Protein AF-0000000065993715 (afdb_homodimer)

pLDDT: mean 87.71, std 12.76, range [43.78, 98.88]

InterPro domains:
  IPR011762 Acetyl-coenzyme A carboxyltransferase, N-terminal [PS50980] (1-257)
  IPR017556 Biotin-independent malonate decarboxylase, beta subunit [TIGR03133] (10-294)
  IPR029045 ClpP/crotonase-like domain superfamily [SSF52096] (13-207)
  IPR034733 Acetyl-coenzyme A carboxylase carboxyl transferase subunit beta [PF01039] (15-260)

Nearest PDB structures (foldseek):
  5vit-assembly1_D  TM=9.370E-01  e=2.724E-25  Pseudomonas aeruginosa
  5vip-assembly1_B  TM=9.334E-01  e=3.540E-19  Pseudomonas aeruginosa
  1vrg-assembly1_F  TM=7.846E-01  e=6.904E-16  Thermotoga maritima MSB8
  4l6w-assembly1_A  TM=8.795E-01  e=7.240E-14  Mycobacterium tuberculosis
  8xl3-assembly1_B  TM=8.444E-01  e=1.926E-12  Homo sapiens

Sequence (636 aa):
MAKWTELQDKSFLEATARERAVGIVDEGTFTEFCGPFDKIYSPHLPLMGEAIEYDDGLVAGVGKIGKKPIFVISQEGRFIGGSIGEVSGAKMVKTIQLASDLYEEMVSEKPDLPEEMRPAVVISFETGGVRLHEANAGLLAHAEVMDQIQNCRGRVPIISLIGSRVGCFGGMGFVAAATDVIIMSQFGRLGLTGPEVIEQEMGKDEFDASDRALVYRTTGGKHKYIIGDCNYLAADSIRSFRETTTAVLQKPMEEIETFRRIGSMEKIKEQIELVKLSVSLKPKDSMDVWAHAGNENPESLINMTLDEFLAQAKRLKAMAKWTELQDKSFLEATARERAVGIVDEGTFTEFCGPFDKIYSPHLPLMGEAIEYDDGLVAGVGKIGKKPIFVISQEGRFIGGSIGEVSGAKMVKTIQLASDLYEEMVSEKPDLPEEMRPAVVISFETGGVRLHEANAGLLAHAEVMDQIQNCRGRVPIISLIGSRVGCFGGMGFVAAATDVIIMSQFGRLGLTGPEVIEQEMGKDEFDASDRALVYRTTGGKHKYIIGDCNYLAADSIRSFRETTTAVLQKPMEEIETFRRIGSMEKIKEQIELVKLSVSLKPKDSMDVWAHAGNENPESLINMTLDEFLAQAKRLKA

Radius of gyration: 24.01 Å; Cα contacts (8 Å, |Δi|>4): 1353; chains: 2; bounding box: 52×70×60 Å

Foldseek 3Di:
DDQLVVLQFDFLQPDFQVSLQQNLADHPFWDWDCPQVNQQWDPCQVVVVFDGRSQPQKIWTWGHDVLEIETEIGGGCVRVRSADFQRSLVRLLVSLVVLVVVLVVVCVVPVPDDLNNRYEYEYEDGHQYHDVVRVVRSVVSLVSNLVSQVVCQLGYAYEYEFEYNRAAEASVLVVNLSGLAYEYAQNHFGYHHQQVVCCVVVNCVLGPNVPPLQRSQVGGDLLCVQALSHDYYFHRGSNRSSVVVSVLSPDRSVVSNVSHCDDDPVSVVVVVVVVVVCVVQVDSGSLSVQVVLPQVCSVVLSPDDPVRNVVRGGHRDD/DDQLVVLQFDFLQPDFQVSLQQNLADHPFWDWDCPQVNQQWDPCQVVVVFDGRSQPQKIWTWGHDVLEIETEIGGGCVRVRSADFQRSLVRLLVSLVVLVVVQVVVCVVPVPDDLRNRYEYEYEDGHQYHDVVRVVRSVVSLVSNLVSQVVCQLRYAYEYEFEYNRAAEASRLVVNLSGLAYEYAQNHFGYHHQQVVCCVVVNCVLGPNVPPLQRSQVGGDLLCVQALSHVYYFHRGSNRSSVVVSVLSVDDSVVSNVSHCDDDPVSVVVVVVVVVVCVVQVDSGSLSVQVVLPQVCSVVLSPDDPVVNVVRGGHRDD

Structure (mmCIF, N/CA/C/O backbone):
data_AF-0000000065993715-model_v1
#
loop_
_entity.id
_entity.type
_entity.pdbx_description
1 polymer 'Malonyl-S-ACP:biotin-protein carboxyltransferase MADC'
#
loop_
_atom_site.group_PDB
_atom_site.id
_atom_site.type_symbol
_atom_site.label_atom_id
_atom_site.label_alt_id
_atom_site.label_comp_id
_atom_site.label_asym_id
_atom_site.label_entity_id
_atom_site.label_seq_id
_atom_site.pdbx_PDB_ins_code
_atom_site.Cartn_x
_atom_site.Cartn_y
_atom_site.Cartn_z
_atom_site.occupancy
_atom_site.B_iso_or_equiv
_atom_site.auth_seq_id
_atom_site.auth_comp_id
_atom_site.auth_asym_id
_atom_site.auth_atom_id
_atom_site.pdbx_PDB_model_num
ATOM 1 N N . MET A 1 1 ? 14.258 33.031 0.762 1 65.56 1 MET A N 1
ATOM 2 C CA . MET A 1 1 ? 13.227 32.375 1.567 1 65.56 1 MET A CA 1
ATOM 3 C C . MET A 1 1 ? 12.727 33.281 2.67 1 65.56 1 MET A C 1
ATOM 5 O O . MET A 1 1 ? 13.492 34.094 3.201 1 65.56 1 MET A O 1
ATOM 9 N N . ALA A 1 2 ? 11.312 33.375 2.891 1 76.88 2 ALA A N 1
ATOM 10 C CA . ALA A 1 2 ? 10.695 34.156 3.953 1 76.88 2 ALA A CA 1
ATOM 11 C C . ALA A 1 2 ? 11.344 33.844 5.305 1 76.88 2 ALA A C 1
ATOM 13 O O . ALA A 1 2 ? 11.914 32.781 5.504 1 76.88 2 ALA A O 1
ATOM 14 N N . LYS A 1 3 ? 11.406 34.906 6.129 1 90.88 3 LYS A N 1
ATOM 15 C CA . LYS A 1 3 ? 11.844 34.688 7.504 1 90.88 3 LYS A CA 1
ATOM 16 C C . LYS A 1 3 ? 11.008 33.594 8.18 1 90.88 3 LYS A C 1
ATOM 18 O O . LYS A 1 3 ? 9.82 33.469 7.883 1 90.88 3 LYS A O 1
ATOM 23 N N . TRP A 1 4 ? 11.586 32.812 8.977 1 94.44 4 TRP A N 1
ATOM 24 C CA . TRP A 1 4 ? 10.922 31.719 9.656 1 94.44 4 TRP A CA 1
ATOM 25 C C . TRP A 1 4 ? 9.648 32.188 10.352 1 94.44 4 TRP A C 1
ATOM 27 O O . TRP A 1 4 ? 8.617 31.5 10.289 1 94.44 4 TRP A O 1
ATOM 37 N N . THR A 1 5 ? 9.672 33.375 10.961 1 94.19 5 THR A N 1
ATOM 38 C CA . THR A 1 5 ? 8.508 33.906 11.656 1 94.19 5 THR A CA 1
ATOM 39 C C . THR A 1 5 ? 7.363 34.188 10.68 1 94.19 5 THR A C 1
ATOM 41 O O . THR A 1 5 ? 6.191 34 11.023 1 94.19 5 THR A O 1
ATOM 44 N N . GLU A 1 6 ? 7.73 34.562 9.508 1 95.25 6 GLU A N 1
ATOM 45 C CA . GLU A 1 6 ? 6.73 34.781 8.469 1 95.25 6 GLU A CA 1
ATOM 46 C C . GLU A 1 6 ? 6.156 33.469 7.957 1 95.25 6 GLU A C 1
ATOM 48 O O . GLU A 1 6 ? 4.969 33.375 7.633 1 95.25 6 GLU A O 1
ATOM 53 N N . LEU A 1 7 ? 7.008 32.438 7.895 1 95.94 7 LEU A N 1
ATOM 54 C CA . LEU A 1 7 ? 6.559 31.125 7.465 1 95.94 7 LEU A CA 1
ATOM 55 C C . LEU A 1 7 ? 5.484 30.578 8.406 1 95.94 7 LEU A C 1
ATOM 57 O O . LEU A 1 7 ? 4.57 29.875 7.973 1 95.94 7 LEU A O 1
ATOM 61 N N . GLN A 1 8 ? 5.586 30.969 9.656 1 97.62 8 GLN A N 1
ATOM 62 C CA . GLN A 1 8 ? 4.688 30.422 10.672 1 97.62 8 GLN A CA 1
ATOM 63 C C . GLN A 1 8 ? 3.248 30.875 10.422 1 97.62 8 GLN A C 1
ATOM 65 O O . GLN A 1 8 ? 2.305 30.125 10.711 1 97.62 8 GLN A O 1
ATOM 70 N N . ASP A 1 9 ? 3.051 32.031 9.828 1 96.81 9 ASP A N 1
ATOM 71 C CA . ASP A 1 9 ? 1.71 32.562 9.648 1 96.81 9 ASP A CA 1
ATOM 72 C C . ASP A 1 9 ? 1.182 32.281 8.242 1 96.81 9 ASP A C 1
ATOM 74 O O . ASP A 1 9 ? 0.037 32.594 7.926 1 96.81 9 ASP A O 1
ATOM 78 N N . LYS A 1 10 ? 1.993 31.578 7.484 1 97.44 10 LYS A N 1
ATOM 79 C CA . LYS A 1 10 ? 1.587 31.25 6.117 1 97.44 10 LYS A CA 1
ATOM 80 C C . LYS A 1 10 ? 0.54 30.141 6.102 1 97.44 10 LYS A C 1
ATOM 82 O O . LYS A 1 10 ? 0.615 29.203 6.895 1 97.44 10 LYS A O 1
ATOM 87 N N . SER A 1 11 ? -0.4 30.344 5.164 1 98.25 11 SER A N 1
ATOM 88 C CA . SER A 1 11 ? -1.371 29.281 4.918 1 98.25 11 SER A CA 1
ATOM 89 C C . SER A 1 11 ? -0.68 27.969 4.539 1 98.25 11 SER A C 1
ATOM 91 O O . SER A 1 11 ? 0.16 27.953 3.635 1 98.25 11 SER A O 1
ATOM 93 N N . PHE A 1 12 ? -0.963 26.859 5.316 1 98.44 12 PHE A N 1
ATOM 94 C CA . PHE A 1 12 ? -0.43 25.547 4.965 1 98.44 12 PHE A CA 1
ATOM 95 C C . PHE A 1 12 ? -0.895 25.125 3.576 1 98.44 12 PHE A C 1
ATOM 97 O O . PHE A 1 12 ? -0.131 24.531 2.814 1 98.44 12 PHE A O 1
ATOM 104 N N . LEU A 1 13 ? -2.143 25.516 3.248 1 97.88 13 LEU A N 1
ATOM 105 C CA . LEU A 1 13 ? -2.783 25.219 1.972 1 97.88 13 LEU A CA 1
ATOM 106 C C . LEU A 1 13 ? -1.987 25.812 0.815 1 97.88 13 LEU A C 1
ATOM 108 O O . LEU A 1 13 ? -1.862 25.203 -0.243 1 97.88 13 LEU A O 1
ATOM 112 N N . GLU A 1 14 ? -1.394 26.953 1.037 1 97.06 14 GLU A N 1
ATOM 113 C CA . GLU A 1 14 ? -0.753 27.703 -0.039 1 97.06 14 GLU A CA 1
ATOM 114 C C . GLU A 1 14 ? 0.765 27.562 0.012 1 97.06 14 GLU A C 1
ATOM 116 O O . GLU A 1 14 ? 1.46 27.891 -0.949 1 97.06 14 GLU A O 1
ATOM 121 N N . ALA A 1 15 ? 1.32 27.016 1.097 1 97.56 15 ALA A N 1
ATOM 122 C CA . ALA A 1 15 ? 2.766 26.922 1.29 1 97.56 15 ALA A CA 1
ATOM 123 C C . ALA A 1 15 ? 3.381 25.906 0.329 1 97.56 15 ALA A C 1
ATOM 125 O O . ALA A 1 15 ? 2.752 24.906 -0.009 1 97.56 15 ALA A O 1
ATOM 126 N N . THR A 1 16 ? 4.582 26.172 -0.127 1 96 16 THR A N 1
ATOM 127 C CA . THR A 1 16 ? 5.352 25.203 -0.903 1 96 16 THR A CA 1
ATOM 128 C C . THR A 1 16 ? 5.863 24.078 -0.009 1 96 16 THR A C 1
ATOM 130 O O . THR A 1 16 ? 5.859 24.203 1.218 1 96 16 THR A O 1
ATOM 133 N N . ALA A 1 17 ? 6.266 23.016 -0.657 1 96.5 17 ALA A N 1
ATOM 134 C CA . ALA A 1 17 ? 6.848 21.891 0.085 1 96.5 17 ALA A CA 1
ATOM 135 C C . ALA A 1 17 ? 8.008 22.359 0.953 1 96.5 17 ALA A C 1
ATOM 137 O O . ALA A 1 17 ? 8.141 21.953 2.105 1 96.5 17 ALA A O 1
ATOM 138 N N . ARG A 1 18 ? 8.875 23.234 0.399 1 95.31 18 ARG A N 1
ATOM 139 C CA . ARG A 1 18 ? 10.055 23.703 1.122 1 95.31 18 ARG A CA 1
ATOM 140 C C . ARG A 1 18 ? 9.664 24.578 2.297 1 95.31 18 ARG A C 1
ATOM 142 O O . ARG A 1 18 ? 10.234 24.484 3.383 1 95.31 18 ARG A O 1
ATOM 149 N N . GLU A 1 19 ? 8.688 25.422 2.117 1 97.44 19 GLU A N 1
ATOM 150 C CA . GLU A 1 19 ? 8.203 26.266 3.201 1 97.44 19 GLU A CA 1
ATOM 151 C C . GLU A 1 19 ? 7.625 25.438 4.344 1 97.44 19 GLU A C 1
ATOM 153 O O . GLU A 1 19 ? 7.887 25.719 5.516 1 97.44 19 GLU A O 1
ATOM 158 N N . ARG A 1 20 ? 6.863 24.391 3.998 1 98.31 20 ARG A N 1
ATOM 159 C CA . ARG A 1 20 ? 6.316 23.516 5.02 1 98.31 20 ARG A CA 1
ATOM 160 C C . ARG A 1 20 ? 7.43 22.766 5.754 1 98.31 20 ARG A C 1
ATOM 162 O O . ARG A 1 20 ? 7.406 22.656 6.98 1 98.31 20 ARG A O 1
ATOM 169 N N . ALA A 1 21 ? 8.422 22.312 4.988 1 97.56 21 ALA A N 1
ATOM 170 C CA . ALA A 1 21 ? 9.523 21.547 5.574 1 97.56 21 ALA A CA 1
ATOM 171 C C . ALA A 1 21 ? 10.312 22.406 6.566 1 97.56 21 ALA A C 1
ATOM 173 O O . ALA A 1 21 ? 10.57 21.984 7.695 1 97.56 21 ALA A O 1
ATOM 174 N N . VAL A 1 22 ? 10.633 23.641 6.172 1 97.69 22 VAL A N 1
ATOM 175 C CA . VAL A 1 22 ? 11.414 24.547 7.008 1 97.69 22 VAL A CA 1
ATOM 176 C C . VAL A 1 22 ? 10.57 25 8.195 1 97.69 22 VAL A C 1
ATOM 178 O O . VAL A 1 22 ? 11.062 25.078 9.32 1 97.69 22 VAL A O 1
ATOM 181 N N . GLY A 1 23 ? 9.32 25.234 7.98 1 98.56 23 GLY A N 1
ATOM 182 C CA . GLY A 1 23 ? 8.461 25.844 8.984 1 98.56 23 GLY A CA 1
ATOM 183 C C . GLY A 1 23 ? 8.023 24.875 10.062 1 98.56 23 GLY A C 1
ATOM 184 O O . GLY A 1 23 ? 7.652 25.281 11.164 1 98.56 23 GLY A O 1
ATOM 185 N N . ILE A 1 24 ? 8.047 23.547 9.742 1 98.62 24 ILE A N 1
ATOM 186 C CA . ILE A 1 24 ? 7.527 22.562 10.688 1 98.62 24 ILE A CA 1
ATOM 187 C C . ILE A 1 24 ? 8.531 22.344 11.812 1 98.62 24 ILE A C 1
ATOM 189 O O . ILE A 1 24 ? 8.164 21.922 12.914 1 98.62 24 ILE A O 1
ATOM 193 N N . VAL A 1 25 ? 9.836 22.641 11.555 1 98.56 25 VAL A N 1
ATOM 194 C CA . VAL A 1 25 ? 10.859 22.422 12.57 1 98.56 25 VAL A CA 1
ATOM 195 C C . VAL A 1 25 ? 11.305 23.766 13.148 1 98.56 25 VAL A C 1
ATOM 197 O O . VAL A 1 25 ? 10.875 24.812 12.688 1 98.56 25 VAL A O 1
ATOM 200 N N . ASP A 1 26 ? 12.141 23.719 14.219 1 98.19 26 ASP A N 1
ATOM 201 C CA . ASP A 1 26 ? 12.609 24.906 14.906 1 98.19 26 ASP A CA 1
ATOM 202 C C . ASP A 1 26 ? 13.43 25.797 13.969 1 98.19 26 ASP A C 1
ATOM 204 O O . ASP A 1 26 ? 14.117 25.297 13.078 1 98.19 26 ASP A O 1
ATOM 208 N N . GLU A 1 27 ? 13.32 27.078 14.211 1 97.69 27 GLU A N 1
ATOM 209 C CA . GLU A 1 27 ? 14.039 28.062 13.406 1 97.69 27 GLU A CA 1
ATOM 210 C C . GLU A 1 27 ? 15.523 27.719 13.32 1 97.69 27 GLU A C 1
ATOM 212 O O . GLU A 1 27 ? 16.172 27.453 14.336 1 97.69 27 GLU A O 1
ATOM 217 N N . GLY A 1 28 ? 16.047 27.625 12.07 1 95.69 28 GLY A N 1
ATOM 218 C CA . GLY A 1 28 ? 17.484 27.5 11.82 1 95.69 28 GLY A CA 1
ATOM 219 C C . GLY A 1 28 ? 17.984 26.078 11.953 1 95.69 28 GLY A C 1
ATOM 220 O O . GLY A 1 28 ? 19.203 25.828 11.852 1 95.69 28 GLY A O 1
ATOM 221 N N . THR A 1 29 ? 17.141 25.078 12.094 1 96.44 29 THR A N 1
ATOM 222 C CA . THR A 1 29 ? 17.641 23.75 12.383 1 96.44 29 THR A CA 1
ATOM 223 C C . THR A 1 29 ? 17.516 22.844 11.164 1 96.44 29 THR A C 1
ATOM 225 O O . THR A 1 29 ? 18.109 21.766 11.117 1 96.44 29 THR A O 1
ATOM 228 N N . PHE A 1 30 ? 16.766 23.312 10.141 1 96.44 30 PHE A N 1
ATOM 229 C CA . PHE A 1 30 ? 16.5 22.438 9 1 96.44 30 PHE A CA 1
ATOM 230 C C . PHE A 1 30 ? 17.719 22.312 8.109 1 96.44 30 PHE A C 1
ATOM 232 O O . PHE A 1 30 ? 18.281 23.328 7.676 1 96.44 30 PHE A O 1
ATOM 239 N N . THR A 1 31 ? 18.141 21.062 7.855 1 94.06 31 THR A N 1
ATOM 240 C CA . THR A 1 31 ? 19.156 20.719 6.875 1 94.06 31 THR A CA 1
ATOM 241 C C . THR A 1 31 ? 18.578 19.812 5.785 1 94.06 31 THR A C 1
ATOM 243 O O . THR A 1 31 ? 18.156 18.688 6.062 1 94.06 31 THR A O 1
ATOM 246 N N . GLU A 1 32 ? 18.531 20.297 4.574 1 91.62 32 GLU A N 1
ATOM 247 C CA . GLU A 1 32 ? 17.953 19.547 3.455 1 91.62 32 GLU A CA 1
ATOM 248 C C . GLU A 1 32 ? 18.938 18.484 2.941 1 91.62 32 GLU A C 1
ATOM 250 O O . GLU A 1 32 ? 20.125 18.75 2.824 1 91.62 32 GLU A O 1
ATOM 255 N N . PHE A 1 33 ? 18.219 17.25 2.811 1 85.88 33 PHE A N 1
ATOM 256 C CA . PHE A 1 33 ? 18.984 16.203 2.16 1 85.88 33 PHE A CA 1
ATOM 257 C C . PHE A 1 33 ? 19.031 16.406 0.651 1 85.88 33 PHE A C 1
ATOM 259 O O . PHE A 1 33 ? 18.016 16.766 0.045 1 85.88 33 PHE A O 1
ATOM 266 N N . CYS A 1 34 ? 20.109 15.961 0.032 1 65.94 34 CYS A N 1
ATOM 267 C CA . CYS A 1 34 ? 20.203 15.977 -1.423 1 65.94 34 CYS A CA 1
ATOM 268 C C . CYS A 1 34 ? 19.5 17.188 -2.004 1 65.94 34 CYS A C 1
ATOM 270 O O . CYS A 1 34 ? 18.641 17.062 -2.879 1 65.94 34 CYS A O 1
ATOM 272 N N . GLY A 1 35 ? 19.641 18.359 -1.5 1 56.22 35 GLY A N 1
ATOM 273 C CA . GLY A 1 35 ? 18.984 19.594 -1.908 1 56.22 35 GLY A CA 1
ATOM 274 C C . GLY A 1 35 ? 19.125 19.875 -3.393 1 56.22 35 GLY A C 1
ATOM 275 O O . GLY A 1 35 ? 19.688 19.078 -4.137 1 56.22 35 GLY A O 1
ATOM 276 N N . PRO A 1 36 ? 18.312 20.703 -3.873 1 51.38 36 PRO A N 1
ATOM 277 C CA . PRO A 1 36 ? 18.312 21.047 -5.297 1 51.38 36 PRO A CA 1
ATOM 278 C C . PRO A 1 36 ? 19.719 21.078 -5.895 1 51.38 36 PRO A C 1
ATOM 280 O O . PRO A 1 36 ? 19.875 20.875 -7.098 1 51.38 36 PRO A O 1
ATOM 283 N N . PHE A 1 37 ? 20.516 21.234 -5.035 1 43.81 37 PHE A N 1
ATOM 284 C CA . PHE A 1 37 ? 21.859 21.375 -5.566 1 43.81 37 PHE A CA 1
ATOM 285 C C . PHE A 1 37 ? 22.5 20 -5.75 1 43.81 37 PHE A C 1
ATOM 287 O O . PHE A 1 37 ? 23.531 19.875 -6.41 1 43.81 37 PHE A O 1
ATOM 294 N N . ASP A 1 38 ? 21.781 18.953 -5.266 1 52.66 38 ASP A N 1
ATOM 295 C CA . ASP A 1 38 ? 22.281 17.609 -5.496 1 52.66 38 ASP A CA 1
ATOM 296 C C . ASP A 1 38 ? 21.578 16.969 -6.695 1 52.66 38 ASP A C 1
ATOM 298 O O . ASP A 1 38 ? 20.359 16.984 -6.793 1 52.66 38 ASP A O 1
ATOM 302 N N . LYS A 1 39 ? 22.094 17.094 -7.855 1 49.38 39 LYS A N 1
ATOM 303 C CA . LYS A 1 39 ? 21.641 16.672 -9.18 1 49.38 39 LYS A CA 1
ATOM 304 C C . LYS A 1 39 ? 21.031 15.273 -9.133 1 49.38 39 LYS A C 1
ATOM 306 O O . LYS A 1 39 ? 21.406 14.414 -9.93 1 49.38 39 LYS A O 1
ATOM 311 N N . ILE A 1 40 ? 20.25 15.086 -8.062 1 49.84 40 ILE A N 1
ATOM 312 C CA . ILE A 1 40 ? 19.625 13.766 -8.094 1 49.84 40 ILE A CA 1
ATOM 313 C C . ILE A 1 40 ? 18.203 13.875 -8.602 1 49.84 40 ILE A C 1
ATOM 315 O O . ILE A 1 40 ? 17.312 14.375 -7.898 1 49.84 40 ILE A O 1
ATOM 319 N N . TYR A 1 41 ? 17.953 14.016 -9.906 1 54.69 41 TYR A N 1
ATOM 320 C CA . TYR A 1 41 ? 16.609 14.078 -10.461 1 54.69 41 TYR A CA 1
ATOM 321 C C . TYR A 1 41 ? 16.281 12.797 -11.227 1 54.69 41 TYR A C 1
ATOM 323 O O . TYR A 1 41 ? 17.172 12.047 -11.617 1 54.69 41 TYR A O 1
ATOM 331 N N . SER A 1 42 ? 14.93 12.641 -11.234 1 56.56 42 SER A N 1
ATOM 332 C CA . SER A 1 42 ? 14.477 11.516 -12.047 1 56.56 42 SER A CA 1
ATOM 333 C C . SER A 1 42 ? 14.883 11.703 -13.508 1 56.56 42 SER A C 1
ATOM 335 O O . SER A 1 42 ? 14.695 12.773 -14.086 1 56.56 42 SER A O 1
ATOM 337 N N . PRO A 1 43 ? 15.562 10.805 -14.039 1 55.38 43 PRO A N 1
ATOM 338 C CA . PRO A 1 43 ? 15.969 10.914 -15.445 1 55.38 43 PRO A CA 1
ATOM 339 C C . PRO A 1 43 ? 14.781 11 -16.391 1 55.38 43 PRO A C 1
ATOM 341 O O . PRO A 1 43 ? 14.945 11.344 -17.562 1 55.38 43 PRO A O 1
ATOM 344 N N . HIS A 1 44 ? 13.516 10.664 -15.891 1 53.75 44 HIS A N 1
ATOM 345 C CA . HIS A 1 44 ? 12.328 10.719 -16.734 1 53.75 44 HIS A CA 1
ATOM 346 C C . HIS A 1 44 ? 11.867 12.156 -16.953 1 53.75 44 HIS A C 1
ATOM 348 O O . HIS A 1 44 ? 11.125 12.438 -17.891 1 53.75 44 HIS A O 1
ATOM 354 N N . LEU A 1 45 ? 12.266 13.062 -16.188 1 54.91 45 LEU A N 1
ATOM 355 C CA . LEU A 1 45 ? 11.75 14.43 -16.172 1 54.91 45 LEU A CA 1
ATOM 356 C C . LEU A 1 45 ? 12.188 15.188 -17.406 1 54.91 45 LEU A C 1
ATOM 358 O O . LEU A 1 45 ? 11.391 15.914 -18.016 1 54.91 45 LEU A O 1
ATOM 362 N N . PRO A 1 46 ? 13.453 15.148 -17.734 1 47 46 PRO A N 1
ATOM 363 C CA . PRO A 1 46 ? 13.75 15.875 -18.984 1 47 46 PRO A CA 1
ATOM 364 C C . PRO A 1 46 ? 12.898 15.406 -20.156 1 47 46 PRO A C 1
ATOM 366 O O . PRO A 1 46 ? 12.57 16.203 -21.047 1 47 46 PRO A O 1
ATOM 369 N N . LEU A 1 47 ? 12.586 14.156 -20.094 1 44.84 47 LEU A N 1
ATOM 370 C CA . LEU A 1 47 ? 11.852 13.617 -21.234 1 44.84 47 LEU A CA 1
ATOM 371 C C . LEU A 1 47 ? 10.422 14.141 -21.266 1 44.84 47 LEU A C 1
ATOM 373 O O . LEU A 1 47 ? 9.773 14.148 -22.312 1 44.84 47 LEU A O 1
ATOM 377 N N . MET A 1 48 ? 9.977 14.391 -20.062 1 46.31 48 MET A N 1
ATOM 378 C CA . MET A 1 48 ? 8.602 14.875 -20.016 1 46.31 48 MET A CA 1
ATOM 379 C C . MET A 1 48 ? 8.555 16.391 -20.016 1 46.31 48 MET A C 1
ATOM 381 O O . MET A 1 48 ? 7.473 16.984 -20.031 1 46.31 48 MET A O 1
ATOM 385 N N . GLY A 1 49 ? 9.266 17.047 -21.031 1 44.06 49 GLY A N 1
ATOM 386 C CA . GLY A 1 49 ? 9.195 18.5 -21.141 1 44.06 49 GLY A CA 1
ATOM 387 C C . GLY A 1 49 ? 8.82 19.172 -19.828 1 44.06 49 GLY A C 1
ATOM 388 O O . GLY A 1 49 ? 8.477 20.359 -19.797 1 44.06 49 GLY A O 1
ATOM 389 N N . GLU A 1 50 ? 8.711 18.266 -18.875 1 46.41 50 GLU A N 1
ATOM 390 C CA . GLU A 1 50 ? 8.266 18.891 -17.641 1 46.41 50 GLU A CA 1
ATOM 391 C C . GLU A 1 50 ? 9.43 19.531 -16.875 1 46.41 50 GLU A C 1
ATOM 393 O O . GLU A 1 50 ? 10.586 19.141 -17.078 1 46.41 50 GLU A O 1
ATOM 398 N N . ALA A 1 51 ? 9.25 20.75 -16.297 1 43.78 51 ALA A N 1
ATOM 399 C CA . ALA A 1 51 ? 10.219 21.516 -15.523 1 43.78 51 ALA A CA 1
ATOM 400 C C . ALA A 1 51 ? 11.016 20.609 -14.586 1 43.78 51 ALA A C 1
ATOM 402 O O . ALA A 1 51 ? 10.438 19.844 -13.82 1 43.78 51 ALA A O 1
ATOM 403 N N . ILE A 1 52 ? 12.156 20.188 -14.992 1 47.22 52 ILE A N 1
ATOM 404 C CA . ILE A 1 52 ? 13.109 19.406 -14.227 1 47.22 52 ILE A CA 1
ATOM 405 C C . ILE A 1 52 ? 13.312 20.031 -12.852 1 47.22 52 ILE A C 1
ATOM 407 O O . ILE A 1 52 ? 13.82 21.156 -12.734 1 47.22 52 ILE A O 1
ATOM 411 N N . GLU A 1 53 ? 12.445 19.781 -11.898 1 56.5 53 GLU A N 1
ATOM 412 C CA . GLU A 1 53 ? 12.812 20.172 -10.539 1 56.5 53 GLU A CA 1
ATOM 413 C C . GLU A 1 53 ? 13.82 19.188 -9.945 1 56.5 53 GLU A C 1
ATOM 415 O O . GLU A 1 53 ? 13.633 17.984 -10.016 1 56.5 53 GLU A O 1
ATOM 420 N N . TYR A 1 54 ? 14.953 19.609 -9.602 1 56.5 54 TYR A N 1
ATOM 421 C CA . TYR A 1 54 ? 16.125 18.859 -9.141 1 56.5 54 TYR A CA 1
ATOM 422 C C . TYR A 1 54 ? 15.766 17.969 -7.965 1 56.5 54 TYR A C 1
ATOM 424 O O . TYR A 1 54 ? 16.391 16.922 -7.762 1 56.5 54 TYR A O 1
ATOM 432 N N . ASP A 1 55 ? 14.672 18.172 -7.316 1 72.25 55 ASP A N 1
ATOM 433 C CA . ASP A 1 55 ? 14.383 17.375 -6.129 1 72.25 55 ASP A CA 1
ATOM 434 C C . ASP A 1 55 ? 13.219 16.422 -6.379 1 72.25 55 ASP A C 1
ATOM 436 O O . ASP A 1 55 ? 12.75 15.75 -5.457 1 72.25 55 ASP A O 1
ATOM 440 N N . ASP A 1 56 ? 12.797 16.281 -7.664 1 81.19 56 ASP A N 1
ATOM 441 C CA . ASP A 1 56 ? 11.719 15.383 -8.086 1 81.19 56 ASP A CA 1
ATOM 442 C C . ASP A 1 56 ? 10.438 15.664 -7.297 1 81.19 56 ASP A C 1
ATOM 444 O O . ASP A 1 56 ? 9.727 14.734 -6.918 1 81.19 56 ASP A O 1
ATOM 448 N N . GLY A 1 57 ? 10.297 16.938 -6.887 1 89 57 GLY A N 1
ATOM 449 C CA . GLY A 1 57 ? 9.07 17.406 -6.262 1 89 57 GLY A CA 1
ATOM 450 C C . GLY A 1 57 ? 8.953 16.984 -4.805 1 89 57 GLY A C 1
ATOM 451 O O . GLY A 1 57 ? 7.848 16.906 -4.27 1 89 57 GLY A O 1
ATOM 452 N N . LEU A 1 58 ? 10.016 16.641 -4.215 1 93.94 58 LEU A N 1
ATOM 453 C CA . LEU A 1 58 ? 9.984 16.234 -2.816 1 93.94 58 LEU A CA 1
ATOM 454 C C . LEU A 1 58 ? 11.164 16.812 -2.047 1 93.94 58 LEU A C 1
ATOM 456 O O . LEU A 1 58 ? 12.32 16.609 -2.428 1 93.94 58 LEU A O 1
ATOM 460 N N . VAL A 1 59 ? 10.898 17.578 -1.035 1 94.06 59 VAL A N 1
ATOM 461 C CA . VAL A 1 59 ? 11.914 18.125 -0.141 1 94.06 59 VAL A CA 1
ATOM 462 C C . VAL A 1 59 ? 12.109 17.188 1.049 1 94.06 59 VAL A C 1
ATOM 464 O O . VAL A 1 59 ? 11.133 16.75 1.669 1 94.06 59 VAL A O 1
ATOM 467 N N . ALA A 1 60 ? 13.297 16.75 1.287 1 95 60 ALA A N 1
ATOM 468 C CA . ALA A 1 60 ? 13.633 15.906 2.432 1 95 60 ALA A CA 1
ATOM 469 C C . ALA A 1 60 ? 14.773 16.516 3.244 1 95 60 ALA A C 1
ATOM 471 O O . ALA A 1 60 ? 15.641 17.203 2.695 1 95 60 ALA A O 1
ATOM 472 N N . GLY A 1 61 ? 14.773 16.297 4.527 1 95.06 61 GLY A N 1
ATOM 473 C CA . GLY A 1 61 ? 15.812 16.812 5.402 1 95.06 61 GLY A CA 1
ATOM 474 C C . GLY A 1 61 ? 15.578 16.484 6.863 1 95.06 61 GLY A C 1
ATOM 475 O O . GLY A 1 61 ? 14.781 15.602 7.188 1 95.06 61 GLY A O 1
ATOM 476 N N . VAL A 1 62 ? 16.375 17.109 7.68 1 96.75 62 VAL A N 1
ATOM 477 C CA . VAL A 1 62 ? 16.266 16.875 9.117 1 96.75 62 VAL A CA 1
ATOM 478 C C . VAL A 1 62 ? 16.359 18.203 9.859 1 96.75 62 VAL A C 1
ATOM 480 O O . VAL A 1 62 ? 17.062 19.125 9.422 1 96.75 62 VAL A O 1
ATOM 483 N N . GLY A 1 63 ? 15.562 18.391 10.828 1 97.5 63 GLY A N 1
ATOM 484 C CA . GLY A 1 63 ? 15.602 19.484 11.781 1 97.5 63 GLY A CA 1
ATOM 485 C C . GLY A 1 63 ? 15.336 19.047 13.211 1 97.5 63 GLY A C 1
ATOM 486 O O . GLY A 1 63 ? 15.656 17.922 13.586 1 97.5 63 GLY A O 1
ATOM 487 N N . LYS A 1 64 ? 14.82 20.031 14.008 1 97.38 64 LYS A N 1
ATOM 488 C CA . LYS A 1 64 ? 14.539 19.703 15.406 1 97.38 64 LYS A CA 1
ATOM 489 C C . LYS A 1 64 ? 13.234 20.344 15.867 1 97.38 64 LYS A C 1
ATOM 491 O O . LYS A 1 64 ? 12.828 21.391 15.344 1 97.38 64 LYS A O 1
ATOM 496 N N . ILE A 1 65 ? 12.57 19.719 16.719 1 97.94 65 ILE A N 1
ATOM 497 C CA . ILE A 1 65 ? 11.594 20.312 17.625 1 97.94 65 ILE A CA 1
ATOM 498 C C . ILE A 1 65 ? 12.031 20.078 19.062 1 97.94 65 ILE A C 1
ATOM 500 O O . ILE A 1 65 ? 11.992 18.953 19.562 1 97.94 65 ILE A O 1
ATOM 504 N N . GLY A 1 66 ? 12.453 21.125 19.734 1 95.75 66 GLY A N 1
ATOM 505 C CA . GLY A 1 66 ? 13.156 20.906 21 1 95.75 66 GLY A CA 1
ATOM 506 C C . GLY A 1 66 ? 14.414 20.062 20.844 1 95.75 66 GLY A C 1
ATOM 507 O O . GLY A 1 66 ? 15.273 20.391 20.016 1 95.75 66 GLY A O 1
ATOM 508 N N . LYS A 1 67 ? 14.484 19 21.547 1 93.88 67 LYS A N 1
ATOM 509 C CA . LYS A 1 67 ? 15.648 18.109 21.5 1 93.88 67 LYS A CA 1
ATOM 510 C C . LYS A 1 67 ? 15.406 16.938 20.547 1 93.88 67 LYS A C 1
ATOM 512 O O . LYS A 1 67 ? 16.312 16.141 20.297 1 93.88 67 LYS A O 1
ATOM 517 N N . LYS A 1 68 ? 14.258 16.938 20.016 1 96.69 68 LYS A N 1
ATOM 518 C CA . LYS A 1 68 ? 13.883 15.797 19.203 1 96.69 68 LYS A CA 1
ATOM 519 C C . LYS A 1 68 ? 14.305 16 17.75 1 96.69 68 LYS A C 1
ATOM 521 O O . LYS A 1 68 ? 13.922 16.984 17.109 1 96.69 68 LYS A O 1
ATOM 526 N N . PRO A 1 69 ? 15.164 15.117 17.188 1 97.81 69 PRO A N 1
ATOM 527 C CA . PRO A 1 69 ? 15.391 15.172 15.734 1 97.81 69 PRO A CA 1
ATOM 528 C C . PRO A 1 69 ? 14.133 14.867 14.93 1 97.81 69 PRO A C 1
ATOM 530 O O . PRO A 1 69 ? 13.43 13.891 15.219 1 97.81 69 PRO A O 1
ATOM 533 N N . ILE A 1 70 ? 13.836 15.727 14.016 1 98.69 70 ILE A N 1
ATOM 534 C CA . ILE A 1 70 ? 12.664 15.562 13.164 1 98.69 70 ILE A CA 1
ATOM 535 C C . ILE A 1 70 ? 13.094 15.375 11.711 1 98.69 70 ILE A C 1
ATOM 537 O O . ILE A 1 70 ? 13.609 16.297 11.086 1 98.69 70 ILE A O 1
ATOM 541 N N . PHE A 1 71 ? 12.953 14.172 11.172 1 98.44 71 PHE A N 1
ATOM 542 C CA . PHE A 1 71 ? 13.141 13.93 9.75 1 98.44 71 PHE A CA 1
ATOM 543 C C . PHE A 1 71 ? 11.906 14.336 8.961 1 98.44 71 PHE A C 1
ATOM 545 O O . PHE A 1 71 ? 10.789 13.898 9.266 1 98.44 71 PHE A O 1
ATOM 552 N N . VAL A 1 72 ? 12.133 15.195 7.953 1 98.31 72 VAL A N 1
ATOM 553 C CA . VAL A 1 72 ? 11.008 15.852 7.281 1 98.31 72 VAL A CA 1
ATOM 554 C C . VAL A 1 72 ? 10.969 15.422 5.816 1 98.31 72 VAL A C 1
ATOM 556 O O . VAL A 1 72 ? 12.008 15.359 5.152 1 98.31 72 VAL A O 1
ATOM 559 N N . ILE A 1 73 ? 9.82 15.031 5.383 1 97.88 73 ILE A N 1
ATOM 560 C CA . ILE A 1 73 ? 9.492 14.766 3.986 1 97.88 73 ILE A CA 1
ATOM 561 C C . ILE A 1 73 ? 8.32 15.648 3.561 1 97.88 73 ILE A C 1
ATOM 563 O O . ILE A 1 73 ? 7.281 15.68 4.23 1 97.88 73 ILE A O 1
ATOM 567 N N . SER A 1 74 ? 8.492 16.406 2.539 1 97.69 74 SER A N 1
ATOM 568 C CA . SER A 1 74 ? 7.449 17.328 2.102 1 97.69 74 SER A CA 1
ATOM 569 C C . SER A 1 74 ? 7.27 17.281 0.587 1 97.69 74 SER A C 1
ATOM 571 O O . SER A 1 74 ? 8.211 17.547 -0.164 1 97.69 74 SER A O 1
ATOM 573 N N . GLN A 1 75 ? 6.055 16.953 0.134 1 96.69 75 GLN A N 1
ATOM 574 C CA . GLN A 1 75 ? 5.762 16.812 -1.287 1 96.69 75 GLN A CA 1
ATOM 575 C C . GLN A 1 75 ? 5.281 18.125 -1.888 1 96.69 75 GLN A C 1
ATOM 577 O O . GLN A 1 75 ? 4.539 18.875 -1.246 1 96.69 75 GLN A O 1
ATOM 582 N N . GLU A 1 76 ? 5.656 18.359 -3.123 1 95.75 76 GLU A N 1
ATOM 583 C CA . GLU A 1 76 ? 5.258 19.547 -3.865 1 95.75 76 GLU A CA 1
ATOM 584 C C . GLU A 1 76 ? 4.195 19.219 -4.914 1 95.75 76 GLU A C 1
ATOM 586 O O . GLU A 1 76 ? 4.508 18.641 -5.961 1 95.75 76 GLU A O 1
ATOM 591 N N . GLY A 1 77 ? 2.977 19.672 -4.734 1 94.19 77 GLY A N 1
ATOM 592 C CA . GLY A 1 77 ? 1.859 19.391 -5.625 1 94.19 77 GLY A CA 1
ATOM 593 C C . GLY A 1 77 ? 1.985 20.062 -6.973 1 94.19 77 GLY A C 1
ATOM 594 O O . GLY A 1 77 ? 1.487 19.562 -7.98 1 94.19 77 GLY A O 1
ATOM 595 N N . ARG A 1 78 ? 2.643 21.188 -7.008 1 91.69 78 ARG A N 1
ATOM 596 C CA . ARG A 1 78 ? 2.791 21.953 -8.242 1 91.69 78 ARG A CA 1
ATOM 597 C C . ARG A 1 78 ? 3.682 21.219 -9.234 1 91.69 78 ARG A C 1
ATOM 599 O O . ARG A 1 78 ? 3.666 21.531 -10.43 1 91.69 78 ARG A O 1
ATOM 606 N N . PHE A 1 79 ? 4.5 20.328 -8.68 1 90.25 79 PHE A N 1
ATOM 607 C CA . PHE A 1 79 ? 5.336 19.5 -9.539 1 90.25 79 PHE A CA 1
ATOM 608 C C . PHE A 1 79 ? 4.594 18.234 -9.953 1 90.25 79 PHE A C 1
ATOM 610 O O . PHE A 1 79 ? 4.582 17.234 -9.219 1 90.25 79 PHE A O 1
ATOM 617 N N . ILE A 1 80 ? 4.023 18.094 -11.125 1 86.19 80 ILE A N 1
ATOM 618 C CA . ILE A 1 80 ? 3.311 16.984 -11.75 1 86.19 80 ILE A CA 1
ATOM 619 C C . ILE A 1 80 ? 2.248 16.453 -10.797 1 86.19 80 ILE A C 1
ATOM 621 O O . ILE A 1 80 ? 2.125 15.242 -10.609 1 86.19 80 ILE A O 1
ATOM 625 N N . GLY A 1 81 ? 1.559 17.391 -10.078 1 87.56 81 GLY A N 1
ATOM 626 C CA . GLY A 1 81 ? 0.473 16.984 -9.195 1 87.56 81 GLY A CA 1
ATOM 627 C C . GLY A 1 81 ? 0.952 16.297 -7.934 1 87.56 81 GLY A C 1
ATOM 628 O O . GLY A 1 81 ? 0.18 15.609 -7.266 1 87.56 81 GLY A O 1
ATOM 629 N N . GLY A 1 82 ? 2.246 16.359 -7.676 1 90.62 82 GLY A N 1
ATOM 630 C CA . GLY A 1 82 ? 2.799 15.742 -6.484 1 90.62 82 GLY A CA 1
ATOM 631 C C . GLY A 1 82 ? 2.943 14.234 -6.613 1 90.62 82 GLY A C 1
ATOM 632 O O . GLY A 1 82 ? 3.174 13.539 -5.621 1 90.62 82 GLY A O 1
ATOM 633 N N . SER A 1 83 ? 2.744 13.727 -7.844 1 87.44 83 SER A N 1
ATOM 634 C CA . SER A 1 83 ? 2.822 12.281 -8.07 1 87.44 83 SER A CA 1
ATOM 635 C C . SER A 1 83 ? 4.199 11.742 -7.711 1 87.44 83 SER A C 1
ATOM 637 O O . SER A 1 83 ? 5.203 12.445 -7.844 1 87.44 83 SER A O 1
ATOM 639 N N . ILE A 1 84 ? 4.266 10.531 -7.238 1 86.38 84 ILE A N 1
ATOM 640 C CA . ILE A 1 84 ? 5.504 9.938 -6.742 1 86.38 84 ILE A CA 1
ATOM 641 C C . ILE A 1 84 ? 6.133 9.07 -7.832 1 86.38 84 ILE A C 1
ATOM 643 O O . ILE A 1 84 ? 5.445 8.266 -8.461 1 86.38 84 ILE A O 1
ATOM 647 N N . GLY A 1 85 ? 7.34 9.305 -8.094 1 82.38 85 GLY A N 1
ATOM 648 C CA . GLY A 1 85 ? 8.156 8.492 -8.969 1 82.38 85 GLY A CA 1
ATOM 649 C C . GLY A 1 85 ? 9.289 7.781 -8.25 1 82.38 85 GLY A C 1
ATOM 650 O O . GLY A 1 85 ? 9.281 7.684 -7.02 1 82.38 85 GLY A O 1
ATOM 651 N N . GLU A 1 86 ? 10.188 7.32 -8.953 1 79.06 86 GLU A N 1
ATOM 652 C CA . GLU A 1 86 ? 11.273 6.52 -8.398 1 79.06 86 GLU A CA 1
ATOM 653 C C . GLU A 1 86 ? 12.148 7.348 -7.461 1 79.06 86 GLU A C 1
ATOM 655 O O . GLU A 1 86 ? 12.445 6.926 -6.344 1 79.06 86 GLU A O 1
ATOM 660 N N . VAL A 1 87 ? 12.578 8.531 -7.895 1 82.62 87 VAL A N 1
ATOM 661 C CA . VAL A 1 87 ? 13.531 9.344 -7.141 1 82.62 87 VAL A CA 1
ATOM 662 C C . VAL A 1 87 ? 12.859 9.891 -5.879 1 82.62 87 VAL A C 1
ATOM 664 O O . VAL A 1 87 ? 13.422 9.797 -4.785 1 82.62 87 VAL A O 1
ATOM 667 N N . SER A 1 88 ? 11.664 10.43 -6.02 1 89.56 88 SER A N 1
ATOM 668 C CA . SER A 1 88 ? 10.953 10.922 -4.848 1 89.56 88 SER A CA 1
ATOM 669 C C . SER A 1 88 ? 10.656 9.797 -3.865 1 89.56 88 SER A C 1
ATOM 671 O O . SER A 1 88 ? 10.766 9.977 -2.65 1 89.56 88 SER A O 1
ATOM 673 N N . GLY A 1 89 ? 10.297 8.68 -4.418 1 88.69 89 GLY A N 1
ATOM 674 C CA . GLY A 1 89 ? 10.102 7.512 -3.568 1 88.69 89 GLY A CA 1
ATOM 675 C C 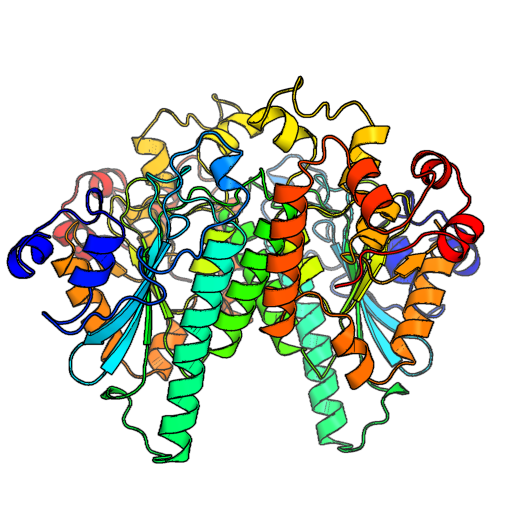. GLY A 1 89 ? 11.352 7.105 -2.811 1 88.69 89 GLY A C 1
ATOM 676 O O . GLY A 1 89 ? 11.289 6.832 -1.61 1 88.69 89 GLY A O 1
ATOM 677 N N . ALA A 1 90 ? 12.461 7.086 -3.502 1 86.38 90 ALA A N 1
ATOM 678 C CA . ALA A 1 90 ? 13.734 6.727 -2.887 1 86.38 90 ALA A CA 1
ATOM 679 C C . ALA A 1 90 ? 14.117 7.715 -1.788 1 86.38 90 ALA A C 1
ATOM 681 O O . ALA A 1 90 ? 14.633 7.324 -0.742 1 86.38 90 ALA A O 1
ATOM 682 N N . LYS A 1 91 ? 13.859 8.984 -2.045 1 89.19 91 LYS A N 1
ATOM 683 C CA . LYS A 1 91 ? 14.133 10.016 -1.047 1 89.19 91 LYS A CA 1
ATOM 684 C C . LYS A 1 91 ? 13.305 9.797 0.213 1 89.19 91 LYS A C 1
ATOM 686 O O . LYS A 1 91 ? 13.805 9.945 1.328 1 89.19 91 LYS A O 1
ATOM 691 N N . MET A 1 92 ? 12.047 9.453 0.022 1 94 92 MET A N 1
ATOM 692 C CA . MET A 1 92 ? 11.164 9.195 1.155 1 94 92 MET A CA 1
ATOM 693 C C . MET A 1 92 ? 11.672 8.016 1.979 1 94 92 MET A C 1
ATOM 695 O O . MET A 1 92 ? 11.82 8.125 3.197 1 94 92 MET A O 1
ATOM 699 N N . VAL A 1 93 ? 11.969 6.977 1.303 1 92.25 93 VAL A N 1
ATOM 700 C CA . VAL A 1 93 ? 12.414 5.75 1.957 1 92.25 93 VAL A CA 1
ATOM 701 C C . VAL A 1 93 ? 13.703 6.008 2.732 1 92.25 93 VAL A C 1
ATOM 703 O O . VAL A 1 93 ? 13.812 5.637 3.904 1 92.25 93 VAL A O 1
ATOM 706 N N . LYS A 1 94 ? 14.648 6.637 2.062 1 90.44 94 LYS A N 1
ATOM 707 C CA . LYS A 1 94 ? 15.945 6.891 2.691 1 90.44 94 LYS A CA 1
ATOM 708 C C . LYS A 1 94 ? 15.789 7.773 3.926 1 90.44 94 LYS A C 1
ATOM 710 O O . LYS A 1 94 ? 16.438 7.543 4.945 1 90.44 94 LYS A O 1
ATOM 715 N N . THR A 1 95 ? 14.969 8.734 3.852 1 94.44 95 THR A N 1
ATOM 716 C CA . THR A 1 95 ? 14.75 9.641 4.973 1 94.44 95 THR A CA 1
ATOM 717 C C . THR A 1 95 ? 14.172 8.891 6.168 1 94.44 95 THR A C 1
ATOM 719 O O . THR A 1 95 ? 14.633 9.07 7.301 1 94.44 95 THR A O 1
ATOM 722 N N . ILE A 1 96 ? 13.195 8.031 5.941 1 96.5 96 ILE A N 1
ATOM 723 C CA . ILE A 1 96 ? 12.602 7.234 7.008 1 96.5 96 ILE A CA 1
ATOM 724 C C . ILE A 1 96 ? 13.641 6.27 7.574 1 96.5 96 ILE A C 1
ATOM 726 O O . ILE A 1 96 ? 13.734 6.094 8.789 1 96.5 96 ILE A O 1
ATOM 730 N N . GLN A 1 97 ? 14.445 5.715 6.719 1 91.81 97 GLN A N 1
ATOM 731 C CA . GLN A 1 97 ? 15.5 4.793 7.141 1 91.81 97 GLN A CA 1
ATOM 732 C C . GLN A 1 97 ? 16.516 5.492 8.039 1 91.81 97 GLN A C 1
ATOM 734 O O . GLN A 1 97 ? 16.953 4.922 9.039 1 91.81 97 GLN A O 1
ATOM 739 N N . LEU A 1 98 ? 16.875 6.699 7.629 1 92.38 98 LEU A N 1
ATOM 740 C CA . LEU A 1 98 ? 17.828 7.461 8.43 1 92.38 98 LEU A CA 1
ATOM 741 C C . LEU A 1 98 ? 17.297 7.703 9.836 1 92.38 98 LEU A C 1
ATOM 743 O O . LEU A 1 98 ? 18.047 7.633 10.812 1 92.38 98 LEU A O 1
ATOM 747 N N . ALA A 1 99 ? 16.016 7.98 9.898 1 95.81 99 ALA A N 1
ATOM 748 C CA . ALA A 1 99 ? 15.391 8.164 11.211 1 95.81 99 ALA A CA 1
ATOM 749 C C . ALA A 1 99 ? 15.469 6.887 12.039 1 95.81 99 ALA A C 1
ATOM 751 O O . ALA A 1 99 ? 15.828 6.926 13.219 1 95.81 99 ALA A O 1
ATOM 752 N N . SER A 1 100 ? 15.125 5.801 11.422 1 95.06 100 SER A N 1
ATOM 753 C CA . SER A 1 100 ? 15.172 4.5 12.086 1 95.06 100 SER A CA 1
ATOM 754 C C . SER A 1 100 ? 16.594 4.156 12.531 1 95.06 100 SER A C 1
ATOM 756 O O . SER A 1 100 ? 16.797 3.668 13.641 1 95.06 100 SER A O 1
ATOM 758 N N . ASP A 1 101 ? 17.578 4.414 11.641 1 92.31 101 ASP A N 1
ATOM 759 C CA . ASP A 1 101 ? 18.969 4.133 11.945 1 92.31 101 ASP A CA 1
ATOM 760 C C . ASP A 1 101 ? 19.453 4.965 13.133 1 92.31 101 ASP A C 1
ATOM 762 O O . ASP A 1 101 ? 20.156 4.461 14.008 1 92.31 101 ASP A O 1
ATOM 766 N N . LEU A 1 102 ? 19.078 6.176 13.125 1 94.12 102 LEU A N 1
ATOM 767 C CA . LEU A 1 102 ? 19.469 7.043 14.227 1 94.12 102 LEU A CA 1
ATOM 768 C C . LEU A 1 102 ? 18.891 6.543 15.547 1 94.12 102 LEU A C 1
ATOM 770 O O . LEU A 1 102 ? 19.578 6.527 16.562 1 94.12 102 LEU A O 1
ATOM 774 N N . TYR A 1 103 ? 17.625 6.137 15.539 1 96 103 TYR A N 1
ATOM 775 C CA . TYR A 1 103 ? 17 5.566 16.719 1 96 103 TYR A CA 1
ATOM 776 C C . TYR A 1 103 ? 17.797 4.379 17.25 1 96 103 TYR A C 1
ATOM 778 O O . TYR A 1 103 ? 18.078 4.293 18.438 1 96 103 TYR A O 1
ATOM 786 N N . GLU A 1 104 ? 18.125 3.516 16.344 1 94.5 104 GLU A N 1
ATOM 787 C CA . GLU A 1 104 ? 18.875 2.32 16.734 1 94.5 104 GLU A CA 1
ATOM 788 C C . GLU A 1 104 ? 20.234 2.68 17.328 1 94.5 104 GLU A C 1
ATOM 790 O O . GLU A 1 104 ? 20.656 2.082 18.328 1 94.5 104 GLU A O 1
ATOM 795 N N . GLU A 1 105 ? 20.875 3.607 16.688 1 93.38 105 GLU A N 1
ATOM 796 C CA . GLU A 1 105 ? 22.156 4.07 17.188 1 93.38 105 GLU A CA 1
ATOM 797 C C . GLU A 1 105 ? 22.031 4.68 18.578 1 93.38 105 GLU A C 1
ATOM 799 O O . GLU A 1 105 ? 22.812 4.367 19.484 1 93.38 105 GLU A O 1
ATOM 804 N N . MET A 1 106 ? 21.031 5.488 18.828 1 94.12 106 MET A N 1
ATOM 805 C CA . MET A 1 106 ? 20.812 6.176 20.094 1 94.12 106 MET A CA 1
ATOM 806 C C . MET A 1 106 ? 20.469 5.184 21.203 1 94.12 106 MET A C 1
ATOM 808 O O . MET A 1 106 ? 20.969 5.293 22.328 1 94.12 106 MET A O 1
ATOM 812 N N . VAL A 1 107 ? 19.625 4.238 20.891 1 94.25 107 VAL A N 1
ATOM 813 C CA . VAL A 1 107 ? 19.203 3.248 21.875 1 94.25 107 VAL A CA 1
ATOM 814 C C . VAL A 1 107 ? 20.375 2.328 22.219 1 94.25 107 VAL A C 1
ATOM 816 O O . VAL A 1 107 ? 20.5 1.886 23.359 1 94.25 107 VAL A O 1
ATOM 819 N N . SER A 1 108 ? 21.188 2.029 21.188 1 94.69 108 SER A N 1
ATOM 820 C CA . SER A 1 108 ? 22.375 1.217 21.438 1 94.69 108 SER A CA 1
ATOM 821 C C . SER A 1 108 ? 23.312 1.905 22.422 1 94.69 108 SER A C 1
ATOM 823 O O . SER A 1 108 ? 23.938 1.246 23.25 1 94.69 108 SER A O 1
ATOM 825 N N . GLU A 1 109 ? 23.406 3.178 22.391 1 92.44 109 GLU A N 1
ATOM 826 C CA . GLU A 1 109 ? 24.266 3.963 23.281 1 92.44 109 GLU A CA 1
ATOM 827 C C . GLU A 1 109 ? 23.594 4.215 24.625 1 92.44 109 GLU A C 1
ATOM 829 O O . GLU A 1 109 ? 24.25 4.23 25.672 1 92.44 109 GLU A O 1
ATOM 834 N N . LYS A 1 110 ? 22.281 4.465 24.625 1 92.19 110 LYS A N 1
ATOM 835 C CA . LYS A 1 110 ? 21.469 4.738 25.812 1 92.19 110 LYS A CA 1
ATOM 836 C C . LYS A 1 110 ? 20.156 3.975 25.766 1 92.19 110 LYS A C 1
ATOM 838 O O . LYS A 1 110 ? 19.125 4.516 25.344 1 92.19 110 LYS A O 1
ATOM 843 N N . PRO A 1 111 ? 20.156 2.779 26.312 1 89.06 111 PRO A N 1
ATOM 844 C CA . PRO A 1 111 ? 18.984 1.897 26.219 1 89.06 111 PRO A CA 1
ATOM 845 C C . PRO A 1 111 ? 17.719 2.521 26.812 1 89.06 111 PRO A C 1
ATOM 847 O O . PRO A 1 111 ? 16.609 2.178 26.406 1 89.06 111 PRO A O 1
ATOM 850 N N . ASP A 1 112 ? 17.922 3.461 27.766 1 91 112 ASP A N 1
ATOM 851 C CA . ASP A 1 112 ? 16.781 4.137 28.375 1 91 112 ASP A CA 1
ATOM 852 C C . ASP A 1 112 ? 16.578 5.527 27.781 1 91 112 ASP A C 1
ATOM 854 O O . ASP A 1 112 ? 16.312 6.484 28.5 1 91 112 ASP A O 1
ATOM 858 N N . LEU A 1 113 ? 16.734 5.59 26.453 1 90.56 113 LEU A N 1
ATOM 859 C CA . LEU A 1 113 ? 16.609 6.855 25.75 1 90.56 113 LEU A CA 1
ATOM 860 C C . LEU A 1 113 ? 15.281 7.531 26.078 1 90.56 113 LEU A C 1
ATOM 862 O O . LEU A 1 113 ? 14.211 6.953 25.844 1 90.56 113 LEU A O 1
ATOM 866 N N . PRO A 1 114 ? 15.406 8.695 26.641 1 90.81 114 PRO A N 1
ATOM 867 C CA . PRO A 1 114 ? 14.172 9.422 26.922 1 90.81 114 PRO A CA 1
ATOM 868 C C . PRO A 1 114 ? 13.32 9.648 25.672 1 90.81 114 PRO A C 1
ATOM 870 O O . PRO A 1 114 ? 13.867 9.914 24.594 1 90.81 114 PRO A O 1
ATOM 873 N N . GLU A 1 115 ? 12.031 9.555 25.734 1 89.12 115 GLU A N 1
ATOM 874 C CA . GLU A 1 115 ? 11.109 9.695 24.609 1 89.12 115 GLU A CA 1
ATOM 875 C C . GLU A 1 115 ? 11.266 11.047 23.922 1 89.12 115 GLU A C 1
ATOM 877 O O . GLU A 1 115 ? 11.109 11.156 22.703 1 89.12 115 GLU A O 1
ATOM 882 N N . GLU A 1 116 ? 11.648 12.016 24.719 1 88.44 116 GLU A N 1
ATOM 883 C CA . GLU A 1 116 ? 11.75 13.383 24.219 1 88.44 116 GLU A CA 1
ATOM 884 C C . GLU A 1 116 ? 12.969 13.539 23.297 1 88.44 116 GLU A C 1
ATOM 886 O O . GLU A 1 116 ? 13.094 14.539 22.594 1 88.44 116 GLU A O 1
ATOM 891 N N . MET A 1 117 ? 13.789 12.523 23.266 1 91.31 117 MET A N 1
ATOM 892 C CA . MET A 1 117 ? 14.992 12.602 22.438 1 91.31 117 MET A CA 1
ATOM 893 C C . MET A 1 117 ? 14.875 11.695 21.219 1 91.31 117 MET A C 1
ATOM 895 O O . MET A 1 117 ? 15.711 11.742 20.312 1 91.31 117 MET A O 1
ATOM 899 N N . ARG A 1 118 ? 13.812 10.922 21.188 1 94.25 118 ARG A N 1
ATOM 900 C CA . ARG A 1 118 ? 13.633 9.953 20.094 1 94.25 118 ARG A CA 1
ATOM 901 C C . ARG A 1 118 ? 13.305 10.656 18.797 1 94.25 118 ARG A C 1
ATOM 903 O O . ARG A 1 118 ? 12.5 11.594 18.766 1 94.25 118 ARG A O 1
ATOM 910 N N . PRO A 1 119 ? 13.984 10.227 17.734 1 97.69 119 PRO A N 1
ATOM 911 C CA . PRO A 1 119 ? 13.672 10.852 16.438 1 97.69 119 PRO A CA 1
ATOM 912 C C . PRO A 1 119 ? 12.242 10.594 15.992 1 97.69 119 PRO A C 1
ATOM 914 O O . PRO A 1 119 ? 11.602 9.641 16.469 1 97.69 119 PRO A O 1
ATOM 917 N N . ALA A 1 120 ? 11.742 11.461 15.164 1 98.56 120 ALA A N 1
ATOM 918 C CA . ALA A 1 120 ? 10.422 11.336 14.562 1 98.56 120 ALA A CA 1
ATOM 919 C C . ALA A 1 120 ? 10.461 11.688 13.078 1 98.56 120 ALA A C 1
ATOM 921 O O . ALA A 1 120 ? 11.422 12.281 12.602 1 98.56 120 ALA A O 1
ATOM 922 N N . VAL A 1 121 ? 9.516 11.195 12.336 1 98.75 121 VAL A N 1
ATOM 923 C CA . VAL A 1 121 ? 9.359 11.539 10.922 1 98.75 121 VAL A CA 1
ATOM 924 C C . VAL A 1 121 ? 8.055 12.305 10.719 1 98.75 121 VAL A C 1
ATOM 926 O O . VAL A 1 121 ? 7.02 11.938 11.281 1 98.75 121 VAL A O 1
ATOM 929 N N . VAL A 1 122 ? 8.109 13.391 10.023 1 98.88 122 VAL A N 1
ATOM 930 C CA . VAL A 1 122 ? 6.934 14.164 9.641 1 98.88 122 VAL A CA 1
ATOM 931 C C . VAL A 1 122 ? 6.828 14.234 8.117 1 98.88 122 VAL A C 1
ATOM 933 O O . VAL A 1 122 ? 7.781 14.633 7.445 1 98.88 122 VAL A O 1
ATOM 936 N N . ILE A 1 123 ? 5.711 13.789 7.617 1 98.75 123 ILE A N 1
ATOM 937 C CA . ILE A 1 123 ? 5.5 13.781 6.172 1 98.75 123 ILE A CA 1
ATOM 938 C C . ILE A 1 123 ? 4.363 14.734 5.812 1 98.75 123 ILE A C 1
ATOM 940 O O . ILE A 1 123 ? 3.215 14.523 6.215 1 98.75 123 ILE A O 1
ATOM 944 N N . SER A 1 124 ? 4.68 15.797 5.109 1 98.69 124 SER A N 1
ATOM 945 C CA . SER A 1 124 ? 3.662 16.656 4.516 1 98.69 124 SER A CA 1
ATOM 946 C C . SER A 1 124 ? 3.273 16.172 3.121 1 98.69 124 SER A C 1
ATOM 948 O O . SER A 1 124 ? 4.035 16.344 2.166 1 98.69 124 SER A O 1
ATOM 950 N N . PHE A 1 125 ? 2.051 15.688 3.023 1 98.19 125 PHE A N 1
ATOM 951 C CA . PHE A 1 125 ? 1.605 15.094 1.768 1 98.19 125 PHE A CA 1
ATOM 952 C C . PHE A 1 125 ? 0.971 16.156 0.868 1 98.19 125 PHE A C 1
ATOM 954 O O . PHE A 1 125 ? 0.246 17.031 1.345 1 98.19 125 PHE A O 1
ATOM 961 N N . GLU A 1 126 ? 1.213 16.078 -0.346 1 97.25 126 GLU A N 1
ATOM 962 C CA . GLU A 1 126 ? 0.548 16.781 -1.441 1 97.25 126 GLU A CA 1
ATOM 963 C C . GLU A 1 126 ? 0.68 16 -2.75 1 97.25 126 GLU A C 1
ATOM 965 O O . GLU A 1 126 ? 1.618 16.234 -3.518 1 97.25 126 GLU A O 1
ATOM 970 N N . THR A 1 127 ? -0.248 15.156 -3.006 1 94.38 127 THR A N 1
ATOM 971 C CA . THR A 1 127 ? -0.045 14.203 -4.094 1 94.38 127 THR A CA 1
ATOM 972 C C . THR A 1 127 ? -1.382 13.672 -4.602 1 94.38 127 THR A C 1
ATOM 974 O O . THR A 1 127 ? -2.291 13.406 -3.814 1 94.38 127 THR A O 1
ATOM 977 N N . GLY A 1 128 ? -1.398 13.578 -5.867 1 85.19 128 GLY A N 1
ATOM 978 C CA . GLY A 1 128 ? -2.531 12.938 -6.512 1 85.19 128 GLY A CA 1
ATOM 979 C C . GLY A 1 128 ? -2.35 11.438 -6.676 1 85.19 128 GLY A C 1
ATOM 980 O O . GLY A 1 128 ? -3.271 10.734 -7.102 1 85.19 128 GLY A O 1
ATOM 981 N N . GLY A 1 129 ? -1.147 11.047 -6.395 1 80.38 129 GLY A N 1
ATOM 982 C CA . GLY A 1 129 ? -0.919 9.617 -6.496 1 80.38 129 GLY A CA 1
ATOM 983 C C . GLY A 1 129 ? 0.373 9.266 -7.211 1 80.38 129 GLY A C 1
ATOM 984 O O . GLY A 1 129 ? 1.396 9.93 -7.012 1 80.38 129 GLY A O 1
ATOM 985 N N . VAL A 1 130 ? 0.265 8.094 -8.008 1 75.69 130 VAL A N 1
ATOM 986 C CA . VAL A 1 130 ? 1.454 7.543 -8.648 1 75.69 130 VAL A CA 1
ATOM 987 C C . VAL A 1 130 ? 1.711 8.266 -9.969 1 75.69 130 VAL A C 1
ATOM 989 O O . VAL A 1 130 ? 0.77 8.641 -10.672 1 75.69 130 VAL A O 1
ATOM 992 N N . ARG A 1 131 ? 3.012 8.43 -10.281 1 76.94 131 ARG A N 1
ATOM 993 C CA . ARG A 1 131 ? 3.393 8.969 -11.586 1 76.94 131 ARG A CA 1
ATOM 994 C C . ARG A 1 131 ? 3.273 7.91 -12.672 1 76.94 131 ARG A C 1
ATOM 996 O O . ARG A 1 131 ? 4.168 7.074 -12.836 1 76.94 131 ARG A O 1
ATOM 1003 N N . LEU A 1 132 ? 2.23 7.965 -13.43 1 69.69 132 LEU A N 1
ATOM 1004 C CA . LEU A 1 132 ? 1.817 6.93 -14.367 1 69.69 132 LEU A CA 1
ATOM 1005 C C . LEU A 1 132 ? 2.912 6.656 -15.398 1 69.69 132 LEU A C 1
ATOM 1007 O O . LEU A 1 132 ? 3.062 5.523 -15.867 1 69.69 132 LEU A O 1
ATOM 1011 N N . HIS A 1 133 ? 3.686 7.699 -15.688 1 66.44 133 HIS A N 1
ATOM 1012 C CA . HIS A 1 133 ? 4.73 7.559 -16.688 1 66.44 133 HIS A CA 1
ATOM 1013 C C . HIS A 1 133 ? 5.832 6.617 -16.219 1 66.44 133 HIS A C 1
ATOM 1015 O O . HIS A 1 133 ? 6.594 6.082 -17.016 1 66.44 133 HIS A O 1
ATOM 1021 N N . GLU A 1 134 ? 5.891 6.594 -14.898 1 68.69 134 GLU A N 1
ATOM 1022 C CA . GLU A 1 134 ? 6.859 5.703 -14.266 1 68.69 134 GLU A CA 1
ATOM 1023 C C . GLU A 1 134 ? 6.16 4.543 -13.555 1 68.69 134 GLU A C 1
ATOM 1025 O O . GLU A 1 134 ? 6.625 4.078 -12.508 1 68.69 134 GLU A O 1
ATOM 1030 N N . ALA A 1 135 ? 5.023 4.156 -14.039 1 62.94 135 ALA A N 1
ATOM 1031 C CA . ALA A 1 135 ? 4.02 3.338 -13.359 1 62.94 135 ALA A CA 1
ATOM 1032 C C . ALA A 1 135 ? 4.676 2.273 -12.484 1 62.94 135 ALA A C 1
ATOM 1034 O O . ALA A 1 135 ? 4.457 2.232 -11.273 1 62.94 135 ALA A O 1
ATOM 1035 N N . ASN A 1 136 ? 5.574 1.48 -13.102 1 69.88 136 ASN A N 1
ATOM 1036 C CA . ASN A 1 136 ? 6.137 0.4 -12.305 1 69.88 136 ASN A CA 1
ATOM 1037 C C . ASN A 1 136 ? 7.043 0.937 -11.195 1 69.88 136 ASN A C 1
ATOM 1039 O O . ASN A 1 136 ? 6.992 0.461 -10.062 1 69.88 136 ASN A O 1
ATOM 1043 N N . ALA A 1 137 ? 7.801 1.961 -11.477 1 69.44 137 ALA A N 1
ATOM 1044 C CA . ALA A 1 137 ? 8.703 2.561 -10.5 1 69.44 137 ALA A CA 1
ATOM 1045 C C . ALA A 1 137 ? 7.93 3.24 -9.375 1 69.44 137 ALA A C 1
ATOM 1047 O O . ALA A 1 137 ? 8.305 3.143 -8.203 1 69.44 137 ALA A O 1
ATOM 1048 N N . GLY A 1 138 ? 6.875 3.793 -9.812 1 72.81 138 GLY A N 1
ATOM 1049 C CA . GLY A 1 138 ? 6.016 4.41 -8.812 1 72.81 138 GLY A CA 1
ATOM 1050 C C . GLY A 1 138 ? 5.383 3.404 -7.871 1 72.81 138 GLY A C 1
ATOM 1051 O O . GLY A 1 138 ? 5.309 3.639 -6.664 1 72.81 138 GLY A O 1
ATOM 1052 N N . LEU A 1 139 ? 5.086 2.281 -8.492 1 73.5 139 LEU A N 1
ATOM 1053 C CA . LEU A 1 139 ? 4.484 1.204 -7.715 1 73.5 139 LEU A CA 1
ATOM 1054 C C . LEU A 1 139 ? 5.449 0.695 -6.652 1 73.5 139 LEU A C 1
ATOM 1056 O O . LEU A 1 139 ? 5.086 0.595 -5.477 1 73.5 139 LEU A O 1
ATOM 1060 N N . LEU A 1 140 ? 6.66 0.418 -6.984 1 81.19 140 LEU A N 1
ATOM 1061 C CA . LEU A 1 140 ? 7.641 -0.134 -6.059 1 81.19 140 LEU A CA 1
ATOM 1062 C C . LEU A 1 140 ? 8 0.881 -4.977 1 81.19 140 LEU A C 1
ATOM 1064 O O . LEU A 1 140 ? 8.25 0.511 -3.828 1 81.19 140 LEU A O 1
ATOM 1068 N N . ALA A 1 141 ? 7.969 2.162 -5.414 1 82 141 ALA A N 1
ATOM 1069 C CA . ALA A 1 141 ? 8.266 3.227 -4.461 1 82 141 ALA A CA 1
ATOM 1070 C C . ALA A 1 141 ? 7.242 3.25 -3.33 1 82 141 ALA A C 1
ATOM 1072 O O . ALA A 1 141 ? 7.605 3.371 -2.158 1 82 141 ALA A O 1
ATOM 1073 N N . HIS A 1 142 ? 6.004 3.096 -3.684 1 85.38 142 HIS A N 1
ATOM 1074 C CA . HIS A 1 142 ? 4.945 3.08 -2.68 1 85.38 142 HIS A CA 1
ATOM 1075 C C . HIS A 1 142 ? 5.113 1.908 -1.72 1 85.38 142 HIS A C 1
ATOM 1077 O O . HIS A 1 142 ? 5.008 2.078 -0.502 1 85.38 142 HIS A O 1
ATOM 1083 N N . ALA A 1 143 ? 5.395 0.787 -2.262 1 86.62 143 ALA A N 1
ATOM 1084 C CA . ALA A 1 143 ? 5.578 -0.411 -1.446 1 86.62 143 ALA A CA 1
ATOM 1085 C C . ALA A 1 143 ? 6.766 -0.254 -0.5 1 86.62 143 ALA A C 1
ATOM 1087 O O . ALA A 1 143 ? 6.695 -0.648 0.666 1 86.62 143 ALA A O 1
ATOM 1088 N N . GLU A 1 144 ? 7.855 0.331 -1.015 1 88.88 144 GLU A N 1
ATOM 1089 C CA . GLU A 1 144 ? 9.055 0.545 -0.216 1 88.88 144 GLU A CA 1
ATOM 1090 C C . GLU A 1 144 ? 8.781 1.487 0.953 1 88.88 144 GLU A C 1
ATOM 1092 O O . GLU A 1 144 ? 9.258 1.258 2.066 1 88.88 144 GLU A O 1
ATOM 1097 N N . VAL A 1 145 ? 8.031 2.49 0.691 1 91.31 145 VAL A N 1
ATOM 1098 C CA . VAL A 1 145 ? 7.723 3.463 1.735 1 91.31 145 VAL A CA 1
ATOM 1099 C C . VAL A 1 145 ? 6.887 2.801 2.828 1 91.31 145 VAL A C 1
ATOM 1101 O O . VAL A 1 145 ? 7.176 2.951 4.02 1 91.31 145 VAL A O 1
ATOM 1104 N N . MET A 1 146 ? 5.914 2.064 2.42 1 89.31 146 MET A N 1
ATOM 1105 C CA . MET A 1 146 ? 5.07 1.357 3.383 1 89.31 146 MET A CA 1
ATOM 1106 C C . MET A 1 146 ? 5.902 0.397 4.227 1 89.31 146 MET A C 1
ATOM 1108 O O . MET A 1 146 ? 5.688 0.282 5.434 1 89.31 146 MET A O 1
ATOM 1112 N N . ASP A 1 147 ? 6.812 -0.25 3.549 1 88.19 147 ASP A N 1
ATOM 1113 C CA . ASP A 1 147 ? 7.707 -1.171 4.242 1 88.19 147 ASP A CA 1
ATOM 1114 C C . ASP A 1 147 ? 8.508 -0.45 5.32 1 88.19 147 ASP A C 1
ATOM 1116 O O . ASP A 1 147 ? 8.656 -0.958 6.438 1 88.19 147 ASP A O 1
ATOM 1120 N N . GLN A 1 148 ? 9 0.694 5.027 1 91.06 148 GLN A N 1
ATOM 1121 C CA . GLN A 1 148 ? 9.82 1.451 5.973 1 91.06 148 GLN A CA 1
ATOM 1122 C C . GLN A 1 148 ? 8.969 1.998 7.117 1 91.06 148 GLN A C 1
ATOM 1124 O O . GLN A 1 148 ? 9.43 2.076 8.258 1 91.06 148 GLN A O 1
ATOM 1129 N N . ILE A 1 149 ? 7.758 2.391 6.805 1 93.69 149 ILE A N 1
ATOM 1130 C CA . ILE A 1 149 ? 6.848 2.861 7.844 1 93.69 149 ILE A CA 1
ATOM 1131 C C . ILE A 1 149 ? 6.598 1.745 8.859 1 93.69 149 ILE A C 1
ATOM 1133 O O . ILE A 1 149 ? 6.648 1.974 10.07 1 93.69 149 ILE A O 1
ATOM 1137 N N . GLN A 1 150 ? 6.402 0.586 8.398 1 88.62 150 GLN A N 1
ATOM 1138 C CA . GLN A 1 150 ? 6.172 -0.55 9.281 1 88.62 150 GLN A CA 1
ATOM 1139 C C . GLN A 1 150 ? 7.406 -0.853 10.125 1 88.62 150 GLN A C 1
ATOM 1141 O O . GLN A 1 150 ? 7.289 -1.231 11.289 1 88.62 150 GLN A O 1
ATOM 1146 N N . ASN A 1 151 ? 8.578 -0.719 9.516 1 88.69 151 ASN A N 1
ATOM 1147 C CA . ASN A 1 151 ? 9.828 -0.948 10.234 1 88.69 151 ASN A CA 1
ATOM 1148 C C . ASN A 1 151 ? 9.984 0.009 11.414 1 88.69 151 ASN A C 1
ATOM 1150 O O . ASN A 1 151 ? 10.695 -0.293 12.375 1 88.69 151 ASN A O 1
ATOM 1154 N N . CYS A 1 152 ? 9.32 1.181 11.352 1 94.19 152 CYS A N 1
ATOM 1155 C CA . CYS A 1 152 ? 9.461 2.219 12.367 1 94.19 152 CYS A CA 1
ATOM 1156 C C . CYS A 1 152 ? 8.445 2.025 13.492 1 94.19 152 CYS A C 1
ATOM 1158 O O . CYS A 1 152 ? 8.523 2.689 14.523 1 94.19 152 CYS A O 1
ATOM 1160 N N . ARG A 1 153 ? 7.523 1.097 13.352 1 91.56 153 ARG A N 1
ATOM 1161 C CA . ARG A 1 153 ? 6.414 0.938 14.289 1 91.56 153 ARG A CA 1
ATOM 1162 C C . ARG A 1 153 ? 6.922 0.717 15.711 1 91.56 153 ARG A C 1
ATOM 1164 O O . ARG A 1 153 ? 7.84 -0.075 15.93 1 91.56 153 ARG A O 1
ATOM 1171 N N . GLY A 1 154 ? 6.344 1.444 16.625 1 91.12 154 GLY A N 1
ATOM 1172 C CA . GLY A 1 154 ? 6.648 1.304 18.047 1 91.12 154 GLY A CA 1
ATOM 1173 C C . GLY A 1 154 ? 7.965 1.949 18.438 1 91.12 154 GLY A C 1
ATOM 1174 O O . GLY A 1 154 ? 8.305 2 19.625 1 91.12 154 GLY A O 1
ATOM 1175 N N . ARG A 1 155 ? 8.758 2.496 17.5 1 93.5 155 ARG A N 1
ATOM 1176 C CA . ARG A 1 155 ? 10.094 3.023 17.766 1 93.5 155 ARG A CA 1
ATOM 1177 C C . ARG A 1 155 ? 10.195 4.492 17.375 1 93.5 155 ARG A C 1
ATOM 1179 O O . ARG A 1 155 ? 10.492 5.352 18.203 1 93.5 155 ARG A O 1
ATOM 1186 N N . VAL A 1 156 ? 9.906 4.793 16.125 1 97.06 156 VAL A N 1
ATOM 1187 C CA . VAL A 1 156 ? 9.984 6.141 15.57 1 97.06 156 VAL A CA 1
ATOM 1188 C C . VAL A 1 156 ? 8.594 6.605 15.141 1 97.06 156 VAL A C 1
ATOM 1190 O O . VAL A 1 156 ? 8.031 6.094 14.172 1 97.06 156 VAL A O 1
ATOM 1193 N N . PRO A 1 157 ? 7.977 7.535 15.82 1 97.94 157 PRO A N 1
ATOM 1194 C CA . PRO A 1 157 ? 6.664 8.023 15.391 1 97.94 157 PRO A CA 1
ATOM 1195 C C . PRO A 1 157 ? 6.695 8.664 14.008 1 97.94 157 PRO A C 1
ATOM 1197 O O . PRO A 1 157 ? 7.625 9.414 13.688 1 97.94 157 PRO A O 1
ATOM 1200 N N . ILE A 1 158 ? 5.781 8.359 13.18 1 98.5 158 ILE A N 1
ATOM 1201 C CA . ILE A 1 158 ? 5.633 8.945 11.852 1 98.5 158 ILE A CA 1
ATOM 1202 C C . ILE A 1 158 ? 4.297 9.68 11.758 1 98.5 158 ILE A C 1
ATOM 1204 O O . ILE A 1 158 ? 3.234 9.07 11.883 1 98.5 158 ILE A O 1
ATOM 1208 N N . ILE A 1 159 ? 4.32 10.977 11.516 1 98.75 159 ILE A N 1
ATOM 1209 C CA . ILE A 1 159 ? 3.152 11.852 11.539 1 98.75 159 ILE A CA 1
ATOM 1210 C C . ILE A 1 159 ? 2.877 12.375 10.133 1 98.75 159 ILE A C 1
ATOM 1212 O O . ILE A 1 159 ? 3.77 12.93 9.477 1 98.75 159 ILE A O 1
ATOM 1216 N N . SER A 1 160 ? 1.672 12.172 9.656 1 98.56 160 SER A N 1
ATOM 1217 C CA . SER A 1 160 ? 1.214 12.688 8.375 1 98.56 160 SER A CA 1
ATOM 1218 C C . SER A 1 160 ? 0.555 14.055 8.531 1 98.56 160 SER A C 1
ATOM 1220 O O . SER A 1 160 ? -0.312 14.242 9.383 1 98.56 160 SER A O 1
ATOM 1222 N N . LEU A 1 161 ? 0.989 15 7.758 1 98.88 161 LEU A N 1
ATOM 1223 C CA . LEU A 1 161 ? 0.345 16.297 7.645 1 98.88 161 LEU A CA 1
ATOM 1224 C C . LEU A 1 161 ? -0.364 16.438 6.301 1 98.88 161 LEU A C 1
ATOM 1226 O O . LEU A 1 161 ? 0.263 16.312 5.246 1 98.88 161 LEU A O 1
ATOM 1230 N N . ILE A 1 162 ? -1.68 16.688 6.348 1 98.69 162 ILE A N 1
ATOM 1231 C CA . ILE A 1 162 ? -2.477 16.812 5.133 1 98.69 162 ILE A CA 1
ATOM 1232 C C . ILE A 1 162 ? -3.295 18.109 5.184 1 98.69 162 ILE A C 1
ATOM 1234 O O . ILE A 1 162 ? -4.344 18.156 5.832 1 98.69 162 ILE A O 1
ATOM 1238 N N . GLY A 1 163 ? -2.875 19.109 4.57 1 98.38 163 GLY A N 1
ATOM 1239 C CA . GLY A 1 163 ? -3.529 20.406 4.492 1 98.38 163 GLY A CA 1
ATOM 1240 C C . GLY A 1 163 ? -3.207 21.156 3.215 1 98.38 163 GLY A C 1
ATOM 1241 O O . GLY A 1 163 ? -3.533 22.344 3.086 1 98.38 163 GLY A O 1
ATOM 1242 N N . SER A 1 164 ? -2.539 20.469 2.291 1 97.31 164 SER A N 1
ATOM 1243 C CA . SER A 1 164 ? -2.104 21.094 1.043 1 97.31 164 SER A CA 1
ATOM 1244 C C . SER A 1 164 ? -3.236 21.125 0.024 1 97.31 164 SER A C 1
ATOM 1246 O O . SER A 1 164 ? -4.293 20.531 0.234 1 97.31 164 SER A O 1
ATOM 1248 N N . ARG A 1 165 ? -3 21.812 -1.039 1 94.12 165 ARG A N 1
ATOM 1249 C CA . ARG A 1 165 ? -4.02 22.094 -2.045 1 94.12 165 ARG A CA 1
ATOM 1250 C C . ARG A 1 165 ? -4.48 20.812 -2.727 1 94.12 165 ARG A C 1
ATOM 1252 O O . ARG A 1 165 ? -5.68 20.594 -2.914 1 94.12 165 ARG A O 1
ATOM 1259 N N . VAL A 1 166 ? -3.576 19.938 -3.053 1 93.06 166 VAL A N 1
ATOM 1260 C CA . VAL A 1 166 ? -3.922 18.734 -3.793 1 93.06 166 VAL A CA 1
ATOM 1261 C C . VAL A 1 166 ? -4.504 17.688 -2.842 1 93.06 166 VAL A C 1
ATOM 1263 O O . VAL A 1 166 ? -5.375 16.906 -3.227 1 93.06 166 VAL A O 1
ATOM 1266 N N . GLY A 1 167 ? -4.031 17.734 -1.586 1 95.25 167 GLY A N 1
ATOM 1267 C CA . GLY A 1 167 ? -4.398 16.688 -0.647 1 95.25 167 GLY A CA 1
ATOM 1268 C C . GLY A 1 167 ? -3.516 15.453 -0.753 1 95.25 167 GLY A C 1
ATOM 1269 O O . GLY A 1 167 ? -2.324 15.555 -1.051 1 95.25 167 GLY A O 1
ATOM 1270 N N . CYS A 1 168 ? -4.023 14.344 -0.355 1 94.81 168 CYS A N 1
ATOM 1271 C CA . CYS A 1 168 ? -3.311 13.07 -0.373 1 94.81 168 CYS A CA 1
ATOM 1272 C C . CYS A 1 168 ? -4.188 11.961 -0.941 1 94.81 168 CYS A C 1
ATOM 1274 O O . CYS A 1 168 ? -5.098 11.469 -0.265 1 94.81 168 CYS A O 1
ATOM 1276 N N . PHE A 1 169 ? -3.916 11.539 -2.135 1 88.25 169 PHE A N 1
ATOM 1277 C CA . PHE A 1 169 ? -4.754 10.57 -2.834 1 88.25 169 PHE A CA 1
ATOM 1278 C C . PHE A 1 169 ? -3.912 9.445 -3.416 1 88.25 169 PHE A C 1
ATOM 1280 O O . PHE A 1 169 ? -2.684 9.469 -3.32 1 88.25 169 PHE A O 1
ATOM 1287 N N . GLY A 1 170 ? -4.605 8.406 -3.912 1 81.94 170 GLY A N 1
ATOM 1288 C CA . GLY A 1 170 ? -3.947 7.293 -4.574 1 81.94 170 GLY A CA 1
ATOM 1289 C C . GLY A 1 170 ? -3.189 6.395 -3.613 1 81.94 170 GLY A C 1
ATOM 1290 O O . GLY A 1 170 ? -3.645 6.148 -2.494 1 81.94 170 GLY A O 1
ATOM 1291 N N . GLY A 1 171 ? -2.1 5.887 -4.109 1 81.69 171 GLY A N 1
ATOM 1292 C CA . GLY A 1 171 ? -1.271 5.008 -3.297 1 81.69 171 GLY A CA 1
ATOM 1293 C C . GLY A 1 171 ? -0.77 5.668 -2.027 1 81.69 171 GLY A C 1
ATOM 1294 O O . GLY A 1 171 ? -0.63 5.008 -0.994 1 81.69 171 GLY A O 1
ATOM 1295 N N . MET A 1 172 ? -0.575 6.98 -2.119 1 88.69 172 MET A N 1
ATOM 1296 C CA . MET A 1 172 ? -0.062 7.684 -0.945 1 88.69 172 MET A CA 1
ATOM 1297 C C . MET A 1 172 ? -1.152 7.852 0.107 1 88.69 172 MET A C 1
ATOM 1299 O O . MET A 1 172 ? -0.859 8.102 1.276 1 88.69 172 MET A O 1
ATOM 1303 N N . GLY A 1 173 ? -2.385 7.719 -0.332 1 87.69 173 GLY A N 1
ATOM 1304 C CA . GLY A 1 173 ? -3.445 7.648 0.661 1 87.69 173 GLY A CA 1
ATOM 1305 C C . GLY A 1 173 ? -3.293 6.48 1.616 1 87.69 173 GLY A C 1
ATOM 1306 O O . GLY A 1 173 ? -3.488 6.633 2.824 1 87.69 173 GLY A O 1
ATOM 1307 N N . PHE A 1 174 ? -2.867 5.305 1.109 1 83.81 174 PHE A N 1
ATOM 1308 C CA . PHE A 1 174 ? -2.639 4.148 1.969 1 83.81 174 PHE A CA 1
ATOM 1309 C C . PHE A 1 174 ? -1.4 4.355 2.834 1 83.81 174 PHE A C 1
ATOM 1311 O O . PHE A 1 174 ? -1.347 3.883 3.971 1 83.81 174 PHE A O 1
ATOM 1318 N N . VAL A 1 175 ? -0.485 4.988 2.154 1 89.75 175 VAL A N 1
ATOM 1319 C CA . VAL A 1 175 ? 0.736 5.254 2.908 1 89.75 175 VAL A CA 1
ATOM 1320 C C . VAL A 1 175 ? 0.416 6.129 4.117 1 89.75 175 VAL A C 1
ATOM 1322 O O . VAL A 1 175 ? 0.863 5.844 5.23 1 89.75 175 VAL A O 1
ATOM 1325 N N . ALA A 1 176 ? -0.39 7.152 3.879 1 93.56 176 ALA A N 1
ATOM 1326 C CA . ALA A 1 176 ? -0.788 8.031 4.977 1 93.56 176 ALA A CA 1
ATOM 1327 C C . ALA A 1 176 ? -1.546 7.254 6.051 1 93.56 176 ALA A C 1
ATOM 1329 O O . ALA A 1 176 ? -1.321 7.453 7.246 1 93.56 176 ALA A O 1
ATOM 1330 N N . ALA A 1 177 ? -2.391 6.336 5.66 1 89.69 177 ALA A N 1
ATOM 1331 C CA . ALA A 1 177 ? -3.186 5.543 6.594 1 89.69 177 ALA A CA 1
ATOM 1332 C C . ALA A 1 177 ? -2.295 4.648 7.453 1 89.69 177 ALA A C 1
ATOM 1334 O O . ALA A 1 177 ? -2.668 4.281 8.57 1 89.69 177 ALA A O 1
ATOM 1335 N N . ALA A 1 178 ? -1.173 4.352 6.914 1 91.25 178 ALA A N 1
ATOM 1336 C CA . ALA A 1 178 ? -0.273 3.438 7.617 1 91.25 178 ALA A CA 1
ATOM 1337 C C . ALA A 1 178 ? 0.6 4.188 8.617 1 91.25 178 ALA A C 1
ATOM 1339 O O . ALA A 1 178 ? 1.288 3.57 9.438 1 91.25 178 ALA A O 1
ATOM 1340 N N . THR A 1 179 ? 0.638 5.531 8.555 1 96.19 179 THR A N 1
ATOM 1341 C CA . THR A 1 179 ? 1.417 6.297 9.523 1 96.19 179 THR A CA 1
ATOM 1342 C C . THR A 1 179 ? 0.762 6.262 10.898 1 96.19 179 THR A C 1
ATOM 1344 O O . THR A 1 179 ? -0.345 5.742 11.055 1 96.19 179 THR A O 1
ATOM 1347 N N . ASP A 1 180 ? 1.436 6.77 11.906 1 97 180 ASP A N 1
ATOM 1348 C CA . ASP A 1 180 ? 0.947 6.648 13.273 1 97 180 ASP A CA 1
ATOM 1349 C C . ASP A 1 180 ? -0.17 7.652 13.555 1 97 180 ASP A C 1
ATOM 1351 O O . ASP A 1 180 ? -1.13 7.34 14.266 1 97 180 ASP A O 1
ATOM 1355 N N . VAL A 1 181 ? 0.015 8.836 13.047 1 98.19 181 VAL A N 1
ATOM 1356 C CA . VAL A 1 181 ? -0.917 9.922 13.328 1 98.19 181 VAL A CA 1
ATOM 1357 C C . VAL A 1 181 ? -1.169 10.727 12.062 1 98.19 181 VAL A C 1
ATOM 1359 O O . VAL A 1 181 ? -0.243 10.992 11.289 1 98.19 181 VAL A O 1
ATOM 1362 N N . ILE A 1 182 ? -2.396 11.117 11.852 1 98.25 182 ILE A N 1
ATOM 1363 C CA . ILE A 1 182 ? -2.762 11.984 10.734 1 98.25 182 ILE A CA 1
ATOM 1364 C C . ILE A 1 182 ? -3.33 13.297 11.266 1 98.25 182 ILE A C 1
ATOM 1366 O O . ILE A 1 182 ? -4.324 13.297 11.992 1 98.25 182 ILE A O 1
ATOM 1370 N N . ILE A 1 183 ? -2.654 14.375 10.953 1 98.88 183 ILE A N 1
ATOM 1371 C CA . ILE A 1 183 ? -3.117 15.734 11.227 1 98.88 183 ILE A CA 1
ATOM 1372 C C . ILE A 1 183 ? -3.59 16.391 9.93 1 98.88 183 ILE A C 1
ATOM 1374 O O . ILE A 1 183 ? -2.846 16.453 8.953 1 98.88 183 ILE A O 1
ATOM 1378 N N . MET A 1 184 ? -4.828 16.844 9.898 1 98.75 184 MET A N 1
ATOM 1379 C CA . MET A 1 184 ? -5.375 17.516 8.711 1 98.75 184 MET A CA 1
ATOM 1380 C C . MET A 1 184 ? -5.867 18.906 9.047 1 98.75 184 MET A C 1
ATOM 1382 O O . MET A 1 184 ? -6.074 19.234 10.219 1 98.75 184 MET A O 1
ATOM 1386 N N . SER A 1 185 ? -5.926 19.797 8.109 1 98.44 185 SER A N 1
ATOM 1387 C CA . SER A 1 185 ? -6.789 20.969 8.195 1 98.44 185 SER A CA 1
ATOM 1388 C C . SER A 1 185 ? -8.148 20.703 7.555 1 98.44 185 SER A C 1
ATOM 1390 O O . SER A 1 185 ? -8.336 19.672 6.898 1 98.44 185 SER A O 1
ATOM 1392 N N . GLN A 1 186 ? -9.094 21.594 7.738 1 95.56 186 GLN A N 1
ATOM 1393 C CA . GLN A 1 186 ? -10.406 21.422 7.125 1 95.56 186 GLN A CA 1
ATOM 1394 C C . GLN A 1 186 ? -10.312 21.453 5.602 1 95.56 186 GLN A C 1
ATOM 1396 O O . GLN A 1 186 ? -11.203 20.953 4.91 1 95.56 186 GLN A O 1
ATOM 1401 N N . PHE A 1 187 ? -9.148 21.906 5.109 1 95 187 PHE A N 1
ATOM 1402 C CA . PHE A 1 187 ? -8.984 22.047 3.67 1 95 187 PHE A CA 1
ATOM 1403 C C . PHE A 1 187 ? -8.273 20.828 3.086 1 95 187 PHE A C 1
ATOM 1405 O O . PHE A 1 187 ? -8.273 20.625 1.869 1 95 187 PHE A O 1
ATOM 1412 N N . GLY A 1 188 ? -7.609 20.062 3.959 1 96.38 188 GLY A N 1
ATOM 1413 C CA . GLY A 1 188 ? -6.965 18.859 3.484 1 96.38 188 GLY A CA 1
ATOM 1414 C C . GLY A 1 188 ? -7.945 17.812 2.992 1 96.38 188 GLY A C 1
ATOM 1415 O O . GLY A 1 188 ? -9.062 17.719 3.494 1 96.38 188 GLY A O 1
ATOM 1416 N N . ARG A 1 189 ? -7.543 17.078 2.035 1 95.12 189 ARG A N 1
ATOM 1417 C CA . ARG A 1 189 ? -8.344 15.977 1.511 1 95.12 189 ARG A CA 1
ATOM 1418 C C . ARG A 1 189 ? -7.551 14.68 1.502 1 95.12 189 ARG A C 1
ATOM 1420 O O . ARG A 1 189 ? -6.375 14.664 1.127 1 95.12 189 ARG A O 1
ATOM 1427 N N . LEU A 1 190 ? -8.172 13.633 1.973 1 93.5 190 LEU A N 1
ATOM 1428 C CA . LEU A 1 190 ? -7.555 12.32 2.057 1 93.5 190 LEU A CA 1
ATOM 1429 C C . LEU A 1 190 ? -8.461 11.25 1.456 1 93.5 190 LEU A C 1
ATOM 1431 O O . LEU A 1 190 ? -9.648 11.164 1.802 1 93.5 190 LEU A O 1
ATOM 1435 N N . GLY A 1 191 ? -7.922 10.531 0.562 1 85.75 191 GLY A N 1
ATOM 1436 C CA . GLY A 1 191 ? -8.664 9.438 -0.04 1 85.75 191 GLY A CA 1
ATOM 1437 C C . GLY A 1 191 ? -7.809 8.562 -0.937 1 85.75 191 GLY A C 1
ATOM 1438 O O . GLY A 1 191 ? -6.676 8.922 -1.269 1 85.75 191 GLY A O 1
ATOM 1439 N N . LEU A 1 192 ? -8.359 7.492 -1.337 1 79 192 LEU A N 1
ATOM 1440 C CA . LEU A 1 192 ? -7.648 6.602 -2.248 1 79 192 LEU A CA 1
ATOM 1441 C C . LEU A 1 192 ? -7.805 7.066 -3.693 1 79 192 LEU A C 1
ATOM 1443 O O . LEU A 1 192 ? -6.824 7.109 -4.441 1 79 192 LEU A O 1
ATOM 1447 N N . THR A 1 193 ? -9.07 7.34 -4.004 1 76.75 193 THR A N 1
ATOM 1448 C CA . THR A 1 193 ? -9.375 7.762 -5.367 1 76.75 193 THR A CA 1
ATOM 1449 C C . THR A 1 193 ? -9.727 9.25 -5.406 1 76.75 193 THR A C 1
ATOM 1451 O O . THR A 1 193 ? -10.547 9.719 -4.621 1 76.75 193 THR A O 1
ATOM 1454 N N . GLY A 1 194 ? -9.094 9.922 -6.273 1 78.44 194 GLY A N 1
ATOM 1455 C CA . GLY A 1 194 ? -9.43 11.328 -6.445 1 78.44 194 GLY A CA 1
ATOM 1456 C C . GLY A 1 194 ? -10.852 11.547 -6.934 1 78.44 194 GLY A C 1
ATOM 1457 O O . GLY A 1 194 ? -11.422 10.68 -7.602 1 78.44 194 GLY A O 1
ATOM 1458 N N . PRO A 1 195 ? -11.375 12.719 -6.695 1 82.81 195 PRO A N 1
ATOM 1459 C CA . PRO A 1 195 ? -12.773 13 -7.043 1 82.81 195 PRO A CA 1
ATOM 1460 C C . PRO A 1 195 ? -13.062 12.812 -8.531 1 82.81 195 PRO A C 1
ATOM 1462 O O . PRO A 1 195 ? -14.117 12.305 -8.898 1 82.81 195 PRO A O 1
ATOM 1465 N N . GLU A 1 196 ? -12.141 13.25 -9.375 1 80.44 196 GLU A N 1
ATOM 1466 C CA . GLU A 1 196 ? -12.352 13.148 -10.812 1 80.44 196 GLU A CA 1
ATOM 1467 C C . GLU A 1 196 ? -12.406 11.688 -11.266 1 80.44 196 GLU A C 1
ATOM 1469 O O . GLU A 1 196 ? -13.172 11.336 -12.164 1 80.44 196 GLU A O 1
ATOM 1474 N N . VAL A 1 197 ? -11.57 10.891 -10.703 1 75.44 197 VAL A N 1
ATOM 1475 C CA . VAL A 1 197 ? -11.562 9.469 -11.039 1 75.44 197 VAL A CA 1
ATOM 1476 C C . VAL A 1 197 ? -12.852 8.812 -10.555 1 75.44 197 VAL A C 1
ATOM 1478 O O . VAL A 1 197 ? -13.406 7.949 -11.242 1 75.44 197 VAL A O 1
ATOM 1481 N N . ILE A 1 198 ? -13.336 9.18 -9.375 1 78.62 198 ILE A N 1
ATOM 1482 C CA . ILE A 1 198 ? -14.594 8.656 -8.859 1 78.62 198 ILE A CA 1
ATOM 1483 C C . ILE A 1 198 ? -15.727 8.984 -9.828 1 78.62 198 ILE A C 1
ATOM 1485 O O . ILE A 1 198 ? -16.531 8.117 -10.172 1 78.62 198 ILE A O 1
ATOM 1489 N N . GLU A 1 199 ? -15.727 10.266 -10.242 1 84.5 199 GLU A N 1
ATOM 1490 C CA . GLU A 1 199 ? -16.75 10.703 -11.188 1 84.5 199 GLU A CA 1
ATOM 1491 C C . GLU A 1 199 ? -16.672 9.914 -12.484 1 84.5 199 GLU A C 1
ATOM 1493 O O . GLU A 1 199 ? -17.703 9.531 -13.055 1 84.5 199 GLU A O 1
ATOM 1498 N N . GLN A 1 200 ? -15.5 9.703 -12.914 1 77.38 200 GLN A N 1
ATOM 1499 C CA . GLN A 1 200 ? -15.289 8.969 -14.156 1 77.38 200 GLN A CA 1
ATOM 1500 C C . GLN A 1 200 ? -15.805 7.535 -14.047 1 77.38 200 GLN A C 1
ATOM 1502 O O . GLN A 1 200 ? -16.391 7.004 -14.992 1 77.38 200 GLN A O 1
ATOM 1507 N N . GLU A 1 201 ? -15.617 6.914 -12.961 1 72.69 201 GLU A N 1
ATOM 1508 C CA . GLU A 1 201 ? -15.977 5.512 -12.781 1 72.69 201 GLU A CA 1
ATOM 1509 C C . GLU A 1 201 ? -17.453 5.359 -12.445 1 72.69 201 GLU A C 1
ATOM 1511 O O . GLU A 1 201 ? -18.094 4.402 -12.875 1 72.69 201 GLU A O 1
ATOM 1516 N N . MET A 1 202 ? -18 6.262 -11.609 1 77.44 202 MET A N 1
ATOM 1517 C CA . MET A 1 202 ? -19.359 6.098 -11.086 1 77.44 202 MET A CA 1
ATOM 1518 C C . MET A 1 202 ? -20.344 6.965 -11.844 1 77.44 202 MET A C 1
ATOM 1520 O O . MET A 1 202 ? -21.562 6.754 -11.758 1 77.44 202 MET A O 1
ATOM 1524 N N . GLY A 1 203 ? -19.797 7.953 -12.57 1 84.06 203 GLY A N 1
ATOM 1525 C CA . GLY A 1 203 ? -20.641 8.883 -13.297 1 84.06 203 GLY A CA 1
ATOM 1526 C C . GLY A 1 203 ? -20.938 10.148 -12.516 1 84.06 203 GLY A C 1
ATOM 1527 O O . GLY A 1 203 ? -21 10.133 -11.281 1 84.06 203 GLY A O 1
ATOM 1528 N N . LYS A 1 204 ? -21.188 11.227 -13.266 1 87.5 204 LYS A N 1
ATOM 1529 C CA . LYS A 1 204 ? -21.375 12.555 -12.688 1 87.5 204 LYS A CA 1
ATOM 1530 C C . LYS A 1 204 ? -22.656 12.609 -11.844 1 87.5 204 LYS A C 1
ATOM 1532 O O . LYS A 1 204 ? -22.719 13.359 -10.867 1 87.5 204 LYS A O 1
ATOM 1537 N N . ASP A 1 205 ? -23.656 11.758 -12.133 1 87.44 205 ASP A N 1
ATOM 1538 C CA . ASP A 1 205 ? -24.922 11.742 -11.398 1 87.44 205 ASP A CA 1
ATOM 1539 C C . ASP A 1 205 ? -24.719 11.164 -10 1 87.44 205 ASP A C 1
ATOM 1541 O O . ASP A 1 205 ? -25.438 11.539 -9.062 1 87.44 205 ASP A O 1
ATOM 1545 N N . GLU A 1 206 ? -23.781 10.305 -9.844 1 81.75 206 GLU A N 1
ATOM 1546 C CA . GLU A 1 206 ? -23.5 9.664 -8.562 1 81.75 206 GLU A CA 1
ATOM 1547 C C . GLU A 1 206 ? -22.516 10.492 -7.738 1 81.75 206 GLU A C 1
ATOM 1549 O O . GLU A 1 206 ? -22.656 10.586 -6.516 1 81.75 206 GLU A O 1
ATOM 1554 N N . PHE A 1 207 ? -21.547 11.023 -8.43 1 85.44 207 PHE A N 1
ATOM 1555 C CA . PHE A 1 207 ? -20.547 11.852 -7.777 1 85.44 207 PHE A CA 1
ATOM 1556 C C . PHE A 1 207 ? -20.078 12.969 -8.703 1 85.44 207 PHE A C 1
ATOM 1558 O O . PHE A 1 207 ? -19.359 12.727 -9.672 1 85.44 207 PHE A O 1
ATOM 1565 N N . ASP A 1 208 ? -20.453 14.195 -8.344 1 91 208 ASP A N 1
ATOM 1566 C CA . ASP A 1 208 ? -20.047 15.367 -9.109 1 91 208 ASP A CA 1
ATOM 1567 C C . ASP A 1 208 ? -1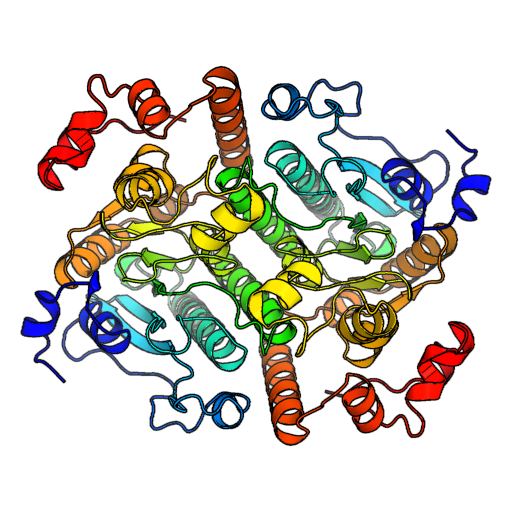8.766 15.984 -8.539 1 91 208 ASP A C 1
ATOM 1569 O O . ASP A 1 208 ? -18.812 16.719 -7.562 1 91 208 ASP A O 1
ATOM 1573 N N . ALA A 1 209 ? -17.656 15.812 -9.211 1 87.88 209 ALA A N 1
ATOM 1574 C CA . ALA A 1 209 ? -16.344 16.25 -8.734 1 87.88 209 ALA A CA 1
ATOM 1575 C C . ALA A 1 209 ? -16.25 17.781 -8.734 1 87.88 209 ALA A C 1
ATOM 1577 O O . ALA A 1 209 ? -15.352 18.344 -8.094 1 87.88 209 ALA A O 1
ATOM 1578 N N . SER A 1 210 ? -17.125 18.438 -9.461 1 91.44 210 SER A N 1
ATOM 1579 C CA . SER A 1 210 ? -17.109 19.891 -9.5 1 91.44 210 SER A CA 1
ATOM 1580 C C . SER A 1 210 ? -17.828 20.484 -8.297 1 91.44 210 SER A C 1
ATOM 1582 O O . SER A 1 210 ? -17.719 21.688 -8.031 1 91.44 210 SER A O 1
ATOM 1584 N N . ASP A 1 211 ? -18.578 19.672 -7.613 1 91 211 ASP A N 1
ATOM 1585 C CA . ASP A 1 211 ? -19.219 20.078 -6.367 1 91 211 ASP A CA 1
ATOM 1586 C C . ASP A 1 211 ? -18.219 20.062 -5.207 1 91 211 ASP A C 1
ATOM 1588 O O . ASP A 1 211 ? -18.078 19.047 -4.523 1 91 211 ASP A O 1
ATOM 1592 N N . ARG A 1 212 ? -17.672 21.188 -4.977 1 87.25 212 ARG A N 1
ATOM 1593 C CA . ARG A 1 212 ? -16.625 21.312 -3.98 1 87.25 212 ARG A CA 1
ATOM 1594 C C . ARG A 1 212 ? -17.125 20.906 -2.598 1 87.25 212 ARG A C 1
ATOM 1596 O O . ARG A 1 212 ? -16.391 20.266 -1.828 1 87.25 212 ARG A O 1
ATOM 1603 N N . ALA A 1 213 ? -18.266 21.328 -2.33 1 86.88 213 ALA A N 1
ATOM 1604 C CA . ALA A 1 213 ? -18.844 21 -1.03 1 86.88 213 ALA A CA 1
ATOM 1605 C C . ALA A 1 213 ? -18.953 19.484 -0.852 1 86.88 213 ALA A C 1
ATOM 1607 O O . ALA A 1 213 ? -18.641 18.953 0.214 1 86.88 213 ALA A O 1
ATOM 1608 N N . LEU A 1 214 ? -19.406 18.828 -1.823 1 87.06 214 LEU A N 1
ATOM 1609 C CA . LEU A 1 214 ? -19.516 17.375 -1.806 1 87.06 214 LEU A CA 1
ATOM 1610 C C . LEU A 1 214 ? -18.156 16.719 -1.615 1 87.06 214 LEU A C 1
ATOM 1612 O O . LEU A 1 214 ? -18.016 15.789 -0.822 1 87.06 214 LEU A O 1
ATOM 1616 N N . VAL A 1 215 ? -17.172 17.188 -2.316 1 88 215 VAL A N 1
ATOM 1617 C CA . VAL A 1 215 ? -15.82 16.656 -2.24 1 88 215 VAL A CA 1
ATOM 1618 C C . VAL A 1 215 ? -15.289 16.797 -0.817 1 88 215 VAL A C 1
ATOM 1620 O O . VAL A 1 215 ? -14.75 15.836 -0.255 1 88 215 VAL A O 1
ATOM 1623 N N . TYR A 1 216 ? -15.5 17.938 -0.232 1 88.88 216 TYR A N 1
ATOM 1624 C CA . TYR A 1 216 ? -14.992 18.172 1.114 1 88.88 216 TYR A CA 1
ATOM 1625 C C . TYR A 1 216 ? -15.789 17.375 2.145 1 88.88 216 TYR A C 1
ATOM 1627 O O . TYR A 1 216 ? -15.234 16.922 3.15 1 88.88 216 TYR A O 1
ATOM 1635 N N . ARG A 1 217 ? -17.047 17.141 1.872 1 89.19 217 ARG A N 1
ATOM 1636 C CA . ARG A 1 217 ? -17.859 16.359 2.783 1 89.19 217 ARG A CA 1
ATOM 1637 C C . ARG A 1 217 ? -17.5 14.875 2.703 1 89.19 217 ARG A C 1
ATOM 1639 O O . ARG A 1 217 ? -17.844 14.102 3.596 1 89.19 217 ARG A O 1
ATOM 1646 N N . THR A 1 218 ? -16.766 14.531 1.691 1 86.06 218 THR A N 1
ATOM 1647 C CA . THR A 1 218 ? -16.453 13.117 1.509 1 86.06 218 THR A CA 1
ATOM 1648 C C . THR A 1 218 ? -14.992 12.844 1.812 1 86.06 218 THR A C 1
ATOM 1650 O O . THR A 1 218 ? -14.641 11.766 2.295 1 86.06 218 THR A O 1
ATOM 1653 N N . THR A 1 219 ? -14.109 13.844 1.562 1 90.75 219 THR A N 1
ATOM 1654 C CA . THR A 1 219 ? -12.68 13.57 1.668 1 90.75 219 THR A CA 1
ATOM 1655 C C . THR A 1 219 ? -12 14.602 2.553 1 90.75 219 THR A C 1
ATOM 1657 O O . THR A 1 219 ? -10.797 14.5 2.826 1 90.75 219 THR A O 1
ATOM 1660 N N . GLY A 1 220 ? -12.75 15.562 3.023 1 93.75 220 GLY A N 1
ATOM 1661 C CA . GLY A 1 220 ? -12.172 16.703 3.723 1 93.75 220 GLY A CA 1
ATOM 1662 C C . GLY A 1 220 ? -11.883 16.422 5.184 1 93.75 220 GLY A C 1
ATOM 1663 O O . GLY A 1 220 ? -12.328 15.406 5.727 1 93.75 220 GLY A O 1
ATOM 1664 N N . GLY A 1 221 ? -11.164 17.328 5.785 1 96.12 221 GLY A N 1
ATOM 1665 C CA . GLY A 1 221 ? -10.672 17.156 7.141 1 96.12 221 GLY A CA 1
ATOM 1666 C C . GLY A 1 221 ? -11.773 16.969 8.164 1 96.12 221 GLY A C 1
ATOM 1667 O O . GLY A 1 221 ? -11.672 16.094 9.039 1 96.12 221 GLY A O 1
ATOM 1668 N N . LYS A 1 222 ? -12.859 17.734 8.078 1 95.69 222 LYS A N 1
ATOM 1669 C CA . LYS A 1 222 ? -13.945 17.609 9.047 1 95.69 222 LYS A CA 1
ATOM 1670 C C . LYS A 1 222 ? -14.594 16.234 8.984 1 95.69 222 LYS A C 1
ATOM 1672 O O . LYS A 1 222 ? -14.836 15.609 10.016 1 95.69 222 LYS A O 1
ATOM 1677 N N . HIS A 1 223 ? -14.859 15.781 7.789 1 93.56 223 HIS A N 1
ATOM 1678 C CA . HIS A 1 223 ? -15.43 14.453 7.617 1 93.56 223 HIS A CA 1
ATOM 1679 C C . HIS A 1 223 ? -14.484 13.375 8.133 1 93.56 223 HIS A C 1
ATOM 1681 O O . HIS A 1 223 ? -14.898 12.477 8.867 1 93.56 223 HIS A O 1
ATOM 1687 N N . LYS A 1 224 ? -13.211 13.461 7.742 1 93.44 224 LYS A N 1
ATOM 1688 C CA . LYS A 1 224 ? -12.219 12.461 8.141 1 93.44 224 LYS A CA 1
ATOM 1689 C C . LYS A 1 224 ? -12.031 12.453 9.656 1 93.44 224 LYS A C 1
ATOM 1691 O O . LYS A 1 224 ? -11.773 11.398 10.242 1 93.44 224 LYS A O 1
ATOM 1696 N N . TYR A 1 225 ? -12.195 13.617 10.266 1 95.81 225 TYR A N 1
ATOM 1697 C CA . TYR A 1 225 ? -12.133 13.711 11.719 1 95.81 225 TYR A CA 1
ATOM 1698 C C . TYR A 1 225 ? -13.32 12.992 12.359 1 95.81 225 TYR A C 1
ATOM 1700 O O . TYR A 1 225 ? -13.148 12.211 13.289 1 95.81 225 TYR A O 1
ATOM 1708 N N . ILE A 1 226 ? -14.492 13.188 11.812 1 93.75 226 ILE A N 1
ATOM 1709 C CA . ILE A 1 226 ? -15.711 12.625 12.391 1 93.75 226 ILE A CA 1
ATOM 1710 C C . ILE A 1 226 ? -15.695 11.102 12.266 1 93.75 226 ILE A C 1
ATOM 1712 O O . ILE A 1 226 ? -16.062 10.398 13.211 1 93.75 226 ILE A O 1
ATOM 1716 N N . ILE A 1 227 ? -15.141 10.586 11.156 1 87.69 227 ILE A N 1
ATOM 1717 C CA . ILE A 1 227 ? -15.234 9.148 10.953 1 87.69 227 ILE A CA 1
ATOM 1718 C C . ILE A 1 227 ? -13.992 8.461 11.531 1 87.69 227 ILE A C 1
ATOM 1720 O O . ILE A 1 227 ? -13.867 7.238 11.469 1 87.69 227 ILE A O 1
ATOM 1724 N N . GLY A 1 228 ? -12.977 9.289 12.031 1 89.56 228 GLY A N 1
ATOM 1725 C CA . GLY A 1 228 ? -11.867 8.711 12.766 1 89.56 228 GLY A CA 1
ATOM 1726 C C . GLY A 1 228 ? -10.633 8.492 11.906 1 89.56 228 GLY A C 1
ATOM 1727 O O . GLY A 1 228 ? -9.617 7.996 12.391 1 89.56 228 GLY A O 1
ATOM 1728 N N . ASP A 1 229 ? -10.641 8.867 10.594 1 89.88 229 ASP A N 1
ATOM 1729 C CA . ASP A 1 229 ? -9.5 8.68 9.703 1 89.88 229 ASP A CA 1
ATOM 1730 C C . ASP A 1 229 ? -8.422 9.727 9.969 1 89.88 229 ASP A C 1
ATOM 1732 O O . ASP A 1 229 ? -7.258 9.539 9.594 1 89.88 229 ASP A O 1
ATOM 1736 N N . CYS A 1 230 ? -8.836 10.75 10.594 1 94.88 230 CYS A N 1
ATOM 1737 C CA . CYS A 1 230 ? -7.965 11.844 11.016 1 94.88 230 CYS A CA 1
ATOM 1738 C C . CYS A 1 230 ? -7.934 11.961 12.539 1 94.88 230 CYS A C 1
ATOM 1740 O O . CYS A 1 230 ? -8.984 11.969 13.18 1 94.88 230 CYS A O 1
ATOM 1742 N N . ASN A 1 231 ? -6.746 12.078 13.07 1 97.25 231 ASN A N 1
ATOM 1743 C CA . ASN A 1 231 ? -6.633 12.125 14.523 1 97.25 231 ASN A CA 1
ATOM 1744 C C . ASN A 1 231 ? -6.812 13.547 15.055 1 97.25 231 ASN A C 1
ATOM 1746 O O . ASN A 1 231 ? -7.445 13.75 16.094 1 97.25 231 ASN A O 1
ATOM 1750 N N . TYR A 1 232 ? -6.246 14.508 14.352 1 98.38 232 TYR A N 1
ATOM 1751 C CA . TYR A 1 232 ? -6.297 15.898 14.789 1 98.38 232 TYR A CA 1
ATOM 1752 C C . TYR A 1 232 ? -6.598 16.828 13.617 1 98.38 232 TYR A C 1
ATOM 1754 O O . TYR A 1 232 ? -6.16 16.578 12.492 1 98.38 232 TYR A O 1
ATOM 1762 N N . LEU A 1 233 ? -7.309 17.906 13.922 1 98.44 233 LEU A N 1
ATOM 1763 C CA . LEU A 1 233 ? -7.484 19 12.977 1 98.44 233 LEU A CA 1
ATOM 1764 C C . LEU A 1 233 ? -6.684 20.219 13.406 1 98.44 233 LEU A C 1
ATOM 1766 O O . LEU A 1 233 ? -6.719 20.625 14.57 1 98.44 233 LEU A O 1
ATOM 1770 N N . ALA A 1 234 ? -5.895 20.734 12.5 1 98.69 234 ALA A N 1
ATOM 1771 C CA . ALA A 1 234 ? -5.145 21.969 12.711 1 98.69 234 ALA A CA 1
ATOM 1772 C C . ALA A 1 234 ? -5.699 23.109 11.859 1 98.69 234 ALA A C 1
ATOM 1774 O O . ALA A 1 234 ? -6.297 22.859 10.805 1 98.69 234 ALA A O 1
ATOM 1775 N N . ALA A 1 235 ? -5.559 24.375 12.359 1 98.38 235 ALA A N 1
ATOM 1776 C CA . ALA A 1 235 ? -5.871 25.531 11.531 1 98.38 235 ALA A CA 1
ATOM 1777 C C . ALA A 1 235 ? -4.965 25.594 10.305 1 98.38 235 ALA A C 1
ATOM 1779 O O . ALA A 1 235 ? -3.936 24.922 10.25 1 98.38 235 ALA A O 1
ATOM 1780 N N . ASP A 1 236 ? -5.445 26.422 9.305 1 98.06 236 ASP A N 1
ATOM 1781 C CA . ASP A 1 236 ? -4.699 26.516 8.055 1 98.06 236 ASP A CA 1
ATOM 1782 C C . ASP A 1 236 ? -3.484 27.422 8.203 1 98.06 236 ASP A C 1
ATOM 1784 O O . ASP A 1 236 ? -3.438 28.516 7.617 1 98.06 236 ASP A O 1
ATOM 1788 N N . SER A 1 237 ? -2.467 27.016 8.922 1 98.69 237 SER A N 1
ATOM 1789 C CA . SER A 1 237 ? -1.183 27.703 9.047 1 98.69 237 SER A CA 1
ATOM 1790 C C . SER A 1 237 ? -0.067 26.719 9.391 1 98.69 237 SER A C 1
ATOM 1792 O O . SER A 1 237 ? -0.308 25.703 10.047 1 98.69 237 SER A O 1
ATOM 1794 N N . ILE A 1 238 ? 1.123 27 8.945 1 98.69 238 ILE A N 1
ATOM 1795 C CA . ILE A 1 238 ? 2.281 26.172 9.266 1 98.69 238 ILE A CA 1
ATOM 1796 C C . ILE A 1 238 ? 2.461 26.094 10.781 1 98.69 238 ILE A C 1
ATOM 1798 O O . ILE A 1 238 ? 2.732 25.016 11.328 1 98.69 238 ILE A O 1
ATOM 1802 N N . ARG A 1 239 ? 2.162 27.234 11.492 1 98.56 239 ARG A N 1
ATOM 1803 C CA . ARG A 1 239 ? 2.264 27.297 12.945 1 98.56 239 ARG A CA 1
ATOM 1804 C C . ARG A 1 239 ? 1.341 26.281 13.602 1 98.56 239 ARG A C 1
ATOM 1806 O O . ARG A 1 239 ? 1.755 25.562 14.516 1 98.56 239 ARG A O 1
ATOM 1813 N N . SER A 1 240 ? 0.113 26.219 13.148 1 98.69 240 SER A N 1
ATOM 1814 C CA . SER A 1 240 ? -0.865 25.328 13.766 1 98.69 240 SER A CA 1
ATOM 1815 C C . SER A 1 240 ? -0.483 23.875 13.562 1 98.69 240 SER A C 1
ATOM 1817 O O . SER A 1 240 ? -0.632 23.047 14.477 1 98.69 240 SER A O 1
ATOM 1819 N N . PHE A 1 241 ? -0.008 23.484 12.359 1 98.88 241 PHE A N 1
ATOM 1820 C CA . PHE A 1 241 ? 0.466 22.125 12.117 1 98.88 241 PHE A CA 1
ATOM 1821 C C . PHE A 1 241 ? 1.675 21.812 12.984 1 98.88 241 PHE A C 1
ATOM 1823 O O . PHE A 1 241 ? 1.776 20.719 13.539 1 98.88 241 PHE A O 1
ATOM 1830 N N . ARG A 1 242 ? 2.582 22.766 13.117 1 98.75 242 ARG A N 1
ATOM 1831 C CA . ARG A 1 242 ? 3.766 22.578 13.953 1 98.75 242 ARG A CA 1
ATOM 1832 C C . ARG A 1 242 ? 3.377 22.375 15.414 1 98.75 242 ARG A C 1
ATOM 1834 O O . ARG A 1 242 ? 3.893 21.469 16.078 1 98.75 242 ARG A O 1
ATOM 1841 N N . GLU A 1 243 ? 2.48 23.203 15.922 1 98.62 243 GLU A N 1
ATOM 1842 C CA . GLU A 1 243 ? 2.057 23.125 17.312 1 98.62 243 GLU A CA 1
ATOM 1843 C C . GLU A 1 243 ? 1.348 21.812 17.609 1 98.62 243 GLU A C 1
ATOM 1845 O O . GLU A 1 243 ? 1.565 21.203 18.656 1 98.62 243 GLU A O 1
ATOM 1850 N N . THR A 1 244 ? 0.488 21.375 16.656 1 98.69 244 THR A N 1
ATOM 1851 C CA . THR A 1 244 ? -0.2 20.094 16.828 1 98.69 244 THR A CA 1
ATOM 1852 C C . THR A 1 244 ? 0.792 18.938 16.797 1 98.69 244 THR A C 1
ATOM 1854 O O . THR A 1 244 ? 0.704 18.016 17.625 1 98.69 244 THR A O 1
ATOM 1857 N N . THR A 1 245 ? 1.75 18.969 15.859 1 98.62 245 THR A N 1
ATOM 1858 C CA . THR A 1 245 ? 2.799 17.969 15.766 1 98.62 245 THR A CA 1
ATOM 1859 C C . THR A 1 245 ? 3.604 17.891 17.062 1 98.62 245 THR A C 1
ATOM 1861 O O . THR A 1 245 ? 3.852 16.812 17.594 1 98.62 245 THR A O 1
ATOM 1864 N N . THR A 1 246 ? 3.945 19.078 17.609 1 98.25 246 THR A N 1
ATOM 1865 C CA . THR A 1 246 ? 4.707 19.156 18.844 1 98.25 246 THR A CA 1
ATOM 1866 C C . THR A 1 246 ? 3.938 18.531 20 1 98.25 246 THR A C 1
ATOM 1868 O O . THR A 1 246 ? 4.508 17.766 20.781 1 98.25 246 THR A O 1
ATOM 1871 N N . ALA A 1 247 ? 2.64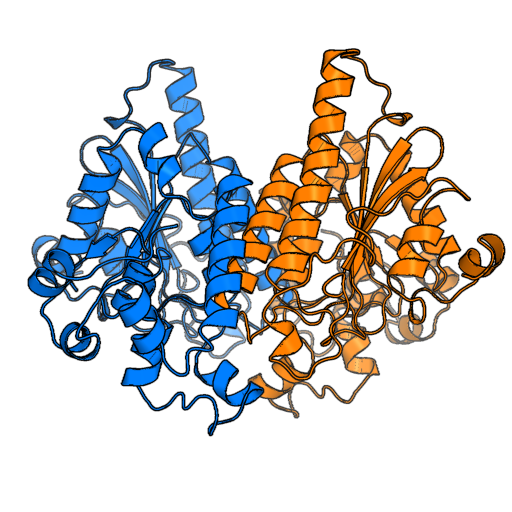5 18.828 20.047 1 98.06 247 ALA A N 1
ATOM 1872 C CA . ALA A 1 247 ? 1.808 18.266 21.109 1 98.06 247 ALA A CA 1
ATOM 1873 C C . ALA A 1 247 ? 1.741 16.75 21.016 1 98.06 247 ALA A C 1
ATOM 1875 O O . ALA A 1 247 ? 1.794 16.047 22.031 1 98.06 247 ALA A O 1
ATOM 1876 N N . VAL A 1 248 ? 1.626 16.203 19.812 1 97.75 248 VAL A N 1
ATOM 1877 C CA . VAL A 1 248 ? 1.57 14.758 19.594 1 97.75 248 VAL A CA 1
ATOM 1878 C C . VAL A 1 248 ? 2.885 14.117 20.047 1 97.75 248 VAL A C 1
ATOM 1880 O O . VAL A 1 248 ? 2.883 13.086 20.719 1 97.75 248 VAL A O 1
ATOM 1883 N N . LEU A 1 249 ? 3.998 14.781 19.719 1 96.94 249 LEU A N 1
ATOM 1884 C CA . LEU A 1 249 ? 5.32 14.219 19.938 1 96.94 249 LEU A CA 1
ATOM 1885 C C . LEU A 1 249 ? 5.672 14.25 21.422 1 96.94 249 LEU A C 1
ATOM 1887 O O . LEU A 1 249 ? 6.637 13.609 21.859 1 96.94 249 LEU A O 1
ATOM 1891 N N . GLN A 1 250 ? 4.891 14.953 22.25 1 96.12 250 GLN A N 1
ATOM 1892 C CA . GLN A 1 250 ? 5.082 14.953 23.703 1 96.12 250 GLN A CA 1
ATOM 1893 C C . GLN A 1 250 ? 4.449 13.719 24.344 1 96.12 250 GLN A C 1
ATOM 1895 O O . GLN A 1 250 ? 4.719 13.414 25.5 1 96.12 250 GLN A O 1
ATOM 1900 N N . LYS A 1 251 ? 3.643 13.016 23.594 1 96.06 251 LYS A N 1
ATOM 1901 C CA . LYS A 1 251 ? 3.006 11.812 24.109 1 96.06 251 LYS A CA 1
ATOM 1902 C C . LYS A 1 251 ? 3.953 10.617 24.031 1 96.06 251 LYS A C 1
ATOM 1904 O O . LYS A 1 251 ? 4.801 10.539 23.141 1 96.06 251 LYS A O 1
ATOM 1909 N N . PRO A 1 252 ? 3.754 9.688 25.016 1 95.31 252 PRO A N 1
ATOM 1910 C CA . PRO A 1 252 ? 4.551 8.461 24.938 1 95.31 252 PRO A CA 1
ATOM 1911 C C . PRO A 1 252 ? 4.234 7.641 23.688 1 95.31 252 PRO A C 1
ATOM 1913 O O . PRO A 1 252 ? 3.1 7.668 23.203 1 95.31 252 PRO A O 1
ATOM 1916 N N . MET A 1 253 ? 5.25 6.93 23.203 1 95.19 253 MET A N 1
ATOM 1917 C CA . MET A 1 253 ? 5.113 6.125 21.984 1 95.19 253 MET A CA 1
ATOM 1918 C C . MET A 1 253 ? 3.938 5.16 22.109 1 95.19 253 MET A C 1
ATOM 1920 O O . MET A 1 253 ? 3.211 4.941 21.125 1 95.19 253 MET A O 1
ATOM 1924 N N . GLU A 1 254 ? 3.695 4.641 23.297 1 94.5 254 GLU A N 1
ATOM 1925 C CA . GLU A 1 254 ? 2.596 3.705 23.516 1 94.5 254 GLU A CA 1
ATOM 1926 C C . GLU A 1 254 ? 1.248 4.363 23.219 1 94.5 254 GLU A C 1
ATOM 1928 O O . GLU A 1 254 ? 0.356 3.736 22.641 1 94.5 254 GLU A O 1
ATOM 1933 N N . GLU A 1 255 ? 1.141 5.602 23.594 1 96.12 255 GLU A N 1
ATOM 1934 C CA . GLU A 1 255 ? -0.082 6.355 23.328 1 96.12 255 GLU A CA 1
ATOM 1935 C C . GLU A 1 255 ? -0.204 6.703 21.844 1 96.12 255 GLU A C 1
ATOM 1937 O O . GLU A 1 255 ? -1.284 6.594 21.266 1 96.12 255 GLU A O 1
ATOM 1942 N N . ILE A 1 256 ? 0.89 7.078 21.219 1 96.56 256 ILE A N 1
ATOM 1943 C CA . ILE A 1 256 ? 0.898 7.434 19.797 1 96.56 256 ILE A CA 1
ATOM 1944 C C . ILE A 1 256 ? 0.441 6.242 18.969 1 96.56 256 ILE A C 1
ATOM 1946 O O . ILE A 1 256 ? -0.317 6.398 18 1 96.56 256 ILE A O 1
ATOM 1950 N N . GLU A 1 257 ? 0.79 5.055 19.344 1 93.62 257 GLU A N 1
ATOM 1951 C CA . GLU A 1 257 ? 0.444 3.84 18.609 1 93.62 257 GLU A CA 1
ATOM 1952 C C . GLU A 1 257 ? -1.062 3.6 18.625 1 93.62 257 GLU A C 1
ATOM 1954 O O . GLU A 1 257 ? -1.605 2.992 17.703 1 93.62 257 GLU A O 1
ATOM 1959 N N . THR A 1 258 ? -1.717 4.102 19.656 1 93.75 258 THR A N 1
ATOM 1960 C CA . THR A 1 258 ? -3.158 3.896 19.75 1 93.75 258 THR A CA 1
ATOM 1961 C C . THR A 1 258 ? -3.893 4.746 18.719 1 93.75 258 THR A C 1
ATOM 1963 O O . THR A 1 258 ? -5.07 4.512 18.438 1 93.75 258 THR A O 1
ATOM 1966 N N . PHE A 1 259 ? -3.168 5.707 18.125 1 95.31 259 PHE A N 1
ATOM 1967 C CA . PHE A 1 259 ? -3.789 6.594 17.141 1 95.31 259 PHE A CA 1
ATOM 1968 C C . PHE A 1 259 ? -3.82 5.945 15.766 1 95.31 259 PHE A C 1
ATOM 1970 O O . PHE A 1 259 ? -4.52 6.418 14.867 1 95.31 259 PHE A O 1
ATOM 1977 N N . ARG A 1 260 ? -3.08 4.84 15.578 1 93.25 260 ARG A N 1
ATOM 1978 C CA . ARG A 1 260 ? -3.002 4.203 14.273 1 93.25 260 ARG A CA 1
ATOM 1979 C C . ARG A 1 260 ? -4.375 3.725 13.812 1 93.25 260 ARG A C 1
ATOM 1981 O O . ARG A 1 260 ? -5.219 3.369 14.633 1 93.25 260 ARG A O 1
ATOM 1988 N N . ARG A 1 261 ? -4.551 3.621 12.562 1 89.5 261 ARG A N 1
ATOM 1989 C CA . ARG A 1 261 ? -5.82 3.213 11.969 1 89.5 261 ARG A CA 1
ATOM 1990 C C . ARG A 1 261 ? -5.805 1.731 11.602 1 89.5 261 ARG A C 1
ATOM 1992 O O . ARG A 1 261 ? -6.855 1.131 11.375 1 89.5 261 ARG A O 1
ATOM 1999 N N . ILE A 1 262 ? -4.574 1.229 11.547 1 86.88 262 ILE A N 1
ATOM 2000 C CA . ILE A 1 262 ? -4.406 -0.169 11.164 1 86.88 262 ILE A CA 1
ATOM 2001 C C . ILE A 1 262 ? -3.436 -0.852 12.125 1 86.88 262 ILE A C 1
ATOM 2003 O O . ILE A 1 262 ? -2.859 -0.203 13 1 86.88 262 ILE A O 1
ATOM 2007 N N . GLY A 1 263 ? -3.312 -2.166 12.023 1 84.56 263 GLY A N 1
ATOM 2008 C CA . GLY A 1 263 ? -2.24 -2.854 12.719 1 84.56 263 GLY A CA 1
ATOM 2009 C C . GLY A 1 263 ? -2.738 -3.781 13.812 1 84.56 263 GLY A C 1
ATOM 2010 O O . GLY A 1 263 ? -1.945 -4.328 14.586 1 84.56 263 GLY A O 1
ATOM 2011 N N . SER A 1 264 ? -4.141 -3.84 13.898 1 82.5 264 SER A N 1
ATOM 2012 C CA . SER A 1 264 ? -4.656 -4.781 14.891 1 82.5 264 SER A CA 1
ATOM 2013 C C . SER A 1 264 ? -6 -5.355 14.461 1 82.5 264 SER A C 1
ATOM 2015 O O . SER A 1 264 ? -6.734 -4.73 13.695 1 82.5 264 SER A O 1
ATOM 2017 N N . MET A 1 265 ? -6.277 -6.535 14.969 1 80.31 265 MET A N 1
ATOM 2018 C CA . MET A 1 265 ? -7.555 -7.172 14.664 1 80.31 265 MET A CA 1
ATOM 2019 C C . MET A 1 265 ? -8.711 -6.371 15.25 1 80.31 265 MET A C 1
ATOM 2021 O O . MET A 1 265 ? -9.805 -6.348 14.688 1 80.31 265 MET A O 1
ATOM 2025 N N . GLU A 1 266 ? -8.391 -5.699 16.312 1 83.94 266 GLU A N 1
ATOM 2026 C CA . GLU A 1 266 ? -9.414 -4.848 16.922 1 83.94 266 GLU A CA 1
ATOM 2027 C C . GLU A 1 266 ? -9.828 -3.73 15.961 1 83.94 266 GLU A C 1
ATOM 2029 O O . GLU A 1 266 ? -11.023 -3.449 15.812 1 83.94 266 GLU A O 1
ATOM 2034 N N . LYS A 1 267 ? -8.875 -3.172 15.367 1 84.69 267 LYS A N 1
ATOM 2035 C CA . LYS A 1 267 ? -9.164 -2.094 14.43 1 84.69 267 LYS A CA 1
ATOM 2036 C C . LYS A 1 267 ? -9.914 -2.615 13.203 1 84.69 267 LYS A C 1
ATOM 2038 O O . LYS A 1 267 ? -10.805 -1.941 12.68 1 84.69 267 LYS A O 1
ATOM 2043 N N . ILE A 1 268 ? -9.578 -3.752 12.773 1 80.19 268 ILE A N 1
ATOM 2044 C CA . ILE A 1 268 ? -10.258 -4.375 11.641 1 80.19 268 ILE A CA 1
ATOM 2045 C C . ILE A 1 268 ? -11.727 -4.621 12 1 80.19 268 ILE A C 1
ATOM 2047 O O . ILE A 1 268 ? -12.617 -4.34 11.195 1 80.19 268 ILE A O 1
ATOM 2051 N N . LYS A 1 269 ? -11.922 -5.145 13.18 1 80.38 269 LYS A N 1
ATOM 2052 C CA . LYS A 1 269 ? -13.281 -5.387 13.641 1 80.38 269 LYS A CA 1
ATOM 2053 C C . LYS A 1 269 ? -14.086 -4.09 13.688 1 80.38 269 LYS A C 1
ATOM 2055 O O . LYS A 1 269 ? -15.25 -4.059 13.297 1 80.38 269 LYS A O 1
ATOM 2060 N N . GLU A 1 270 ? -13.438 -3.053 14.156 1 81 270 GLU A N 1
ATOM 2061 C CA . GLU A 1 270 ? -14.086 -1.746 14.211 1 81 270 GLU A CA 1
ATOM 2062 C C . GLU A 1 270 ? -14.477 -1.264 12.812 1 81 270 GLU A C 1
ATOM 2064 O O . GLU A 1 270 ? -15.547 -0.692 12.625 1 81 270 GLU A O 1
ATOM 2069 N N . GLN A 1 271 ? -13.617 -1.475 11.93 1 77.44 271 GLN A N 1
ATOM 2070 C CA . GLN A 1 271 ? -13.883 -1.06 10.555 1 77.44 271 GLN A CA 1
ATOM 2071 C C . GLN A 1 271 ? -15.047 -1.845 9.953 1 77.44 271 GLN A C 1
ATOM 2073 O O . GLN A 1 271 ? -15.867 -1.286 9.227 1 77.44 271 GLN A O 1
ATOM 2078 N N . ILE A 1 272 ? -15.062 -3.107 10.242 1 75.69 272 ILE A N 1
ATOM 2079 C CA . ILE A 1 272 ? -16.141 -3.953 9.734 1 75.69 272 ILE A CA 1
ATOM 2080 C C . ILE A 1 272 ? -17.469 -3.477 10.305 1 75.69 272 ILE A C 1
ATOM 2082 O O . ILE A 1 272 ? -18.469 -3.416 9.578 1 75.69 272 ILE A O 1
ATOM 2086 N N . GLU A 1 273 ? -17.422 -3.104 11.547 1 75.94 273 GLU A N 1
ATOM 2087 C CA . GLU A 1 273 ? -18.641 -2.607 12.18 1 75.94 273 GLU A CA 1
ATOM 2088 C C . GLU A 1 273 ? -19.109 -1.302 11.547 1 75.94 273 GLU A C 1
ATOM 2090 O O . GLU A 1 273 ? -20.312 -1.071 11.391 1 75.94 273 GLU A O 1
ATOM 2095 N N . LEU A 1 274 ? -18.172 -0.468 11.211 1 74.69 274 LEU A N 1
ATOM 2096 C CA . LEU A 1 274 ? -18.516 0.789 10.547 1 74.69 274 LEU A CA 1
ATOM 2097 C C . LEU A 1 274 ? -19.109 0.534 9.172 1 74.69 274 LEU A C 1
ATOM 2099 O O . LEU A 1 274 ? -20.016 1.25 8.742 1 74.69 274 LEU A O 1
ATOM 2103 N N . VAL A 1 275 ? -18.578 -0.376 8.523 1 71.19 275 VAL A N 1
ATOM 2104 C CA . VAL A 1 275 ? -19.094 -0.728 7.207 1 71.19 275 VAL A CA 1
ATOM 2105 C C . VAL A 1 275 ? -20.516 -1.273 7.336 1 71.19 275 VAL A C 1
ATOM 2107 O O . VAL A 1 275 ? -21.391 -0.938 6.535 1 71.19 275 VAL A O 1
ATOM 2110 N N . LYS A 1 276 ? -20.672 -2.148 8.352 1 69.94 276 LYS A N 1
ATOM 2111 C CA . LYS A 1 276 ? -22.016 -2.67 8.617 1 69.94 276 LYS A CA 1
ATOM 2112 C C . LYS A 1 276 ? -23 -1.536 8.859 1 69.94 276 LYS A C 1
ATOM 2114 O O . LYS A 1 276 ? -24.125 -1.576 8.359 1 69.94 276 LYS A O 1
ATOM 2119 N N . LEU A 1 277 ? -22.531 -0.645 9.602 1 69.75 277 LEU A N 1
ATOM 2120 C CA . LEU A 1 277 ? -23.359 0.522 9.891 1 69.75 277 LEU A CA 1
ATOM 2121 C C . LEU A 1 277 ? -23.688 1.281 8.617 1 69.75 277 LEU A C 1
ATOM 2123 O O . LEU A 1 277 ? -24.828 1.726 8.438 1 69.75 277 LEU A O 1
ATOM 2127 N N . SER A 1 278 ? -22.766 1.48 7.766 1 71.62 278 SER A N 1
ATOM 2128 C CA . SER A 1 278 ? -22.984 2.209 6.52 1 71.62 278 SER A CA 1
ATOM 2129 C C . SER A 1 278 ? -23.984 1.487 5.621 1 71.62 278 SER A C 1
ATOM 2131 O O . SER A 1 278 ? -24.766 2.127 4.926 1 71.62 278 SER A O 1
ATOM 2133 N N . VAL A 1 279 ? -23.875 0.259 5.668 1 66.31 279 VAL A N 1
ATOM 2134 C CA . VAL A 1 279 ? -24.797 -0.545 4.855 1 66.31 279 VAL A CA 1
ATOM 2135 C C . VAL A 1 279 ? -26.219 -0.424 5.398 1 66.31 279 VAL A C 1
ATOM 2137 O O . VAL A 1 279 ? -27.172 -0.308 4.625 1 66.31 279 VAL A O 1
ATOM 2140 N N . SER A 1 280 ? -26.234 -0.477 6.648 1 72.75 280 SER A N 1
ATOM 2141 C CA . SER A 1 280 ? -27.531 -0.383 7.285 1 72.75 280 SER A CA 1
ATOM 2142 C C . SER A 1 280 ? -28.125 1.02 7.148 1 72.75 280 SER A C 1
ATOM 2144 O O . SER A 1 280 ? -29.312 1.179 6.879 1 72.75 280 SER A O 1
ATOM 2146 N N . LEU A 1 281 ? -27.281 1.976 7.289 1 74.31 281 LEU A N 1
ATOM 2147 C CA . LEU A 1 281 ? -27.703 3.369 7.262 1 74.31 281 LEU A CA 1
ATOM 2148 C C . LEU A 1 281 ? -27.969 3.824 5.828 1 74.31 281 LEU A C 1
ATOM 2150 O O . LEU A 1 281 ? -28.812 4.707 5.602 1 74.31 281 LEU A O 1
ATOM 2154 N N . LYS A 1 282 ? -27.359 3.227 4.84 1 74.38 282 LYS A N 1
ATOM 2155 C CA . LYS A 1 282 ? -27.453 3.594 3.43 1 74.38 282 LYS A CA 1
ATOM 2156 C C . LYS A 1 282 ? -27.344 5.105 3.248 1 74.38 282 LYS A C 1
ATOM 2158 O O . LYS A 1 282 ? -28.234 5.73 2.674 1 74.38 282 LYS A O 1
ATOM 2163 N N . PRO A 1 283 ? -26.234 5.594 3.744 1 77.25 283 PRO A N 1
ATOM 2164 C CA . PRO A 1 283 ? -26.109 7.051 3.688 1 77.25 283 PRO A CA 1
ATOM 2165 C C . PRO A 1 283 ? -26.109 7.586 2.258 1 77.25 283 PRO A C 1
ATOM 2167 O O . PRO A 1 283 ? -25.531 6.961 1.364 1 77.25 283 PRO A O 1
ATOM 2170 N N . LYS A 1 284 ? -26.859 8.656 2.033 1 75.44 284 LYS A N 1
ATOM 2171 C CA . LYS A 1 284 ? -26.859 9.328 0.736 1 75.44 284 LYS A CA 1
ATOM 2172 C C . LYS A 1 284 ? -25.812 10.43 0.674 1 75.44 284 LYS A C 1
ATOM 2174 O O . LYS A 1 284 ? -25.406 10.852 -0.413 1 75.44 284 LYS A O 1
ATOM 2179 N N . ASP A 1 285 ? -25.5 10.812 1.898 1 81.06 285 ASP A N 1
ATOM 2180 C CA . ASP A 1 285 ? -24.516 11.875 2.082 1 81.06 285 ASP A CA 1
ATOM 2181 C C . ASP A 1 285 ? -23.719 11.672 3.361 1 81.06 285 ASP A C 1
ATOM 2183 O O . ASP A 1 285 ? -24.141 10.945 4.262 1 81.06 285 ASP A O 1
ATOM 2187 N N . SER A 1 286 ? -22.516 12.273 3.369 1 85.5 286 SER A N 1
ATOM 2188 C CA . SER A 1 286 ? -21.703 12.195 4.578 1 85.5 286 SER A CA 1
ATOM 2189 C C . SER A 1 286 ? -22.453 12.734 5.785 1 85.5 286 SER A C 1
ATOM 2191 O O . SER A 1 286 ? -22.219 12.297 6.914 1 85.5 286 SER A O 1
ATOM 2193 N N . MET A 1 287 ? -23.359 13.617 5.574 1 90.19 287 MET A N 1
ATOM 2194 C CA . MET A 1 287 ? -24.125 14.227 6.656 1 90.19 287 MET A CA 1
ATOM 2195 C C . MET A 1 287 ? -24.969 13.18 7.375 1 90.19 287 MET A C 1
ATOM 2197 O O . MET A 1 287 ? -25.25 13.312 8.57 1 90.19 287 MET A O 1
ATOM 2201 N N . ASP A 1 288 ? -25.359 12.133 6.68 1 89.38 288 ASP A N 1
ATOM 2202 C CA . ASP A 1 288 ? -26.078 11.031 7.32 1 89.38 288 ASP A CA 1
ATOM 2203 C C . ASP A 1 288 ? -25.188 10.312 8.336 1 89.38 288 ASP A C 1
ATOM 2205 O O . ASP A 1 288 ? -25.641 9.922 9.406 1 89.38 288 ASP A O 1
ATOM 2209 N N . VAL A 1 289 ? -23.938 10.234 7.941 1 86.56 289 VAL A N 1
ATOM 2210 C CA . VAL A 1 289 ? -22.969 9.617 8.828 1 86.56 289 VAL A CA 1
ATOM 2211 C C . VAL A 1 289 ? -22.703 10.523 10.031 1 86.56 289 VAL A C 1
ATOM 2213 O O . VAL A 1 289 ? -22.578 10.047 11.164 1 86.56 289 VAL A O 1
ATOM 2216 N N . TRP A 1 290 ? -22.688 11.836 9.727 1 92.94 290 TRP A N 1
ATOM 2217 C CA . TRP A 1 290 ? -22.484 12.805 10.805 1 92.94 290 TRP A CA 1
ATOM 2218 C C . TRP A 1 290 ? -23.641 12.758 11.805 1 92.94 290 TRP A C 1
ATOM 2220 O O . TRP A 1 290 ? -23.422 12.828 13.016 1 92.94 290 TRP A O 1
ATOM 2230 N N . ALA A 1 291 ? -24.828 12.625 11.289 1 92.81 291 ALA A N 1
ATOM 2231 C CA . ALA A 1 291 ? -26 12.516 12.148 1 92.81 291 ALA A CA 1
ATOM 2232 C C . ALA A 1 291 ? -25.938 11.25 13 1 92.81 291 ALA A C 1
ATOM 2234 O O . ALA A 1 291 ? -26.266 11.273 14.188 1 92.81 291 ALA A O 1
ATOM 2235 N N . HIS A 1 292 ? -25.562 10.234 12.414 1 89.88 292 HIS A N 1
ATOM 2236 C CA . HIS A 1 292 ? -25.469 8.961 13.133 1 89.88 292 HIS A CA 1
ATOM 2237 C C . HIS A 1 292 ? -24.438 9.039 14.25 1 89.88 292 HIS A C 1
ATOM 2239 O O . HIS A 1 292 ? -24.578 8.367 15.273 1 89.88 292 HIS A O 1
ATOM 2245 N N . ALA A 1 293 ? -23.391 9.812 14.016 1 91.75 293 ALA A N 1
ATOM 2246 C CA . ALA A 1 293 ? -22.344 9.977 15.031 1 91.75 293 ALA A CA 1
ATOM 2247 C C . ALA A 1 293 ? -22.875 10.75 16.234 1 91.75 293 ALA A C 1
ATOM 2249 O O . ALA A 1 293 ? -22.188 10.875 17.25 1 91.75 293 ALA A O 1
ATOM 2250 N N . GLY A 1 294 ? -24.078 11.289 16.094 1 93.5 294 GLY A N 1
ATOM 2251 C CA . GLY A 1 294 ? -24.703 11.984 17.203 1 93.5 294 GLY A CA 1
ATOM 2252 C C . GLY A 1 294 ? -24.812 13.484 17 1 93.5 294 GLY A C 1
ATOM 2253 O O . GLY A 1 294 ? -25.188 14.219 17.922 1 93.5 294 GLY A O 1
ATOM 2254 N N . ASN A 1 295 ? -24.469 13.859 15.789 1 95.81 295 ASN A N 1
ATOM 2255 C CA . ASN A 1 295 ? -24.578 15.281 15.484 1 95.81 295 ASN A CA 1
ATOM 2256 C C . ASN A 1 295 ? -25.969 15.641 15 1 95.81 295 ASN A C 1
ATOM 2258 O O . ASN A 1 295 ? -26.312 15.406 13.836 1 95.81 295 ASN A O 1
ATOM 2262 N N . GLU A 1 296 ? -26.781 16.281 15.727 1 92.62 296 GLU A N 1
ATOM 2263 C CA . GLU A 1 296 ? -28.203 16.516 15.492 1 92.62 296 GLU A CA 1
ATOM 2264 C C . GLU A 1 296 ? -28.422 17.438 14.289 1 92.62 296 GLU A C 1
ATOM 2266 O O . GLU A 1 296 ? -29.406 17.281 13.562 1 92.62 296 GLU A O 1
ATOM 2271 N N . ASN A 1 297 ? -27.578 18.453 14.133 1 93.19 297 ASN A N 1
ATOM 2272 C CA . ASN A 1 297 ? -27.641 19.359 12.992 1 93.19 297 ASN A CA 1
ATOM 2273 C C . ASN A 1 297 ? -26.344 19.312 12.172 1 93.19 297 ASN A C 1
ATOM 2275 O O . ASN A 1 297 ? -25.578 20.266 12.156 1 93.19 297 ASN A O 1
ATOM 2279 N N . PRO A 1 298 ? -26.203 18.25 11.406 1 93.12 298 PRO A N 1
ATOM 2280 C CA . PRO A 1 298 ? -24.938 18.047 10.688 1 93.12 298 PRO A CA 1
ATOM 2281 C C . PRO A 1 298 ? -24.594 19.203 9.766 1 93.12 298 PRO A C 1
ATOM 2283 O O . PRO A 1 298 ? -23.406 19.531 9.578 1 93.12 298 PRO A O 1
ATOM 2286 N N . GLU A 1 299 ? -25.531 19.891 9.18 1 91.81 299 GLU A N 1
ATOM 2287 C CA . GLU A 1 299 ? -25.297 21 8.258 1 91.81 299 GLU A CA 1
ATOM 2288 C C . GLU A 1 299 ? -24.562 22.141 8.961 1 91.81 299 GLU A C 1
ATOM 2290 O O . GLU A 1 299 ? -23.781 22.859 8.336 1 91.81 299 GLU A O 1
ATOM 2295 N N . SER A 1 300 ? -24.891 22.312 10.172 1 92.94 300 SER A N 1
ATOM 2296 C CA . SER A 1 300 ? -24.281 23.406 10.93 1 92.94 300 SER A CA 1
ATOM 2297 C C . SER A 1 300 ? -22.781 23.203 11.078 1 92.94 300 SER A C 1
ATOM 2299 O O . SER A 1 300 ? -22.031 24.172 11.258 1 92.94 300 SER A O 1
ATOM 2301 N N . LEU A 1 301 ? -22.328 21.969 11 1 93.69 301 LEU A N 1
ATOM 2302 C CA . LEU A 1 301 ? -20.906 21.641 11.188 1 93.69 301 LEU A CA 1
ATOM 2303 C C . LEU A 1 301 ? -20.078 22.172 10.023 1 93.69 301 LEU A C 1
ATOM 2305 O O . LEU A 1 301 ? -18.891 22.453 10.188 1 93.69 301 LEU A O 1
ATOM 2309 N N . ILE A 1 302 ? -20.672 22.344 8.898 1 89.25 302 ILE A N 1
ATOM 2310 C CA . ILE A 1 302 ? -19.984 22.75 7.68 1 89.25 302 ILE A CA 1
ATOM 2311 C C . ILE A 1 302 ? -19.453 24.172 7.836 1 89.25 302 ILE A C 1
ATOM 2313 O O . ILE A 1 302 ? -18.297 24.453 7.477 1 89.25 302 ILE A O 1
ATOM 2317 N N . ASN A 1 303 ? -20.203 25.031 8.461 1 88.25 303 ASN A N 1
ATOM 2318 C CA . ASN A 1 303 ? -19.875 26.453 8.477 1 88.25 303 ASN A CA 1
ATOM 2319 C C . ASN A 1 303 ? -19.234 26.859 9.797 1 88.25 303 ASN A C 1
ATOM 2321 O O . ASN A 1 303 ? -18.859 28.016 9.977 1 88.25 303 ASN A O 1
ATOM 2325 N N . MET A 1 304 ? -19.047 25.969 10.641 1 92.88 304 MET A N 1
ATOM 2326 C CA . MET A 1 304 ? -18.453 26.281 11.938 1 92.88 304 MET A CA 1
ATOM 2327 C C . MET A 1 304 ? -16.969 26.594 11.781 1 92.88 304 MET A C 1
ATOM 2329 O O . MET A 1 304 ? -16.297 26.031 10.922 1 92.88 304 MET A O 1
ATOM 2333 N N . THR A 1 305 ? -16.547 27.516 12.664 1 94.75 305 THR A N 1
ATOM 2334 C CA . THR A 1 305 ? -15.109 27.688 12.812 1 94.75 305 THR A CA 1
ATOM 2335 C C . THR A 1 305 ? -14.477 26.406 13.352 1 94.75 305 THR A C 1
ATOM 2337 O O . THR A 1 305 ? -15.164 25.547 13.883 1 94.75 305 THR A O 1
ATOM 2340 N N . LEU A 1 306 ? -13.195 26.297 13.156 1 96.31 306 LEU A N 1
ATOM 2341 C CA . LEU A 1 306 ? -12.508 25.109 13.633 1 96.31 306 LEU A CA 1
ATOM 2342 C C . LEU A 1 306 ? -12.734 24.922 15.133 1 96.31 306 LEU A C 1
ATOM 2344 O O . LEU A 1 306 ? -13.031 23.812 15.578 1 96.31 306 LEU A O 1
ATOM 2348 N N . ASP A 1 307 ? -12.625 26.016 15.914 1 96.5 307 ASP A N 1
ATOM 2349 C CA . ASP A 1 307 ? -12.797 25.922 17.359 1 96.5 307 ASP A CA 1
ATOM 2350 C C . ASP A 1 307 ? -14.211 25.469 17.719 1 96.5 307 ASP A C 1
ATOM 2352 O O . ASP A 1 307 ? -14.383 24.625 18.609 1 96.5 307 ASP A O 1
ATOM 2356 N N . GLU A 1 308 ? -15.227 26.016 17.047 1 96.44 308 GLU A N 1
ATOM 2357 C CA . GLU A 1 308 ? -16.609 25.625 17.281 1 96.44 308 GLU A CA 1
ATOM 2358 C C . GLU A 1 308 ? -16.828 24.156 16.906 1 96.44 308 GLU A C 1
ATOM 2360 O O . GLU A 1 308 ? -17.5 23.422 17.641 1 96.44 308 GLU A O 1
ATOM 2365 N N . PHE A 1 309 ? -16.312 23.812 15.789 1 97.19 309 PHE A N 1
ATOM 2366 C CA . PHE A 1 309 ? -16.438 22.453 15.289 1 97.19 309 PHE A CA 1
ATOM 2367 C C . PHE A 1 309 ? -15.844 21.453 16.281 1 97.19 309 PHE A C 1
ATOM 2369 O O . PHE A 1 309 ? -16.484 20.469 16.641 1 97.19 309 PHE A O 1
ATOM 2376 N N . LEU A 1 310 ? -14.57 21.688 16.734 1 96.75 310 LEU A N 1
ATOM 2377 C CA . LEU A 1 310 ? -13.875 20.781 17.641 1 96.75 310 LEU A CA 1
ATOM 2378 C C . LEU A 1 310 ? -14.586 20.688 18.984 1 96.75 310 LEU A C 1
ATOM 2380 O O . LEU A 1 310 ? -14.555 19.641 19.641 1 96.75 310 LEU A O 1
ATOM 2384 N N . ALA A 1 311 ? -15.297 21.781 19.359 1 96.06 311 ALA A N 1
ATOM 2385 C CA . ALA A 1 311 ? -16 21.812 20.625 1 96.06 311 ALA A CA 1
ATOM 2386 C C . ALA A 1 311 ? -17.328 21.047 20.562 1 96.06 311 ALA A C 1
ATOM 2388 O O . ALA A 1 311 ? -17.797 20.516 21.562 1 96.06 311 ALA A O 1
ATOM 2389 N N . GLN A 1 312 ? -17.891 20.875 19.312 1 95.12 312 GLN A N 1
ATOM 2390 C CA . GLN A 1 312 ? -19.266 20.422 19.234 1 95.12 312 GLN A CA 1
ATOM 2391 C C . GLN A 1 312 ? -19.375 19.078 18.5 1 95.12 312 GLN A C 1
ATOM 2393 O O . GLN A 1 312 ? -20.297 18.297 18.75 1 95.12 312 GLN A O 1
ATOM 2398 N N . ALA A 1 313 ? -18.469 18.875 17.547 1 95.88 313 ALA A N 1
ATOM 2399 C CA . ALA A 1 313 ? -18.625 17.734 16.656 1 95.88 313 ALA A CA 1
ATOM 2400 C C . ALA A 1 313 ? -18.453 16.422 17.422 1 95.88 313 ALA A C 1
ATOM 2402 O O . ALA A 1 313 ? -17.562 16.297 18.266 1 95.88 313 ALA A O 1
ATOM 2403 N N . LYS A 1 314 ? -19.328 15.547 17.203 1 96 314 LYS A N 1
ATOM 2404 C CA . LYS A 1 314 ? -19.234 14.188 17.734 1 96 314 LYS A CA 1
ATOM 2405 C C . LYS A 1 314 ? -18.688 13.227 16.688 1 96 314 LYS A C 1
ATOM 2407 O O . LYS A 1 314 ? -19.078 13.289 15.516 1 96 314 LYS A O 1
ATOM 2412 N N . ARG A 1 315 ? -17.766 12.375 17.109 1 93.5 315 ARG A N 1
ATOM 2413 C CA . ARG A 1 315 ? -17.125 11.43 16.203 1 93.5 315 ARG A CA 1
ATOM 2414 C C . ARG A 1 315 ? -17.781 10.055 16.281 1 93.5 315 ARG A C 1
ATOM 2416 O O . ARG A 1 315 ? -18.438 9.734 17.266 1 93.5 315 ARG A O 1
ATOM 2423 N N . LEU A 1 316 ? -17.578 9.383 15.195 1 86.94 316 LEU A N 1
ATOM 2424 C CA . LEU A 1 316 ? -18.078 8.016 15.203 1 86.94 316 LEU A CA 1
ATOM 2425 C C . LEU A 1 316 ? -17.359 7.172 16.25 1 86.94 316 LEU A C 1
ATOM 2427 O O . LEU A 1 316 ? -16.141 7.297 16.406 1 86.94 316 LEU A O 1
ATOM 2431 N N . LYS A 1 317 ? -18.078 6.742 17.141 1 66.06 317 LYS A N 1
ATOM 2432 C CA . LYS A 1 317 ? -17.516 5.82 18.141 1 66.06 317 LYS A CA 1
ATOM 2433 C C . LYS A 1 317 ? -17.391 4.41 17.562 1 66.06 317 LYS A C 1
ATOM 2435 O O . LYS A 1 317 ? -18.266 3.957 16.812 1 66.06 317 LYS A O 1
ATOM 2440 N N . ALA A 1 318 ? -16.297 3.93 17.672 1 55.84 318 ALA A N 1
ATOM 2441 C CA . ALA A 1 318 ? -16.188 2.518 17.312 1 55.84 318 ALA A CA 1
ATOM 2442 C C . ALA A 1 318 ? -17.094 1.658 18.188 1 55.84 318 ALA A C 1
ATOM 2444 O O . ALA A 1 318 ? -17.391 2.016 19.344 1 55.84 318 ALA A O 1
ATOM 2445 N N . MET B 1 1 ? -17.75 -30.469 -6.801 1 64.44 1 MET B N 1
ATOM 2446 C CA . MET B 1 1 ? -16.422 -30 -7.148 1 64.44 1 MET B CA 1
ATOM 2447 C C . MET B 1 1 ? -15.648 -31.078 -7.918 1 64.44 1 MET B C 1
ATOM 2449 O O . MET B 1 1 ? -15.836 -32.281 -7.68 1 64.44 1 MET B O 1
ATOM 2453 N N . ALA B 1 2 ? -14.93 -30.672 -9.078 1 76.5 2 ALA B N 1
ATOM 2454 C CA . ALA B 1 2 ? -14.102 -31.578 -9.875 1 76.5 2 ALA B CA 1
ATOM 2455 C C . ALA B 1 2 ? -13.141 -32.375 -8.992 1 76.5 2 ALA B C 1
ATOM 2457 O O . ALA B 1 2 ? -12.781 -31.906 -7.898 1 76.5 2 ALA B O 1
ATOM 2458 N N . LYS B 1 3 ? -12.914 -33.625 -9.398 1 90.62 3 LYS B N 1
ATOM 2459 C CA . LYS B 1 3 ? -11.875 -34.375 -8.719 1 90.62 3 LYS B CA 1
ATOM 2460 C C . LYS B 1 3 ? -10.547 -33.625 -8.695 1 90.62 3 LYS B C 1
ATOM 2462 O O . LYS B 1 3 ? -10.242 -32.875 -9.625 1 90.62 3 LYS B O 1
ATOM 2467 N N . TRP B 1 4 ? -9.812 -33.688 -7.668 1 94.38 4 TRP B N 1
ATOM 2468 C CA . TRP B 1 4 ? -8.547 -33 -7.488 1 94.38 4 TRP B CA 1
ATOM 2469 C C . TRP B 1 4 ? -7.629 -33.219 -8.688 1 94.38 4 TRP B C 1
ATOM 2471 O O . TRP B 1 4 ? -6.988 -32.281 -9.164 1 94.38 4 TRP B O 1
ATOM 2481 N N . THR B 1 5 ? -7.609 -34.438 -9.242 1 94.06 5 THR B N 1
ATOM 2482 C CA . THR B 1 5 ? -6.758 -34.75 -10.383 1 94.06 5 THR B CA 1
ATOM 2483 C C . THR B 1 5 ? -7.188 -33.969 -11.617 1 94.06 5 THR B C 1
ATOM 2485 O O . THR B 1 5 ? -6.352 -33.594 -12.438 1 94.06 5 THR B O 1
ATOM 2488 N N . GLU B 1 6 ? -8.438 -33.75 -11.695 1 95.12 6 GLU B N 1
ATOM 2489 C CA . GLU B 1 6 ? -8.961 -32.938 -12.805 1 95.12 6 GLU B CA 1
ATOM 2490 C C . GLU B 1 6 ? -8.633 -31.469 -12.625 1 95.12 6 GLU B C 1
ATOM 2492 O O . GLU B 1 6 ? -8.367 -30.766 -13.602 1 95.12 6 GLU B O 1
ATOM 2497 N N . LEU B 1 7 ? -8.641 -31.016 -11.359 1 95.81 7 LEU B N 1
ATOM 2498 C CA . LEU B 1 7 ? -8.289 -29.625 -11.062 1 95.81 7 LEU B CA 1
ATOM 2499 C C . LEU B 1 7 ? -6.859 -29.328 -11.5 1 95.81 7 LEU B C 1
ATOM 2501 O O . LEU B 1 7 ? -6.559 -28.219 -11.938 1 95.81 7 LEU B O 1
ATOM 2505 N N . GLN B 1 8 ? -6.016 -30.328 -11.445 1 97.62 8 GLN B N 1
ATOM 2506 C CA . GLN B 1 8 ? -4.598 -30.141 -11.727 1 97.62 8 GLN B CA 1
ATOM 2507 C C . GLN B 1 8 ? -4.375 -29.766 -13.195 1 97.62 8 GLN B C 1
ATOM 2509 O O . GLN B 1 8 ? -3.451 -29.016 -13.516 1 97.62 8 GLN B O 1
ATOM 2514 N N . ASP B 1 9 ? -5.223 -30.219 -14.078 1 96.88 9 ASP B N 1
ATOM 2515 C CA . ASP B 1 9 ? -5.031 -29.984 -15.508 1 96.88 9 ASP B CA 1
ATOM 2516 C C . ASP B 1 9 ? -5.832 -28.781 -15.984 1 96.88 9 ASP B C 1
ATOM 2518 O O . ASP B 1 9 ? -5.734 -28.391 -17.156 1 96.88 9 ASP B O 1
ATOM 2522 N N . LYS B 1 10 ? -6.531 -28.172 -15.062 1 97.44 10 LYS B N 1
ATOM 2523 C CA . LYS B 1 10 ? -7.355 -27.016 -15.422 1 97.44 10 LYS B CA 1
ATOM 2524 C C . LYS B 1 10 ? -6.492 -25.781 -15.664 1 97.44 10 LYS B C 1
ATOM 2526 O O . LYS B 1 10 ? -5.508 -25.562 -14.961 1 97.44 10 LYS B O 1
ATOM 2531 N N . SER B 1 11 ? -6.938 -25.047 -16.688 1 98.31 11 SER B N 1
ATOM 2532 C CA . SER B 1 11 ? -6.316 -23.734 -16.938 1 98.31 11 SER B CA 1
ATOM 2533 C C . SER B 1 11 ? -6.406 -22.844 -15.703 1 98.31 11 SER B C 1
ATOM 2535 O O . SER B 1 11 ? -7.488 -22.656 -15.141 1 98.31 11 SER B O 1
ATOM 2537 N N . PHE B 1 12 ? -5.227 -22.344 -15.188 1 98.44 12 PHE B N 1
ATOM 2538 C CA . PHE B 1 12 ? -5.223 -21.391 -14.078 1 98.44 12 PHE B CA 1
ATOM 2539 C C . PHE B 1 12 ? -6 -20.141 -14.438 1 98.44 12 PHE B C 1
ATOM 2541 O O . PHE B 1 12 ? -6.711 -19.578 -13.602 1 98.44 12 PHE B O 1
ATOM 2548 N N . LEU B 1 13 ? -5.898 -19.75 -15.727 1 97.88 13 LEU B N 1
ATOM 2549 C CA . LEU B 1 13 ? -6.566 -18.578 -16.281 1 97.88 13 LEU B CA 1
ATOM 2550 C C . LEU B 1 13 ? -8.078 -18.688 -16.141 1 97.88 13 LEU B C 1
ATOM 2552 O O . LEU B 1 13 ? -8.75 -17.703 -15.844 1 97.88 13 LEU B O 1
ATOM 2556 N N . GLU B 1 14 ? -8.586 -19.891 -16.25 1 97.12 14 GLU B N 1
ATOM 2557 C CA . GLU B 1 14 ? -10.031 -20.094 -16.312 1 97.12 14 GLU B CA 1
ATOM 2558 C C . GLU B 1 14 ? -10.562 -20.609 -14.977 1 97.12 14 GLU B C 1
ATOM 2560 O O . GLU B 1 14 ? -11.773 -20.609 -14.742 1 97.12 14 GLU B O 1
ATOM 2565 N N . ALA B 1 15 ? -9.695 -21.031 -14.055 1 97.56 15 ALA B N 1
ATOM 2566 C CA . ALA B 1 15 ? -10.102 -21.641 -12.789 1 97.56 15 ALA B CA 1
ATOM 2567 C C . ALA B 1 15 ? -10.75 -20.609 -11.875 1 97.56 15 ALA B C 1
ATOM 2569 O O . ALA B 1 15 ? -10.367 -19.438 -11.875 1 97.56 15 ALA B O 1
ATOM 2570 N N . THR B 1 16 ? -11.742 -21.016 -11.109 1 96.06 16 THR B N 1
ATOM 2571 C CA . THR B 1 16 ? -12.32 -20.172 -10.07 1 96.06 16 THR B CA 1
ATOM 2572 C C . THR B 1 16 ? -11.359 -20.047 -8.891 1 96.06 16 THR B C 1
ATOM 2574 O O . THR B 1 16 ? -10.406 -20.812 -8.766 1 96.06 16 THR B O 1
ATOM 2577 N N . ALA B 1 17 ? -11.641 -19.062 -8.062 1 96.5 17 ALA B N 1
ATOM 2578 C CA . ALA B 1 17 ? -10.836 -18.891 -6.859 1 96.5 17 ALA B CA 1
ATOM 2579 C C . ALA B 1 17 ? -10.797 -20.156 -6.027 1 96.5 17 ALA B C 1
ATOM 2581 O O . ALA B 1 17 ? -9.742 -20.547 -5.516 1 96.5 17 ALA B O 1
ATOM 2582 N N . ARG B 1 18 ? -11.953 -20.844 -5.891 1 95.25 18 ARG B N 1
ATOM 2583 C CA . ARG B 1 18 ? -12.039 -22.047 -5.07 1 95.25 18 ARG B CA 1
ATOM 2584 C C . ARG B 1 18 ? -11.25 -23.188 -5.703 1 95.25 18 ARG B C 1
ATOM 2586 O O . ARG B 1 18 ? -10.562 -23.938 -5.008 1 95.25 18 ARG B O 1
ATOM 2593 N N . GLU B 1 19 ? -11.32 -23.328 -6.988 1 97.44 19 GLU B N 1
ATOM 2594 C CA . GLU B 1 19 ? -10.562 -24.359 -7.688 1 97.44 19 GLU B CA 1
ATOM 2595 C C . GLU B 1 19 ? -9.062 -24.141 -7.527 1 97.44 19 GLU B C 1
ATOM 2597 O O . GLU B 1 19 ? -8.32 -25.094 -7.281 1 97.44 19 GLU B O 1
ATOM 2602 N N . ARG B 1 20 ? -8.609 -22.891 -7.629 1 98.31 20 ARG B N 1
ATOM 2603 C CA . ARG B 1 20 ? -7.195 -22.578 -7.426 1 98.31 20 ARG B CA 1
ATOM 2604 C C . ARG B 1 20 ? -6.77 -22.875 -5.992 1 98.31 20 ARG B C 1
ATOM 2606 O O . ARG B 1 20 ? -5.711 -23.469 -5.762 1 98.31 20 ARG B O 1
ATOM 2613 N N . ALA B 1 21 ? -7.641 -22.516 -5.047 1 97.56 21 ALA B N 1
ATOM 2614 C CA . ALA B 1 21 ? -7.324 -22.719 -3.633 1 97.56 21 ALA B CA 1
ATOM 2615 C C . ALA B 1 21 ? -7.168 -24.203 -3.312 1 97.56 21 ALA B C 1
ATOM 2617 O O . ALA B 1 21 ? -6.184 -24.609 -2.695 1 97.56 21 ALA B O 1
ATOM 2618 N N . VAL B 1 22 ? -8.109 -25.016 -3.789 1 97.62 22 VAL B N 1
ATOM 2619 C CA . VAL B 1 22 ? -8.102 -26.453 -3.523 1 97.62 22 VAL B CA 1
ATOM 2620 C C . VAL B 1 22 ? -6.957 -27.109 -4.285 1 97.62 22 VAL B C 1
ATOM 2622 O O . VAL B 1 22 ? -6.273 -27.984 -3.754 1 97.62 22 VAL B O 1
ATOM 2625 N N . GLY B 1 23 ? -6.715 -26.672 -5.477 1 98.56 23 GLY B N 1
ATOM 2626 C CA . GLY B 1 23 ? -5.77 -27.328 -6.363 1 98.56 23 GLY B CA 1
ATOM 2627 C C . GLY B 1 23 ? -4.32 -27.031 -6.016 1 98.56 23 GLY B C 1
ATOM 2628 O O . GLY B 1 23 ? -3.424 -27.797 -6.379 1 98.56 23 GLY B O 1
ATOM 2629 N N . ILE B 1 24 ? -4.062 -25.906 -5.309 1 98.62 24 ILE B N 1
ATOM 2630 C CA . ILE B 1 24 ? -2.688 -25.484 -5.047 1 98.62 24 ILE B CA 1
ATOM 2631 C C . ILE B 1 24 ? -2.096 -26.344 -3.932 1 98.62 24 ILE B C 1
ATOM 2633 O O . ILE B 1 24 ? -0.875 -26.484 -3.826 1 98.62 24 ILE B O 1
ATOM 2637 N N . VAL B 1 25 ? -2.975 -26.938 -3.072 1 98.56 25 VAL B N 1
ATOM 2638 C CA . VAL B 1 25 ? -2.48 -27.75 -1.96 1 98.56 25 VAL B CA 1
ATOM 2639 C C . VAL B 1 25 ? -2.719 -29.234 -2.246 1 98.56 25 VAL B C 1
ATOM 2641 O O . VAL B 1 25 ? -3.336 -29.578 -3.254 1 98.56 25 VAL B O 1
ATOM 2644 N N . ASP B 1 26 ? -2.17 -30.109 -1.376 1 98.19 26 ASP B N 1
ATOM 2645 C CA . ASP B 1 26 ? -2.275 -31.547 -1.554 1 98.19 26 ASP B CA 1
ATOM 2646 C C . ASP B 1 26 ? -3.732 -32 -1.51 1 98.19 26 ASP B C 1
ATOM 2648 O O . ASP B 1 26 ? -4.551 -31.406 -0.804 1 98.19 26 ASP B O 1
ATOM 2652 N N . GLU B 1 27 ? -3.986 -33.031 -2.268 1 97.69 27 GLU B N 1
ATOM 2653 C CA . GLU B 1 27 ? -5.332 -33.594 -2.348 1 97.69 27 GLU B CA 1
ATOM 2654 C C . GLU B 1 27 ? -5.895 -33.875 -0.958 1 97.69 27 GLU B C 1
ATOM 2656 O O . GLU B 1 27 ? -5.223 -34.5 -0.127 1 97.69 27 GLU B O 1
ATOM 2661 N N . GLY B 1 28 ? -7.105 -33.312 -0.656 1 95.5 28 GLY B N 1
ATOM 2662 C CA . GLY B 1 28 ? -7.859 -33.656 0.542 1 95.5 28 GLY B CA 1
ATOM 2663 C C . GLY B 1 28 ? -7.406 -32.906 1.768 1 95.5 28 GLY B C 1
ATOM 2664 O O . GLY B 1 28 ? -7.898 -33.125 2.873 1 95.5 28 GLY B O 1
ATOM 2665 N N . THR B 1 29 ? -6.547 -31.906 1.642 1 96.31 29 THR B N 1
ATOM 2666 C CA . THR B 1 29 ? -5.992 -31.281 2.838 1 96.31 29 THR B CA 1
ATOM 2667 C C . THR B 1 29 ? -6.59 -29.891 3.045 1 96.31 29 THR B C 1
ATOM 2669 O O . THR B 1 29 ? -6.453 -29.297 4.121 1 96.31 29 THR B O 1
ATOM 2672 N N . PHE B 1 30 ? -7.301 -29.391 2.021 1 96.31 30 PHE B N 1
ATOM 2673 C CA . PHE B 1 30 ? -7.777 -28.016 2.105 1 96.31 30 PHE B CA 1
ATOM 2674 C C . PHE B 1 30 ? -8.977 -27.906 3.039 1 96.31 30 PHE B C 1
ATOM 2676 O O . PHE B 1 30 ? -9.961 -28.625 2.873 1 96.31 30 PHE B O 1
ATOM 2683 N N . THR B 1 31 ? -8.867 -27 4.035 1 93.81 31 THR B N 1
ATOM 2684 C CA . THR B 1 31 ? -9.969 -26.609 4.91 1 93.81 31 THR B CA 1
ATOM 2685 C C . THR B 1 31 ? -10.266 -25.125 4.766 1 93.81 31 THR B C 1
ATOM 2687 O O . THR B 1 31 ? -9.43 -24.281 5.098 1 93.81 31 THR B O 1
ATOM 2690 N N . GLU B 1 32 ? -11.414 -24.781 4.27 1 91.5 32 GLU B N 1
ATOM 2691 C CA . GLU B 1 32 ? -11.805 -23.391 4.043 1 91.5 32 GLU B CA 1
ATOM 2692 C C . GLU B 1 32 ? -12.219 -22.719 5.348 1 91.5 32 GLU B C 1
ATOM 2694 O O . GLU B 1 32 ? -12.922 -23.312 6.168 1 91.5 32 GLU B O 1
ATOM 2699 N N . PHE B 1 33 ? -11.555 -21.453 5.438 1 85.69 33 PHE B N 1
ATOM 2700 C CA . PHE B 1 33 ? -12 -20.625 6.555 1 85.69 33 PHE B CA 1
ATOM 2701 C C . PHE B 1 33 ? -13.336 -19.969 6.242 1 85.69 33 PHE B C 1
ATOM 2703 O O . PHE B 1 33 ? -13.555 -19.484 5.129 1 85.69 33 PHE B O 1
ATOM 2710 N N . CYS B 1 34 ? -14.109 -19.734 7.258 1 65.75 34 CYS B N 1
ATOM 2711 C CA . CYS B 1 34 ? -15.359 -18.984 7.109 1 65.75 34 CYS B CA 1
ATOM 2712 C C . CYS B 1 34 ? -16.016 -19.281 5.766 1 65.75 34 CYS B C 1
ATOM 2714 O O . CYS B 1 34 ? -16.312 -18.375 4.996 1 65.75 34 CYS B O 1
ATOM 2716 N N . GLY B 1 35 ? -16.109 -20.484 5.312 1 55.78 35 GLY B N 1
ATOM 2717 C CA . GLY B 1 35 ? -16.641 -20.906 4.027 1 55.78 35 GLY B CA 1
ATOM 2718 C C . GLY B 1 35 ? -18.031 -20.344 3.746 1 55.78 35 GLY B C 1
ATOM 2719 O O . GLY B 1 35 ? -18.547 -19.547 4.527 1 55.78 35 GLY B O 1
ATOM 2720 N N . PRO B 1 36 ? -18.422 -20.359 2.533 1 50.75 36 PRO B N 1
ATOM 2721 C CA . PRO B 1 36 ? -19.719 -19.828 2.125 1 50.75 36 PRO B CA 1
ATOM 2722 C C . PRO B 1 36 ? -20.812 -20.062 3.172 1 50.75 36 PRO B C 1
ATOM 2724 O O . PRO B 1 36 ? -21.781 -19.297 3.242 1 50.75 36 PRO B O 1
ATOM 2727 N N . PHE B 1 37 ? -20.516 -20.969 3.885 1 43.81 37 PHE B N 1
ATOM 2728 C CA . PHE B 1 37 ? -21.562 -21.297 4.844 1 43.81 37 PHE B CA 1
ATOM 2729 C C . PHE B 1 37 ? -21.438 -20.438 6.09 1 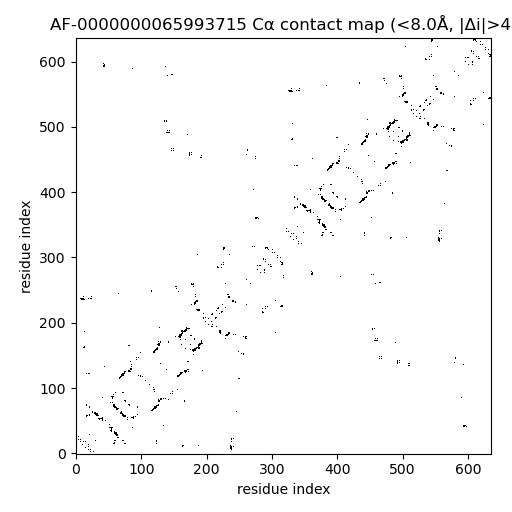43.81 37 PHE B C 1
ATOM 2731 O O . PHE B 1 37 ? -22.375 -20.375 6.906 1 43.81 37 PHE B O 1
ATOM 2738 N N . ASP B 1 38 ? -20.344 -19.641 6.148 1 52.16 38 ASP B N 1
ATOM 2739 C CA . ASP B 1 38 ? -20.219 -18.719 7.27 1 52.16 38 ASP B CA 1
ATOM 2740 C C . ASP B 1 38 ? -20.656 -17.312 6.871 1 52.16 38 ASP B C 1
ATOM 2742 O O . ASP B 1 38 ? -20.234 -16.797 5.832 1 52.16 38 ASP B O 1
ATOM 2746 N N . LYS B 1 39 ? -21.875 -16.969 7.008 1 48.97 39 LYS B N 1
ATOM 2747 C CA . LYS B 1 39 ? -22.609 -15.742 6.66 1 48.97 39 LYS B CA 1
ATOM 2748 C C . LYS B 1 39 ? -21.766 -14.5 6.965 1 48.97 39 LYS B C 1
ATOM 2750 O O . LYS B 1 39 ? -22.25 -13.57 7.617 1 48.97 39 LYS B O 1
ATOM 2755 N N . ILE B 1 40 ? -20.484 -14.648 6.641 1 49.69 40 ILE B N 1
ATOM 2756 C CA . ILE B 1 40 ? -19.734 -13.422 6.871 1 49.69 40 ILE B CA 1
ATOM 2757 C C . ILE B 1 40 ? -19.578 -12.648 5.559 1 49.69 40 ILE B C 1
ATOM 2759 O O . ILE B 1 40 ? -18.812 -13.047 4.68 1 49.69 40 ILE B O 1
ATOM 2763 N N . TYR B 1 41 ? -20.609 -11.953 5.082 1 54.38 41 TYR B N 1
ATOM 2764 C CA . TYR B 1 41 ? -20.531 -11.156 3.859 1 54.38 41 TYR B CA 1
ATOM 2765 C C . TYR B 1 41 ? -20.516 -9.672 4.172 1 54.38 41 TYR B C 1
ATOM 2767 O O . TYR B 1 41 ? -20.906 -9.258 5.266 1 54.38 41 TYR B O 1
ATOM 2775 N N . SER B 1 42 ? -19.891 -9.016 3.162 1 55.94 42 SER B N 1
ATOM 2776 C CA . SER B 1 42 ? -19.938 -7.566 3.287 1 55.94 42 SER B CA 1
ATOM 2777 C C . SER B 1 42 ? -21.375 -7.051 3.312 1 55.94 42 SER B C 1
ATOM 2779 O O . SER B 1 42 ? -22.188 -7.453 2.484 1 55.94 42 SER B O 1
ATOM 2781 N N . PRO B 1 43 ? -21.719 -6.379 4.281 1 55.06 43 PRO B N 1
ATOM 2782 C CA . PRO B 1 43 ? -23.078 -5.84 4.352 1 55.06 43 PRO B CA 1
ATOM 2783 C C . PRO B 1 43 ? -23.422 -4.922 3.176 1 55.06 43 PRO B C 1
ATOM 2785 O O . PRO B 1 43 ? -24.578 -4.598 2.949 1 55.06 43 PRO B O 1
ATOM 2788 N N . HIS B 1 44 ? -22.359 -4.465 2.396 1 52.94 44 HIS B N 1
ATOM 2789 C CA . HIS B 1 44 ? -22.578 -3.572 1.264 1 52.94 44 HIS B CA 1
ATOM 2790 C C . HIS B 1 44 ? -23.125 -4.332 0.063 1 52.94 44 HIS B C 1
ATOM 2792 O O . HIS B 1 44 ? -23.719 -3.734 -0.839 1 52.94 44 HIS B O 1
ATOM 2798 N N . LEU B 1 45 ? -23 -5.582 -0.004 1 54.12 45 LEU B N 1
ATOM 2799 C CA . LEU B 1 45 ? -23.297 -6.391 -1.179 1 54.12 45 LEU B CA 1
ATOM 2800 C C . LEU B 1 45 ? -24.812 -6.457 -1.424 1 54.12 45 LEU B C 1
ATOM 2802 O O . LEU B 1 45 ? -25.266 -6.34 -2.564 1 54.12 45 LEU B O 1
ATOM 2806 N N . PRO B 1 46 ? -25.594 -6.75 -0.402 1 47 46 PRO B N 1
ATOM 2807 C CA . PRO B 1 46 ? -27.016 -6.73 -0.757 1 47 46 PRO B CA 1
ATOM 2808 C C . PRO B 1 46 ? -27.453 -5.398 -1.371 1 47 46 PRO B C 1
ATOM 2810 O O . PRO B 1 46 ? -28.344 -5.371 -2.213 1 47 46 PRO B O 1
ATOM 2813 N N . LEU B 1 47 ? -26.797 -4.371 -0.947 1 44.03 47 LEU B N 1
ATOM 2814 C CA . LEU B 1 47 ? -27.219 -3.057 -1.415 1 44.03 47 LEU B CA 1
ATOM 2815 C C . LEU B 1 47 ? -26.859 -2.859 -2.883 1 44.03 47 LEU B C 1
ATOM 2817 O O . LEU B 1 47 ? -27.469 -2.045 -3.574 1 44.03 47 LEU B O 1
ATOM 2821 N N . MET B 1 48 ? -25.766 -3.523 -3.207 1 45.94 48 MET B N 1
ATOM 2822 C CA . MET B 1 48 ? -25.344 -3.32 -4.586 1 45.94 48 MET B CA 1
ATOM 2823 C C . MET B 1 48 ? -25.953 -4.379 -5.504 1 45.94 48 MET B C 1
ATOM 2825 O O . MET B 1 48 ? -25.719 -4.359 -6.715 1 45.94 48 MET B O 1
ATOM 2829 N N . GLY B 1 49 ? -27.297 -4.691 -5.324 1 44.03 49 GLY B N 1
ATOM 2830 C CA . GLY B 1 49 ? -27.906 -5.668 -6.203 1 44.03 49 GLY B CA 1
ATOM 2831 C C . GLY B 1 49 ? -26.953 -6.734 -6.688 1 44.03 49 GLY B C 1
ATOM 2832 O O . GLY B 1 49 ? -27.25 -7.484 -7.613 1 44.03 49 GLY B O 1
ATOM 2833 N N . GLU B 1 50 ? -25.75 -6.523 -6.18 1 46 50 GLU B N 1
ATOM 2834 C CA . GLU B 1 50 ? -24.797 -7.488 -6.719 1 46 50 GLU B CA 1
ATOM 2835 C C . GLU B 1 50 ? -24.906 -8.836 -6.004 1 46 50 GLU B C 1
ATOM 2837 O O . GLU B 1 50 ? -25.391 -8.898 -4.871 1 46 50 GLU B O 1
ATOM 2842 N N . ALA B 1 51 ? -24.844 -9.953 -6.754 1 43.78 51 ALA B N 1
ATOM 2843 C CA . ALA B 1 51 ? -24.906 -11.336 -6.277 1 43.78 51 ALA B CA 1
ATOM 2844 C C . ALA B 1 51 ? -24.109 -11.5 -4.98 1 43.78 51 ALA B C 1
ATOM 2846 O O . ALA B 1 51 ? -22.938 -11.125 -4.902 1 43.78 51 ALA B O 1
ATOM 2847 N N . ILE B 1 52 ? -24.75 -11.422 -3.879 1 46.81 52 ILE B N 1
ATOM 2848 C CA . ILE B 1 52 ? -24.219 -11.648 -2.537 1 46.81 52 ILE B CA 1
ATOM 2849 C C . ILE B 1 52 ? -23.406 -12.938 -2.514 1 46.81 52 ILE B C 1
ATOM 2851 O O . ILE B 1 52 ? -23.953 -14.031 -2.711 1 46.81 52 ILE B O 1
ATOM 2855 N N . GLU B 1 53 ? -22.172 -12.922 -2.955 1 56.16 53 GLU B N 1
ATOM 2856 C CA . GLU B 1 53 ? -21.359 -14.102 -2.662 1 56.16 53 GLU B CA 1
ATOM 2857 C C . GLU B 1 53 ? -20.906 -14.109 -1.204 1 56.16 53 GLU B C 1
ATOM 2859 O O . GLU B 1 53 ? -20.422 -13.102 -0.696 1 56.16 53 GLU B O 1
ATOM 2864 N N . TYR B 1 54 ? -21.281 -15.055 -0.456 1 56.38 54 TYR B N 1
ATOM 2865 C CA . TYR B 1 54 ? -21.109 -15.234 0.98 1 56.38 54 TYR B CA 1
ATOM 2866 C C . TYR B 1 54 ? -19.641 -15.078 1.373 1 56.38 54 TYR B C 1
ATOM 2868 O O . TYR B 1 54 ? -19.328 -14.672 2.49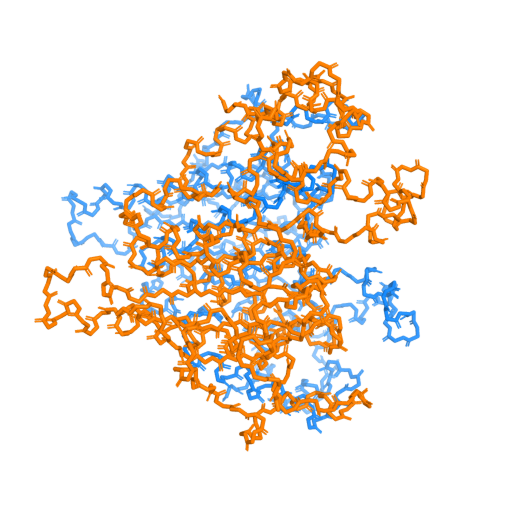6 1 56.38 54 TYR B O 1
ATOM 2876 N N . ASP B 1 55 ? -18.734 -15.141 0.461 1 71.62 55 ASP B N 1
ATOM 2877 C CA . ASP B 1 55 ? -17.328 -15.094 0.857 1 71.62 55 ASP B CA 1
ATOM 2878 C C . ASP B 1 55 ? -16.672 -13.797 0.392 1 71.62 55 ASP B C 1
ATOM 2880 O O . ASP B 1 55 ? -15.461 -13.633 0.514 1 71.62 55 ASP B O 1
ATOM 2884 N N . ASP B 1 56 ? -17.484 -12.812 -0.072 1 80.56 56 ASP B N 1
ATOM 2885 C CA . ASP B 1 56 ? -17.031 -11.5 -0.527 1 80.56 56 ASP B CA 1
ATOM 2886 C C . ASP B 1 56 ? -15.953 -11.641 -1.602 1 80.56 56 ASP B C 1
ATOM 2888 O O . ASP B 1 56 ? -14.977 -10.891 -1.609 1 80.56 56 ASP B O 1
ATOM 2892 N N . GLY B 1 57 ? -16.047 -12.742 -2.355 1 88.88 57 GLY B N 1
ATOM 2893 C CA . GLY B 1 57 ? -15.203 -12.953 -3.52 1 88.88 57 GLY B CA 1
ATOM 2894 C C . GLY B 1 57 ? -13.797 -13.406 -3.16 1 88.88 57 GLY B C 1
ATOM 2895 O O . GLY B 1 57 ? -12.859 -13.203 -3.932 1 88.88 57 GLY B O 1
ATOM 2896 N N . LEU B 1 58 ? -13.633 -13.906 -2.016 1 93.81 58 LEU B N 1
ATOM 2897 C CA . LEU B 1 58 ? -12.305 -14.359 -1.598 1 93.81 58 LEU B CA 1
ATOM 2898 C C . LEU B 1 58 ? -12.398 -15.68 -0.837 1 93.81 58 LEU B C 1
ATOM 2900 O O . LEU B 1 58 ? -13.125 -15.773 0.157 1 93.81 58 LEU B O 1
ATOM 2904 N N . VAL B 1 59 ? -11.758 -16.688 -1.333 1 93.94 59 VAL B N 1
ATOM 2905 C CA . VAL B 1 59 ? -11.664 -17.984 -0.665 1 93.94 59 VAL B CA 1
ATOM 2906 C C . VAL B 1 59 ? -10.406 -18.031 0.197 1 93.94 59 VAL B C 1
ATOM 2908 O O . VAL B 1 59 ? -9.32 -17.656 -0.258 1 93.94 59 VAL B O 1
ATOM 2911 N N . ALA B 1 60 ? -10.539 -18.312 1.443 1 94.94 60 ALA B N 1
ATOM 2912 C CA . ALA B 1 60 ? -9.406 -18.453 2.361 1 94.94 60 ALA B CA 1
ATOM 2913 C C . ALA B 1 60 ? -9.461 -19.797 3.084 1 94.94 60 ALA B C 1
ATOM 2915 O O . ALA B 1 60 ? -10.539 -20.344 3.33 1 94.94 60 ALA B O 1
ATOM 2916 N N . GLY B 1 61 ? -8.32 -20.344 3.402 1 94.88 61 GLY B N 1
ATOM 2917 C CA . GLY B 1 61 ? -8.242 -21.609 4.102 1 94.88 61 GLY B CA 1
ATOM 2918 C C . GLY B 1 61 ? -6.816 -22.078 4.32 1 94.88 61 GLY B C 1
ATOM 2919 O O . GLY B 1 61 ? -5.871 -21.297 4.191 1 94.88 61 GLY B O 1
ATOM 2920 N N . VAL B 1 62 ? -6.727 -23.297 4.75 1 96.62 62 VAL B N 1
ATOM 2921 C CA . VAL B 1 62 ? -5.418 -23.891 5.016 1 96.62 62 VAL B CA 1
ATOM 2922 C C . VAL B 1 62 ? -5.367 -25.312 4.469 1 96.62 62 VAL B C 1
ATOM 2924 O O . VAL B 1 62 ? -6.375 -26.031 4.48 1 96.62 62 VAL B O 1
ATOM 2927 N N . GLY B 1 63 ? -4.305 -25.672 3.852 1 97.44 63 GLY B N 1
ATOM 2928 C CA . GLY B 1 63 ? -3.965 -27.016 3.424 1 97.44 63 GLY B CA 1
ATOM 2929 C C . GLY B 1 63 ? -2.512 -27.375 3.668 1 97.44 63 GLY B C 1
ATOM 2930 O O . GLY B 1 63 ? -1.895 -26.875 4.609 1 97.44 63 GLY B O 1
ATOM 2931 N N . LYS B 1 64 ? -2.035 -28.344 2.828 1 97.38 64 LYS B N 1
ATOM 2932 C CA . LYS B 1 64 ? -0.644 -28.766 2.99 1 97.38 64 LYS B CA 1
ATOM 2933 C C . LYS B 1 64 ? 0.026 -28.984 1.638 1 97.38 64 LYS B C 1
ATOM 2935 O O . LYS B 1 64 ? -0.643 -29.297 0.652 1 97.38 64 LYS B O 1
ATOM 2940 N N . ILE B 1 65 ? 1.255 -28.734 1.572 1 97.94 65 ILE B N 1
ATOM 2941 C CA . ILE B 1 65 ? 2.172 -29.297 0.586 1 97.94 65 ILE B CA 1
ATOM 2942 C C . ILE B 1 65 ? 3.26 -30.094 1.294 1 97.94 65 ILE B C 1
ATOM 2944 O O . ILE B 1 65 ? 4.133 -29.531 1.954 1 97.94 65 ILE B O 1
ATOM 2948 N N . GLY B 1 66 ? 3.223 -31.391 1.177 1 95.88 66 GLY B N 1
ATOM 2949 C CA . GLY B 1 66 ? 4.039 -32.219 2.066 1 95.88 66 GLY B CA 1
ATOM 2950 C C . GLY B 1 66 ? 3.709 -32 3.533 1 95.88 66 GLY B C 1
ATOM 2951 O O . GLY B 1 66 ? 2.551 -32.125 3.938 1 95.88 66 GLY B O 1
ATOM 2952 N N . LYS B 1 67 ? 4.688 -31.625 4.312 1 94 67 LYS B N 1
ATOM 2953 C CA . LYS B 1 67 ? 4.512 -31.406 5.742 1 94 67 LYS B CA 1
ATOM 2954 C C . LYS B 1 67 ? 4.293 -29.922 6.043 1 94 67 LYS B C 1
ATOM 2956 O O . LYS B 1 67 ? 4.023 -29.547 7.188 1 94 67 LYS B O 1
ATOM 2961 N N . LYS B 1 68 ? 4.355 -29.188 5.008 1 96.81 68 LYS B N 1
ATOM 2962 C CA . LYS B 1 68 ? 4.289 -27.734 5.199 1 96.81 68 LYS B CA 1
ATOM 2963 C C . LYS B 1 68 ? 2.844 -27.25 5.211 1 96.81 68 LYS B C 1
ATOM 2965 O O . LYS B 1 68 ? 2.098 -27.469 4.258 1 96.81 68 LYS B O 1
ATOM 2970 N N . PRO B 1 69 ? 2.361 -26.609 6.324 1 97.81 69 PRO B N 1
ATOM 2971 C CA . PRO B 1 69 ? 1.059 -25.938 6.262 1 97.81 69 PRO B CA 1
ATOM 2972 C C . PRO B 1 69 ? 1.04 -24.781 5.277 1 97.81 69 PRO B C 1
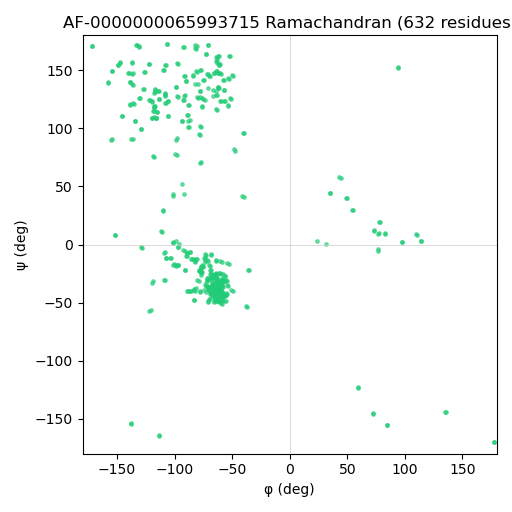ATOM 2974 O O . PRO B 1 69 ? 1.948 -23.938 5.285 1 97.81 69 PRO B O 1
ATOM 2977 N N . ILE B 1 70 ? 0.071 -24.781 4.406 1 98.69 70 ILE B N 1
ATOM 2978 C CA . ILE B 1 70 ? -0.067 -23.734 3.402 1 98.69 70 ILE B CA 1
ATOM 2979 C C . ILE B 1 70 ? -1.365 -22.969 3.639 1 98.69 70 ILE B C 1
ATOM 2981 O O . ILE B 1 70 ? -2.457 -23.5 3.443 1 98.69 70 ILE B O 1
ATOM 2985 N N . PHE B 1 71 ? -1.285 -21.734 4.105 1 98.44 71 PHE B N 1
ATOM 2986 C CA . PHE B 1 71 ? -2.439 -20.844 4.18 1 98.44 71 PHE B CA 1
ATOM 2987 C C . PHE B 1 71 ? -2.727 -20.219 2.818 1 98.44 71 PHE B C 1
ATOM 2989 O O . PHE B 1 71 ? -1.838 -19.625 2.201 1 98.44 71 PHE B O 1
ATOM 2996 N N . VAL B 1 72 ? -3.984 -20.375 2.381 1 98.31 72 VAL B N 1
ATOM 2997 C CA . VAL B 1 72 ? -4.316 -20.047 0.999 1 98.31 72 VAL B CA 1
ATOM 2998 C C . VAL B 1 72 ? -5.34 -18.922 0.969 1 98.31 72 VAL B C 1
ATOM 3000 O O . VAL B 1 72 ? -6.297 -18.906 1.748 1 98.31 72 VAL B O 1
ATOM 3003 N N . ILE B 1 73 ? -5.055 -17.938 0.19 1 97.81 73 ILE B N 1
ATOM 3004 C CA . ILE B 1 73 ? -5.953 -16.844 -0.153 1 97.81 73 ILE B CA 1
ATOM 3005 C C . ILE B 1 73 ? -6.16 -16.797 -1.666 1 97.81 73 ILE B C 1
ATOM 3007 O O . ILE B 1 73 ? -5.191 -16.781 -2.43 1 97.81 73 ILE B O 1
ATOM 3011 N N . SER B 1 74 ? -7.359 -16.844 -2.1 1 97.62 74 SER B N 1
ATOM 3012 C CA . SER B 1 74 ? -7.645 -16.875 -3.529 1 97.62 74 SER B CA 1
ATOM 3013 C C . SER B 1 74 ? -8.789 -15.93 -3.883 1 97.62 74 SER B C 1
ATOM 3015 O O . SER B 1 74 ? -9.906 -16.078 -3.375 1 97.62 74 SER B O 1
ATOM 3017 N N . GLN B 1 75 ? -8.523 -14.969 -4.77 1 96.62 75 GLN B N 1
ATOM 3018 C CA . GLN B 1 75 ? -9.508 -13.961 -5.145 1 96.62 75 GLN B CA 1
ATOM 3019 C C . GLN B 1 75 ? -10.312 -14.398 -6.359 1 96.62 75 GLN B C 1
ATOM 3021 O O . GLN B 1 75 ? -9.773 -15.016 -7.281 1 96.62 75 GLN B O 1
ATOM 3026 N N . GLU B 1 76 ? -11.57 -14.031 -6.367 1 95.75 76 GLU B N 1
ATOM 3027 C CA . GLU B 1 76 ? -12.484 -14.336 -7.465 1 95.75 76 GLU B CA 1
ATOM 3028 C C . GLU B 1 76 ? -12.766 -13.094 -8.312 1 95.75 76 GLU B C 1
ATOM 3030 O O . GLU B 1 76 ? -13.539 -12.227 -7.902 1 95.75 76 GLU B O 1
ATOM 3035 N N . GLY B 1 77 ? -12.281 -13.047 -9.531 1 94.12 77 GLY B N 1
ATOM 3036 C CA . GLY B 1 77 ? -12.438 -11.914 -10.43 1 94.12 77 GLY B CA 1
ATOM 3037 C C . GLY B 1 77 ? -13.859 -11.719 -10.906 1 94.12 77 GLY B C 1
ATOM 3038 O O . GLY B 1 77 ? -14.281 -10.594 -11.188 1 94.12 77 GLY B O 1
ATOM 3039 N N . ARG B 1 78 ? -14.617 -12.789 -10.992 1 91.62 78 ARG B N 1
ATOM 3040 C CA . ARG B 1 78 ? -15.984 -12.727 -11.484 1 91.62 78 ARG B CA 1
ATOM 3041 C C . ARG B 1 78 ? -16.891 -11.992 -10.5 1 91.62 78 ARG B C 1
ATOM 3043 O O . ARG B 1 78 ? -17.984 -11.547 -10.867 1 91.62 78 ARG B O 1
ATOM 3050 N N . PHE B 1 79 ? -16.422 -11.969 -9.266 1 89.88 79 PHE B N 1
ATOM 3051 C CA . PHE B 1 79 ? -17.141 -11.219 -8.258 1 89.88 79 PHE B CA 1
ATOM 3052 C C . PHE B 1 79 ? -16.688 -9.766 -8.227 1 89.88 79 PHE B C 1
ATOM 3054 O O . PHE B 1 79 ? -15.695 -9.438 -7.574 1 89.88 79 PHE B O 1
ATOM 3061 N N . ILE B 1 80 ? -17.359 -8.805 -8.781 1 86.25 80 ILE B N 1
ATOM 3062 C CA . ILE B 1 80 ? -17.156 -7.367 -8.852 1 86.25 80 ILE B CA 1
ATOM 3063 C C . ILE B 1 80 ? -15.711 -7.078 -9.281 1 86.25 80 ILE B C 1
ATOM 3065 O O . ILE B 1 80 ? -15.039 -6.238 -8.68 1 86.25 80 ILE B O 1
ATOM 3069 N N . GLY B 1 81 ? -15.188 -7.883 -10.242 1 87.5 81 GLY B N 1
ATOM 3070 C CA . GLY B 1 81 ? -13.859 -7.645 -10.773 1 87.5 81 GLY B CA 1
ATOM 3071 C C . GLY B 1 81 ? -12.75 -8.023 -9.805 1 87.5 81 GLY B C 1
ATOM 3072 O O . GLY B 1 81 ? -11.617 -7.562 -9.945 1 87.5 81 GLY B O 1
ATOM 3073 N N . GLY B 1 82 ? -13.117 -8.727 -8.758 1 90.5 82 GLY B N 1
ATOM 3074 C CA . GLY B 1 82 ? -12.125 -9.133 -7.773 1 90.5 82 GLY B CA 1
ATOM 3075 C C . GLY B 1 82 ? -11.711 -8.008 -6.84 1 90.5 82 GLY B C 1
ATOM 3076 O O . GLY B 1 82 ? -10.727 -8.133 -6.113 1 90.5 82 GLY B O 1
ATOM 3077 N N . SER B 1 83 ? -12.438 -6.883 -6.918 1 87.44 83 SER B N 1
ATOM 3078 C CA . SER B 1 83 ? -12.094 -5.727 -6.094 1 87.44 83 SER B CA 1
ATOM 3079 C C . SER B 1 83 ? -12.164 -6.07 -4.609 1 87.44 83 SER B C 1
ATOM 3081 O O . SER B 1 83 ? -12.977 -6.902 -4.195 1 87.44 83 SER B O 1
ATOM 3083 N N . ILE B 1 84 ? -11.32 -5.465 -3.811 1 86.38 84 ILE B N 1
ATOM 3084 C CA . ILE B 1 84 ? -11.195 -5.789 -2.395 1 86.38 84 ILE B CA 1
ATOM 3085 C C . ILE B 1 84 ? -12.008 -4.801 -1.563 1 86.38 84 ILE B C 1
ATOM 3087 O O . ILE B 1 84 ? -11.922 -3.588 -1.769 1 86.38 84 ILE B O 1
ATOM 3091 N N . GLY B 1 85 ? -12.828 -5.309 -0.753 1 82.12 85 GLY B N 1
ATOM 3092 C CA . GLY B 1 85 ? -13.57 -4.543 0.232 1 82.12 85 GLY B CA 1
ATOM 3093 C C . GLY B 1 85 ? -13.18 -4.863 1.661 1 82.12 85 GLY B C 1
ATOM 3094 O O . GLY B 1 85 ? -12.125 -5.465 1.899 1 82.12 85 GLY B O 1
ATOM 3095 N N . GLU B 1 86 ? -13.945 -4.492 2.545 1 78.81 86 GLU B N 1
ATOM 3096 C CA . GLU B 1 86 ? -13.633 -4.633 3.961 1 78.81 86 GLU B CA 1
ATOM 3097 C C . GLU B 1 86 ? -13.562 -6.105 4.367 1 78.81 86 GLU B C 1
ATOM 3099 O O . GLU B 1 86 ? -12.609 -6.527 5.023 1 78.81 86 GLU B O 1
ATOM 3104 N N . VAL B 1 87 ? -14.562 -6.902 4.004 1 82.56 87 VAL B N 1
ATOM 3105 C CA . VAL B 1 87 ? -14.656 -8.289 4.449 1 82.56 87 VAL B CA 1
ATOM 3106 C C . VAL B 1 87 ? -13.555 -9.125 3.795 1 82.56 87 VAL B C 1
ATOM 3108 O O . VAL B 1 87 ? -12.859 -9.883 4.473 1 82.56 87 VAL B O 1
ATOM 3111 N N . SER B 1 88 ? -13.383 -8.977 2.496 1 89.38 88 SER B N 1
ATOM 3112 C CA . SER B 1 88 ? -12.312 -9.711 1.821 1 89.38 88 SER B CA 1
ATOM 3113 C C . SER B 1 88 ? -10.945 -9.305 2.35 1 89.38 88 SER B C 1
ATOM 3115 O O . SER B 1 88 ? -10.062 -10.148 2.531 1 89.38 88 SER B O 1
ATOM 3117 N N . GLY B 1 89 ? -10.805 -8.023 2.588 1 88.56 89 GLY B N 1
ATOM 3118 C CA . GLY B 1 89 ? -9.57 -7.559 3.199 1 88.56 89 GLY B CA 1
ATOM 3119 C C . GLY B 1 89 ? -9.312 -8.172 4.562 1 88.56 89 GLY B C 1
ATOM 3120 O O . GLY B 1 89 ? -8.203 -8.602 4.855 1 88.56 89 GLY B O 1
ATOM 3121 N N . ALA B 1 90 ? -10.344 -8.219 5.383 1 86.19 90 ALA B N 1
ATOM 3122 C CA . ALA B 1 90 ? -10.227 -8.789 6.723 1 86.19 90 ALA B CA 1
ATOM 3123 C C . ALA B 1 90 ? -9.875 -10.273 6.652 1 86.19 90 ALA B C 1
ATOM 3125 O O . ALA B 1 90 ? -9.078 -10.766 7.457 1 86.19 90 ALA B O 1
ATOM 3126 N N . LYS B 1 91 ? -10.469 -10.969 5.703 1 89.06 91 LYS B N 1
ATOM 3127 C CA . LYS B 1 91 ? -10.172 -12.391 5.516 1 89.06 91 LYS B CA 1
ATOM 3128 C C . LYS B 1 91 ? -8.703 -12.594 5.148 1 89.06 91 LYS B C 1
ATOM 3130 O O . LYS B 1 91 ? -8.055 -13.516 5.648 1 89.06 91 LYS B O 1
ATOM 3135 N N . MET B 1 92 ? -8.195 -11.75 4.277 1 93.94 92 MET B N 1
ATOM 3136 C CA . MET B 1 92 ? -6.793 -11.836 3.873 1 93.94 92 MET B CA 1
ATOM 3137 C C . MET B 1 92 ? -5.871 -11.617 5.07 1 93.94 92 MET B C 1
ATOM 3139 O O . MET B 1 92 ? -4.977 -12.43 5.32 1 93.94 92 MET B O 1
ATOM 3143 N N . VAL B 1 93 ? -6.148 -10.602 5.785 1 92.19 93 VAL B N 1
ATOM 3144 C CA . VAL B 1 93 ? -5.32 -10.227 6.93 1 92.19 93 VAL B CA 1
ATOM 3145 C C . VAL B 1 93 ? -5.328 -11.359 7.957 1 92.19 93 VAL B C 1
ATOM 3147 O O . VAL B 1 93 ? -4.27 -11.781 8.43 1 92.19 93 VAL B O 1
ATOM 3150 N N . LYS B 1 94 ? -6.527 -11.82 8.281 1 90.38 94 LYS B N 1
ATOM 3151 C CA . LYS B 1 94 ? -6.652 -12.867 9.297 1 90.38 94 LYS B CA 1
ATOM 3152 C C . LYS B 1 94 ? -5.922 -14.133 8.875 1 90.38 94 LYS B C 1
ATOM 3154 O O . LYS B 1 94 ? -5.27 -14.789 9.688 1 90.38 94 LYS B O 1
ATOM 3159 N N . THR B 1 95 ? -6.008 -14.484 7.648 1 94.38 95 THR B N 1
ATOM 3160 C CA . THR B 1 95 ? -5.355 -15.68 7.145 1 94.38 95 THR B CA 1
ATOM 3161 C C . THR B 1 95 ? -3.838 -15.562 7.266 1 94.38 95 THR B C 1
ATOM 3163 O O . THR B 1 95 ? -3.174 -16.5 7.723 1 94.38 95 THR B O 1
ATOM 3166 N N . ILE B 1 96 ? -3.273 -14.43 6.922 1 96.5 96 ILE B N 1
ATOM 3167 C CA . ILE B 1 96 ? -1.838 -14.195 7.035 1 96.5 96 ILE B CA 1
ATOM 3168 C C . ILE B 1 96 ? -1.429 -14.203 8.508 1 96.5 96 ILE B C 1
ATOM 3170 O O . ILE B 1 96 ? -0.4 -14.781 8.867 1 96.5 96 ILE B O 1
ATOM 3174 N N . GLN B 1 97 ? -2.252 -13.641 9.344 1 91.88 97 GLN B N 1
ATOM 3175 C CA . GLN B 1 97 ? -1.983 -13.609 10.773 1 91.88 97 GLN B CA 1
ATOM 3176 C C . GLN B 1 97 ? -1.944 -15.023 11.359 1 91.88 97 GLN B C 1
ATOM 3178 O O . GLN B 1 97 ? -1.088 -15.328 12.195 1 91.88 97 GLN B O 1
ATOM 3183 N N . LEU B 1 98 ? -2.906 -15.82 10.914 1 92.25 98 LEU B N 1
ATOM 3184 C CA . LEU B 1 98 ? -2.949 -17.203 11.398 1 92.25 98 LEU B CA 1
ATOM 3185 C C . LEU B 1 98 ? -1.669 -17.938 11.039 1 92.25 98 LEU B C 1
ATOM 3187 O O . LEU B 1 98 ? -1.152 -18.719 11.844 1 92.25 98 LEU B O 1
ATOM 3191 N N . ALA B 1 99 ? -1.184 -17.672 9.852 1 95.81 99 ALA B N 1
ATOM 3192 C CA . ALA B 1 99 ? 0.078 -18.297 9.438 1 95.81 99 ALA B CA 1
ATOM 3193 C C . ALA B 1 99 ? 1.225 -17.844 10.344 1 95.81 99 ALA B C 1
ATOM 3195 O O . ALA B 1 99 ? 2.027 -18.656 10.789 1 95.81 99 ALA B O 1
ATOM 3196 N N . SER B 1 100 ? 1.292 -16.562 10.562 1 95.06 100 SER B N 1
ATOM 3197 C CA . SER B 1 100 ? 2.326 -15.992 11.422 1 95.06 100 SER B CA 1
ATOM 3198 C C . SER B 1 100 ? 2.232 -16.547 12.836 1 95.06 100 SER B C 1
ATOM 3200 O O . SER B 1 100 ? 3.25 -16.875 13.453 1 95.06 100 SER B O 1
ATOM 3202 N N . ASP B 1 101 ? 0.995 -16.641 13.359 1 92.38 101 ASP B N 1
ATOM 3203 C CA . ASP B 1 101 ? 0.772 -17.141 14.711 1 92.38 101 ASP B CA 1
ATOM 3204 C C . ASP B 1 101 ? 1.214 -18.609 14.828 1 92.38 101 ASP B C 1
ATOM 3206 O O . ASP B 1 101 ? 1.848 -18.984 15.812 1 92.38 101 ASP B O 1
ATOM 3210 N N . LEU B 1 102 ? 0.888 -19.344 13.836 1 94.06 102 LEU B N 1
ATOM 3211 C CA . LEU B 1 102 ? 1.287 -20.75 13.852 1 94.06 102 LEU B CA 1
ATOM 3212 C C . LEU B 1 102 ? 2.807 -20.875 13.844 1 94.06 102 LEU B C 1
ATOM 3214 O O . LEU B 1 102 ? 3.363 -21.703 14.578 1 94.06 102 LEU B O 1
ATOM 3218 N N . TYR B 1 103 ? 3.477 -20.078 13.047 1 96.25 103 TYR B N 1
ATOM 3219 C CA . TYR B 1 103 ? 4.938 -20.078 13.023 1 96.25 103 TYR B CA 1
ATOM 3220 C C . TYR B 1 103 ? 5.504 -19.797 14.406 1 96.25 103 TYR B C 1
ATOM 3222 O O . TYR B 1 103 ? 6.398 -20.5 14.875 1 96.25 103 TYR B O 1
ATOM 3230 N N . GLU B 1 104 ? 4.98 -18.781 15.023 1 94.5 104 GLU B N 1
ATOM 3231 C CA . GLU B 1 104 ? 5.465 -18.406 16.344 1 94.5 104 GLU B CA 1
ATOM 3232 C C . GLU B 1 104 ? 5.254 -19.531 17.359 1 94.5 104 GLU B C 1
ATOM 3234 O O . GLU B 1 104 ? 6.129 -19.812 18.172 1 94.5 104 GLU B O 1
ATOM 3239 N N . GLU B 1 105 ? 4.102 -20.109 17.266 1 93.38 105 GLU B N 1
ATOM 3240 C CA . GLU B 1 105 ? 3.789 -21.234 18.156 1 93.38 105 GLU B CA 1
ATOM 3241 C C . GLU B 1 105 ? 4.746 -22.406 17.922 1 93.38 105 GLU B C 1
ATOM 3243 O O . GLU B 1 105 ? 5.281 -22.969 18.875 1 93.38 105 GLU B O 1
ATOM 3248 N N . MET B 1 106 ? 5.055 -22.734 16.688 1 94.12 106 MET B N 1
ATOM 3249 C CA . MET B 1 106 ? 5.91 -23.859 16.328 1 94.12 106 MET B CA 1
ATOM 3250 C C . MET B 1 106 ? 7.352 -23.609 16.766 1 94.12 106 MET B C 1
ATOM 3252 O O . MET B 1 106 ? 8.023 -24.5 17.281 1 94.12 106 MET B O 1
ATOM 3256 N N . VAL B 1 107 ? 7.797 -22.391 16.562 1 94.62 107 VAL B N 1
ATOM 3257 C CA . VAL B 1 107 ? 9.172 -22.031 16.906 1 94.62 107 VAL B CA 1
ATOM 3258 C C . VAL B 1 107 ? 9.336 -22.016 18.422 1 94.62 107 VAL B C 1
ATOM 3260 O O . VAL B 1 107 ? 10.391 -22.375 18.953 1 94.62 107 VAL B O 1
ATOM 3263 N N . SER B 1 108 ? 8.273 -21.531 19.094 1 94.62 108 SER B N 1
ATOM 3264 C CA . SER B 1 108 ? 8.312 -21.547 20.547 1 94.62 108 SER B CA 1
ATOM 3265 C C . SER B 1 108 ? 8.453 -22.969 21.094 1 94.62 108 SER B C 1
ATOM 3267 O O . SER B 1 108 ? 9.125 -23.188 22.109 1 94.62 108 SER B O 1
ATOM 3269 N N . GLU B 1 109 ? 7.883 -23.906 20.484 1 92.69 109 GLU B N 1
ATOM 3270 C CA . GLU B 1 109 ? 7.938 -25.312 20.875 1 92.69 109 GLU B CA 1
ATOM 3271 C C . GLU B 1 109 ? 9.219 -25.984 20.391 1 92.69 109 GLU B C 1
ATOM 3273 O O . GLU B 1 109 ? 9.797 -26.812 21.078 1 92.69 109 GLU B O 1
ATOM 3278 N N . LYS B 1 110 ? 9.648 -25.625 19.219 1 93.56 110 LYS B N 1
ATOM 3279 C CA . LYS B 1 110 ? 10.836 -26.188 18.578 1 93.56 110 LYS B CA 1
ATOM 3280 C C . LYS B 1 110 ? 11.656 -25.094 17.906 1 93.56 110 LYS B C 1
ATOM 3282 O O . LYS B 1 110 ? 11.508 -24.844 16.703 1 93.56 110 LYS B O 1
ATOM 3287 N N . PRO B 1 111 ? 12.602 -24.5 18.594 1 89.25 111 PRO B N 1
ATOM 3288 C CA . PRO B 1 111 ? 13.359 -23.344 18.094 1 89.25 111 PRO B CA 1
ATOM 3289 C C . PRO B 1 111 ? 14.117 -23.656 16.812 1 89.25 111 PRO B C 1
ATOM 3291 O O . PRO B 1 111 ? 14.383 -22.75 16.016 1 89.25 111 PRO B O 1
ATOM 3294 N N . ASP B 1 112 ? 14.453 -24.969 16.609 1 91 112 ASP B N 1
ATOM 3295 C CA . ASP B 1 112 ? 15.156 -25.359 15.406 1 91 112 ASP B CA 1
ATOM 3296 C C . ASP B 1 112 ? 14.195 -25.984 14.391 1 91 112 ASP B C 1
ATOM 3298 O O . ASP B 1 112 ? 14.5 -27 13.773 1 91 112 ASP B O 1
ATOM 3302 N N . LEU B 1 113 ? 13.023 -25.344 14.25 1 90.69 113 LEU B N 1
ATOM 3303 C CA . LEU B 1 113 ? 12 -25.828 13.336 1 90.69 113 LEU B CA 1
ATOM 3304 C C . LEU B 1 113 ? 12.562 -26.016 11.93 1 90.69 113 LEU B C 1
ATOM 3306 O O . LEU B 1 113 ? 13.102 -25.078 11.336 1 90.69 113 LEU B O 1
ATOM 3310 N N . PRO B 1 114 ? 12.477 -27.25 11.484 1 90.94 114 PRO B N 1
ATOM 3311 C CA . PRO B 1 114 ? 12.945 -27.484 10.109 1 90.94 114 PRO B CA 1
ATOM 3312 C C . PRO B 1 114 ? 12.203 -26.641 9.086 1 90.94 114 PRO B C 1
ATOM 3314 O O . PRO B 1 114 ? 10.992 -26.422 9.211 1 90.94 114 PRO B O 1
ATOM 3317 N N . GLU B 1 115 ? 12.859 -26.141 8.078 1 90 115 GLU B N 1
ATOM 3318 C CA . GLU B 1 115 ? 12.297 -25.281 7.039 1 90 115 GLU B CA 1
ATOM 3319 C C . GLU B 1 115 ? 11.117 -25.953 6.348 1 90 115 GLU B C 1
ATOM 3321 O O . GLU B 1 115 ? 10.156 -25.281 5.965 1 90 115 GLU B O 1
ATOM 3326 N N . GLU B 1 116 ? 11.188 -27.234 6.289 1 89 116 GLU B N 1
ATOM 3327 C CA . GLU B 1 116 ? 10.18 -27.984 5.562 1 89 116 GLU B CA 1
ATOM 3328 C C . GLU B 1 116 ? 8.859 -28.031 6.332 1 89 116 GLU B C 1
ATOM 3330 O O . GLU B 1 116 ? 7.824 -28.406 5.781 1 89 116 GLU B O 1
ATOM 3335 N N . MET B 1 117 ? 8.883 -27.562 7.555 1 91.5 117 MET B N 1
ATOM 3336 C CA . MET B 1 117 ? 7.664 -27.594 8.367 1 91.5 117 MET B CA 1
ATOM 3337 C C . MET B 1 117 ? 7.113 -26.188 8.555 1 91.5 117 MET B C 1
ATOM 3339 O O . MET B 1 117 ? 6 -26.016 9.062 1 91.5 117 MET B O 1
ATOM 3343 N N . ARG B 1 118 ? 7.898 -25.234 8.102 1 94.25 118 ARG B N 1
ATOM 3344 C CA . ARG B 1 118 ? 7.527 -23.828 8.266 1 94.25 118 ARG B CA 1
ATOM 3345 C C . ARG B 1 118 ? 6.285 -23.484 7.449 1 94.25 118 ARG B C 1
ATOM 3347 O O . ARG B 1 118 ? 6.207 -23.812 6.266 1 94.25 118 ARG B O 1
ATOM 3354 N N . PRO B 1 119 ? 5.266 -22.875 8.109 1 97.69 119 PRO B N 1
ATOM 3355 C CA . PRO B 1 119 ? 4.082 -22.484 7.332 1 97.69 119 PRO B CA 1
ATOM 3356 C C . PRO B 1 119 ? 4.398 -21.484 6.23 1 97.69 119 PRO B C 1
ATOM 3358 O O . PRO B 1 119 ? 5.41 -20.781 6.301 1 97.69 119 PRO B O 1
ATOM 3361 N N . ALA B 1 120 ? 3.57 -21.469 5.223 1 98.56 120 ALA B N 1
ATOM 3362 C CA . ALA B 1 120 ? 3.676 -20.531 4.117 1 98.56 120 ALA B CA 1
ATOM 3363 C C . ALA B 1 120 ? 2.305 -19.969 3.734 1 98.56 120 ALA B C 1
ATOM 3365 O O . ALA B 1 120 ? 1.275 -20.531 4.121 1 98.56 120 ALA B O 1
ATOM 3366 N N . VAL B 1 121 ? 2.27 -18.828 3.123 1 98.75 121 VAL B N 1
ATOM 3367 C CA . VAL B 1 121 ? 1.048 -18.234 2.586 1 98.75 121 VAL B CA 1
ATOM 3368 C C . VAL B 1 121 ? 1.129 -18.172 1.063 1 98.75 121 VAL B C 1
ATOM 3370 O O . VAL B 1 121 ? 2.166 -17.812 0.504 1 98.75 121 VAL B O 1
ATOM 3373 N N . VAL B 1 122 ? 0.104 -18.609 0.403 1 98.88 122 VAL B N 1
ATOM 3374 C CA . VAL B 1 122 ? -0.014 -18.516 -1.048 1 98.88 122 VAL B CA 1
ATOM 3375 C C . VAL B 1 122 ? -1.244 -17.688 -1.408 1 98.88 122 VAL B C 1
ATOM 3377 O O . VAL B 1 122 ? -2.352 -17.969 -0.952 1 98.88 122 VAL B O 1
ATOM 3380 N N . ILE B 1 123 ? -1.021 -16.641 -2.15 1 98.75 123 ILE B N 1
ATOM 3381 C CA . ILE B 1 123 ? -2.111 -15.75 -2.539 1 98.75 123 ILE B CA 1
ATOM 3382 C C . ILE B 1 123 ? -2.305 -15.805 -4.055 1 98.75 123 ILE B C 1
ATOM 3384 O O . ILE B 1 123 ? -1.41 -15.422 -4.812 1 98.75 123 ILE B O 1
ATOM 3388 N N . SER B 1 124 ? -3.43 -16.312 -4.484 1 98.69 124 SER B N 1
ATOM 3389 C CA . SER B 1 124 ? -3.826 -16.219 -5.887 1 98.69 124 SER B CA 1
ATOM 3390 C C . SER B 1 124 ? -4.617 -14.938 -6.148 1 98.69 124 SER B C 1
ATOM 3392 O O . SER B 1 124 ? -5.781 -14.828 -5.758 1 98.69 124 SER B O 1
ATOM 3394 N N . PHE B 1 125 ? -3.986 -14.047 -6.898 1 98.19 125 PHE B N 1
ATOM 3395 C CA . PHE B 1 125 ? -4.598 -12.742 -7.125 1 98.19 125 PHE B CA 1
ATOM 3396 C C . PHE B 1 125 ? -5.484 -12.773 -8.367 1 98.19 125 PHE B C 1
ATOM 3398 O O . PHE B 1 125 ? -5.133 -13.391 -9.375 1 98.19 125 PHE B O 1
ATOM 3405 N N . GLU B 1 126 ? -6.559 -12.141 -8.312 1 97.25 126 GLU B N 1
ATOM 3406 C CA . GLU B 1 126 ? -7.449 -11.781 -9.414 1 97.25 126 GLU B CA 1
ATOM 3407 C C . GLU B 1 126 ? -8.273 -10.547 -9.078 1 97.25 126 GLU B C 1
ATOM 3409 O O . GLU B 1 126 ? -9.383 -10.656 -8.547 1 97.25 126 GLU B O 1
ATOM 3414 N N . THR B 1 127 ? -7.766 -9.422 -9.414 1 94.31 127 THR B N 1
ATOM 3415 C CA . THR B 1 127 ? -8.375 -8.195 -8.891 1 94.31 127 THR B CA 1
ATOM 3416 C C . THR B 1 127 ? -8.023 -7 -9.773 1 94.31 127 THR B C 1
ATOM 3418 O O . THR B 1 127 ? -6.891 -6.883 -10.242 1 94.31 127 THR B O 1
ATOM 3421 N N . GLY B 1 128 ? -9.008 -6.223 -9.93 1 85.31 128 GLY B N 1
ATOM 3422 C CA . GLY B 1 128 ? -8.805 -4.949 -10.602 1 85.31 128 GLY B CA 1
ATOM 3423 C C . GLY B 1 128 ? -8.438 -3.826 -9.648 1 85.31 128 GLY B C 1
ATOM 3424 O O . GLY B 1 128 ? -8.125 -2.715 -10.078 1 85.31 128 GLY B O 1
ATOM 3425 N N . GLY B 1 129 ? -8.57 -4.168 -8.406 1 80.25 129 GLY B N 1
ATOM 3426 C CA . GLY B 1 129 ? -8.195 -3.148 -7.441 1 80.25 129 GLY B CA 1
ATOM 3427 C C . GLY B 1 129 ? -9.18 -3.012 -6.301 1 80.25 129 GLY B C 1
ATOM 3428 O O . GLY B 1 129 ? -9.711 -4.012 -5.809 1 80.25 129 GLY B O 1
ATOM 3429 N N . VAL B 1 130 ? -9.328 -1.666 -5.859 1 75.75 130 VAL B N 1
ATOM 3430 C CA . VAL B 1 130 ? -10.133 -1.379 -4.68 1 75.75 130 VAL B CA 1
ATOM 3431 C C . VAL B 1 130 ? -11.602 -1.28 -5.074 1 75.75 130 VAL B C 1
ATOM 3433 O O . VAL B 1 130 ? -11.938 -0.788 -6.152 1 75.75 130 VAL B O 1
ATOM 3436 N N . ARG B 1 131 ? -12.477 -1.735 -4.141 1 76.81 131 ARG B N 1
ATOM 3437 C CA . ARG B 1 131 ? -13.914 -1.564 -4.328 1 76.81 131 ARG B CA 1
ATOM 3438 C C . ARG B 1 131 ? -14.336 -0.136 -4.008 1 76.81 131 ARG B C 1
ATOM 3440 O O . ARG B 1 131 ? -14.5 0.221 -2.84 1 76.81 131 ARG B O 1
ATOM 3447 N N . LEU B 1 132 ? -14.555 0.647 -5.016 1 69.25 132 LEU B N 1
ATOM 3448 C CA . LEU B 1 132 ? -14.742 2.09 -4.93 1 69.25 132 LEU B CA 1
ATOM 3449 C C . LEU B 1 132 ? -15.93 2.43 -4.035 1 69.25 132 LEU B C 1
ATOM 3451 O O . LEU B 1 132 ? -15.93 3.459 -3.355 1 69.25 132 LEU B O 1
ATOM 3455 N N . HIS B 1 133 ? -16.891 1.517 -4.02 1 66 133 HIS B N 1
ATOM 3456 C CA . HIS B 1 133 ? -18.094 1.77 -3.236 1 66 133 HIS B CA 1
ATOM 3457 C C . HIS B 1 133 ? -17.797 1.77 -1.742 1 66 133 HIS B C 1
ATOM 3459 O O . HIS B 1 133 ? -18.562 2.316 -0.947 1 66 133 HIS B O 1
ATOM 3465 N N . GLU B 1 134 ? -16.734 1.034 -1.463 1 68.31 134 GLU B N 1
ATOM 3466 C CA . GLU B 1 134 ? -16.266 0.961 -0.081 1 68.31 134 GLU B CA 1
ATOM 3467 C C . GLU B 1 134 ? -14.93 1.689 0.093 1 68.31 134 GLU B C 1
ATOM 3469 O O . GLU B 1 134 ? -14.086 1.271 0.888 1 68.31 134 GLU B O 1
ATOM 3474 N N . ALA B 1 135 ? -14.711 2.682 -0.7 1 62.56 135 ALA B N 1
ATOM 3475 C CA . ALA B 1 135 ? -13.41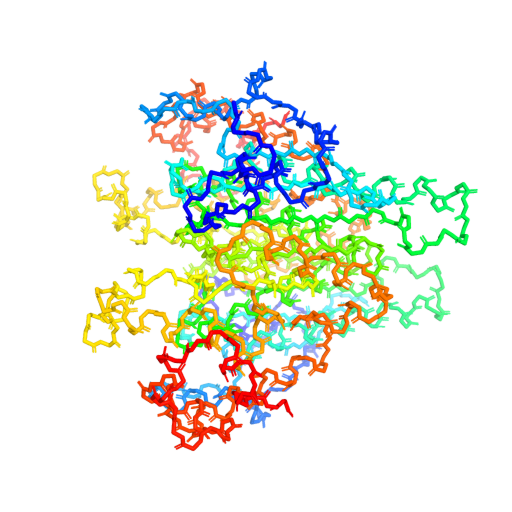4 3.293 -0.97 1 62.56 135 ALA B CA 1
ATOM 3476 C C . ALA B 1 135 ? -12.555 3.348 0.294 1 62.56 135 ALA B C 1
ATOM 3478 O O . ALA B 1 135 ? -11.453 2.801 0.329 1 62.56 135 ALA B O 1
ATOM 3479 N N . ASN B 1 136 ? -13.125 3.91 1.37 1 69.56 136 ASN B N 1
ATOM 3480 C CA . ASN B 1 136 ? -12.281 4.043 2.555 1 69.56 136 ASN B CA 1
ATOM 3481 C C . ASN B 1 136 ? -11.961 2.68 3.166 1 69.56 136 ASN B C 1
ATOM 3483 O O . ASN B 1 136 ? -10.812 2.426 3.555 1 69.56 136 ASN B O 1
ATOM 3487 N N . ALA B 1 137 ? -12.922 1.789 3.176 1 68.62 137 ALA B N 1
ATOM 3488 C CA . ALA B 1 137 ? -12.727 0.454 3.736 1 68.62 137 ALA B CA 1
ATOM 3489 C C . ALA B 1 137 ? -11.758 -0.361 2.891 1 68.62 137 ALA B C 1
ATOM 3491 O O . ALA B 1 137 ? -10.914 -1.084 3.428 1 68.62 137 ALA B O 1
ATOM 3492 N N . GLY B 1 138 ? -11.891 -0.119 1.656 1 72.19 138 GLY B N 1
ATOM 3493 C CA . GLY B 1 138 ? -10.961 -0.785 0.761 1 72.19 138 GLY B CA 1
ATOM 3494 C C . GLY B 1 138 ? -9.523 -0.316 0.934 1 72.19 138 GLY B C 1
ATOM 3495 O O . GLY B 1 138 ? -8.594 -1.125 0.919 1 72.19 138 GLY B O 1
ATOM 3496 N N . LEU B 1 139 ? -9.461 0.959 1.215 1 72.31 139 LEU B N 1
ATOM 3497 C CA . LEU B 1 139 ? -8.148 1.562 1.432 1 72.31 139 LEU B CA 1
ATOM 3498 C C . LEU B 1 139 ? -7.477 0.973 2.666 1 72.31 139 LEU B C 1
ATOM 3500 O O . LEU B 1 139 ? -6.324 0.541 2.604 1 72.31 139 LEU B O 1
ATOM 3504 N N . LEU B 1 140 ? -8.148 0.883 3.756 1 80.44 140 LEU B N 1
ATOM 3505 C CA . LEU B 1 140 ? -7.582 0.398 5.012 1 80.44 140 LEU B CA 1
ATOM 3506 C C . LEU B 1 140 ? -7.246 -1.087 4.918 1 80.44 140 LEU B C 1
ATOM 3508 O O . LEU B 1 140 ? -6.258 -1.542 5.5 1 80.44 140 LEU B O 1
ATOM 3512 N N . ALA B 1 141 ? -8.086 -1.771 4.121 1 81.69 141 ALA B N 1
ATOM 3513 C CA . ALA B 1 141 ? -7.848 -3.199 3.928 1 81.69 141 ALA B CA 1
ATOM 3514 C C . ALA B 1 141 ? -6.496 -3.439 3.254 1 81.69 141 ALA B C 1
ATOM 3516 O O . ALA B 1 141 ? -5.738 -4.32 3.668 1 81.69 141 ALA B O 1
ATOM 3517 N N . HIS B 1 142 ? -6.199 -2.65 2.275 1 85.25 142 HIS B N 1
ATOM 3518 C CA . HIS B 1 142 ? -4.93 -2.781 1.571 1 85.25 142 HIS B CA 1
ATOM 3519 C C . HIS B 1 142 ? -3.754 -2.51 2.504 1 85.25 142 HIS B C 1
ATOM 3521 O O . HIS B 1 142 ? -2.777 -3.266 2.516 1 85.25 142 HIS B O 1
ATOM 3527 N N . ALA B 1 143 ? -3.877 -1.492 3.262 1 86.31 143 ALA B N 1
ATOM 3528 C CA . ALA B 1 143 ? -2.818 -1.131 4.199 1 86.31 143 ALA B CA 1
ATOM 3529 C C . ALA B 1 143 ? -2.605 -2.23 5.238 1 86.31 143 ALA B C 1
ATOM 3531 O O . ALA B 1 143 ? -1.466 -2.557 5.582 1 86.31 143 ALA B O 1
ATOM 3532 N N . GLU B 1 144 ? -3.715 -2.807 5.723 1 88.69 144 GLU B N 1
ATOM 3533 C CA . GLU B 1 144 ? -3.648 -3.875 6.715 1 88.69 144 GLU B CA 1
ATOM 3534 C C . GLU B 1 144 ? -2.943 -5.105 6.156 1 88.69 144 GLU B C 1
ATOM 3536 O O . GLU B 1 144 ? -2.139 -5.738 6.848 1 88.69 144 GLU B O 1
ATOM 3541 N N . VAL B 1 145 ? -3.234 -5.406 4.941 1 91.25 145 VAL B N 1
ATOM 3542 C CA . VAL B 1 145 ? -2.631 -6.578 4.32 1 91.25 145 VAL B CA 1
ATOM 3543 C C . VAL B 1 145 ? -1.126 -6.371 4.172 1 91.25 145 VAL B C 1
ATOM 3545 O O . VAL B 1 145 ? -0.333 -7.25 4.512 1 91.25 145 VAL B O 1
ATOM 3548 N N . MET B 1 146 ? -0.758 -5.207 3.717 1 89.19 146 MET B N 1
ATOM 3549 C CA . MET B 1 146 ? 0.659 -4.887 3.572 1 89.19 146 MET B CA 1
ATOM 3550 C C . MET B 1 146 ? 1.378 -4.977 4.914 1 89.19 146 MET B C 1
ATOM 3552 O O . MET B 1 146 ? 2.506 -5.465 4.988 1 89.19 146 MET B O 1
ATOM 3556 N N . ASP B 1 147 ? 0.691 -4.492 5.914 1 88.12 147 ASP B N 1
ATOM 3557 C CA . ASP B 1 147 ? 1.243 -4.551 7.266 1 88.12 147 ASP B CA 1
ATOM 3558 C C . ASP B 1 147 ? 1.509 -5.992 7.688 1 88.12 147 ASP B C 1
ATOM 3560 O O . ASP B 1 147 ? 2.555 -6.293 8.266 1 88.12 147 ASP B O 1
ATOM 3564 N N . GLN B 1 148 ? 0.611 -6.871 7.414 1 91.06 148 GLN B N 1
ATOM 3565 C CA . GLN B 1 148 ? 0.746 -8.266 7.805 1 91.06 148 GLN B CA 1
ATOM 3566 C C . GLN B 1 148 ? 1.828 -8.969 6.984 1 91.06 148 GLN B C 1
ATOM 3568 O O . GLN B 1 148 ? 2.539 -9.836 7.496 1 91.06 148 GLN B O 1
ATOM 3573 N N . ILE B 1 149 ? 1.931 -8.602 5.719 1 93.69 149 ILE B N 1
ATOM 3574 C CA . ILE B 1 149 ? 2.98 -9.164 4.875 1 93.69 149 ILE B CA 1
ATOM 3575 C C . ILE B 1 149 ? 4.352 -8.805 5.449 1 93.69 149 ILE B C 1
ATOM 3577 O O . ILE B 1 149 ? 5.234 -9.656 5.543 1 93.69 149 ILE B O 1
ATOM 3581 N N . GLN B 1 150 ? 4.504 -7.613 5.867 1 88.56 150 GLN B N 1
ATOM 3582 C CA . GLN B 1 150 ? 5.77 -7.172 6.445 1 88.56 150 GLN B CA 1
ATOM 3583 C C . GLN B 1 150 ? 6.062 -7.91 7.75 1 88.56 150 GLN B C 1
ATOM 3585 O O . GLN B 1 150 ? 7.215 -8.234 8.039 1 88.56 150 GLN B O 1
ATOM 3590 N N . ASN B 1 151 ? 5.023 -8.148 8.539 1 88.62 151 ASN B N 1
ATOM 3591 C CA . ASN B 1 151 ? 5.18 -8.875 9.797 1 88.62 151 ASN B CA 1
ATOM 3592 C C . ASN B 1 151 ? 5.707 -10.289 9.57 1 88.62 151 ASN B C 1
ATOM 3594 O O . ASN B 1 151 ? 6.316 -10.883 10.461 1 88.62 151 ASN B O 1
ATOM 3598 N N . CYS B 1 152 ? 5.477 -10.852 8.367 1 94.31 152 CYS B N 1
ATOM 3599 C CA . CYS B 1 152 ? 5.84 -12.227 8.055 1 94.31 152 CYS B CA 1
ATOM 3600 C C . CYS B 1 152 ? 7.262 -12.305 7.504 1 94.31 152 CYS B C 1
ATOM 3602 O O . CYS B 1 152 ? 7.812 -13.391 7.348 1 94.31 152 CYS B O 1
ATOM 3604 N N . ARG B 1 153 ? 7.895 -11.172 7.242 1 91.56 153 ARG B N 1
ATOM 3605 C CA . ARG B 1 153 ? 9.188 -11.133 6.574 1 91.56 153 ARG B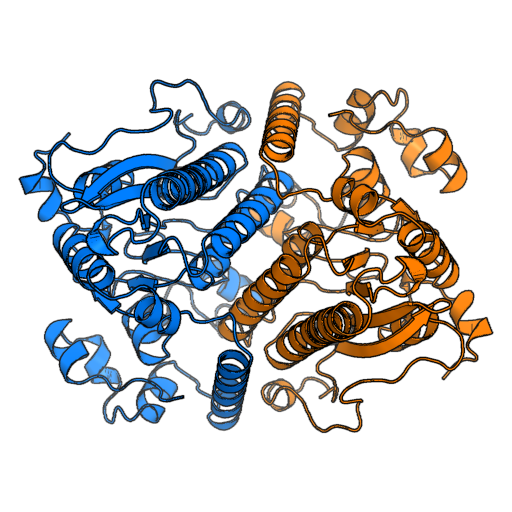 CA 1
ATOM 3606 C C . ARG B 1 153 ? 10.227 -11.953 7.34 1 91.56 153 ARG B C 1
ATOM 3608 O O . ARG B 1 153 ? 10.32 -11.852 8.562 1 91.56 153 ARG B O 1
ATOM 3615 N N . GLY B 1 154 ? 10.938 -12.766 6.609 1 91.25 154 GLY B N 1
ATOM 3616 C CA . GLY B 1 154 ? 12.008 -13.57 7.168 1 91.25 154 GLY B CA 1
ATOM 3617 C C . GLY B 1 154 ? 11.508 -14.773 7.949 1 91.25 154 GLY B C 1
ATOM 3618 O O . GLY B 1 154 ? 12.297 -15.609 8.383 1 91.25 154 GLY B O 1
ATOM 3619 N N . ARG B 1 155 ? 10.172 -14.938 8.156 1 93.81 155 ARG B N 1
ATOM 3620 C CA . ARG B 1 155 ? 9.609 -15.984 9.008 1 93.81 155 ARG B CA 1
ATOM 3621 C C . ARG B 1 155 ? 8.672 -16.891 8.211 1 93.81 155 ARG B C 1
ATOM 3623 O O . ARG B 1 155 ? 8.891 -18.094 8.141 1 93.81 155 ARG B O 1
ATOM 3630 N N . VAL B 1 156 ? 7.688 -16.328 7.586 1 97.31 156 VAL B N 1
ATOM 3631 C CA . VAL B 1 156 ? 6.691 -17.062 6.812 1 97.31 156 VAL B CA 1
ATOM 3632 C C . VAL B 1 156 ? 6.75 -16.625 5.352 1 97.31 156 VAL B C 1
ATOM 3634 O O . VAL B 1 156 ? 6.41 -15.492 5.02 1 97.31 156 VAL B O 1
ATOM 3637 N N . PRO B 1 157 ? 7.207 -17.453 4.441 1 98.12 157 PRO B N 1
ATOM 3638 C CA . PRO B 1 157 ? 7.219 -17.062 3.027 1 98.12 157 PRO B CA 1
ATOM 3639 C C . PRO B 1 157 ? 5.82 -16.797 2.479 1 98.12 157 PRO B C 1
ATOM 3641 O O . PRO B 1 157 ? 4.883 -17.531 2.771 1 98.12 157 PRO B O 1
ATOM 3644 N N . ILE B 1 158 ? 5.645 -15.742 1.769 1 98.5 158 ILE B N 1
ATOM 3645 C CA . ILE B 1 158 ? 4.387 -15.383 1.117 1 98.5 158 ILE B CA 1
ATOM 3646 C C . ILE B 1 158 ? 4.582 -15.352 -0.397 1 98.5 158 ILE B C 1
ATOM 3648 O O . ILE B 1 158 ? 5.367 -14.555 -0.912 1 98.5 158 ILE B O 1
ATOM 3652 N N . ILE B 1 159 ? 3.865 -16.172 -1.137 1 98.75 159 ILE B N 1
ATOM 3653 C CA . ILE B 1 159 ? 4.027 -16.375 -2.574 1 98.75 159 ILE B CA 1
ATOM 3654 C C . ILE B 1 159 ? 2.783 -15.867 -3.305 1 98.75 159 ILE B C 1
ATOM 3656 O O . ILE B 1 159 ? 1.661 -16.266 -2.979 1 98.75 159 ILE B O 1
ATOM 3660 N N . SER B 1 160 ? 2.982 -14.992 -4.246 1 98.56 160 SER B N 1
ATOM 3661 C CA . SER B 1 160 ? 1.918 -14.477 -5.102 1 98.56 160 SER B CA 1
ATOM 3662 C C . SER B 1 160 ? 1.784 -15.305 -6.375 1 98.56 160 SER B C 1
ATOM 3664 O O . SER B 1 160 ? 2.777 -15.578 -7.051 1 98.56 160 SER B O 1
ATOM 3666 N N . LEU B 1 161 ? 0.603 -15.742 -6.656 1 98.88 161 LEU B N 1
ATOM 3667 C CA . LEU B 1 161 ? 0.266 -16.375 -7.922 1 98.88 161 LEU B CA 1
ATOM 3668 C C . LEU B 1 161 ? -0.593 -15.461 -8.789 1 98.88 161 LEU B C 1
ATOM 3670 O O . LEU B 1 161 ? -1.666 -15.031 -8.359 1 98.88 161 LEU B O 1
ATOM 3674 N N . ILE B 1 162 ? -0.096 -15.156 -9.992 1 98.69 162 ILE B N 1
ATOM 3675 C CA . ILE B 1 162 ? -0.809 -14.266 -10.906 1 98.69 162 ILE B CA 1
ATOM 3676 C C . ILE B 1 162 ? -0.931 -14.922 -12.281 1 98.69 162 ILE B C 1
ATOM 3678 O O . ILE B 1 162 ? 0.019 -14.906 -13.062 1 98.69 162 ILE B O 1
ATOM 3682 N N . GLY B 1 163 ? -2.006 -15.477 -12.586 1 98.38 163 GLY B N 1
ATOM 3683 C CA . GLY B 1 163 ? -2.309 -16.125 -13.852 1 98.38 163 GLY B CA 1
ATOM 3684 C C . GLY B 1 163 ? -3.783 -16.094 -14.203 1 98.38 163 GLY B C 1
ATOM 3685 O O . GLY B 1 163 ? -4.219 -16.766 -15.148 1 98.38 163 GLY B O 1
ATOM 3686 N N . SER B 1 164 ? -4.539 -15.344 -13.406 1 97.31 164 SER B N 1
ATOM 3687 C CA . SER B 1 164 ? -5.988 -15.273 -13.578 1 97.31 164 SER B CA 1
ATOM 3688 C C . SER B 1 164 ? -6.363 -14.305 -14.695 1 97.31 164 SER B C 1
ATOM 3690 O O . SER B 1 164 ? -5.512 -13.562 -15.195 1 97.31 164 SER B O 1
ATOM 3692 N N . ARG B 1 165 ? -7.598 -14.305 -15.047 1 94.06 165 ARG B N 1
ATOM 3693 C CA . ARG B 1 165 ? -8.102 -13.555 -16.188 1 94.06 165 ARG B CA 1
ATOM 3694 C C . ARG B 1 165 ? -7.957 -12.055 -15.961 1 94.06 165 ARG B C 1
ATOM 3696 O O . ARG B 1 165 ? -7.52 -11.32 -16.859 1 94.06 165 ARG B O 1
ATOM 3703 N N . VAL B 1 166 ? -8.273 -11.594 -14.797 1 93.06 166 VAL B N 1
ATOM 3704 C CA . VAL B 1 166 ? -8.258 -10.164 -14.523 1 93.06 166 VAL B CA 1
ATOM 3705 C C . VAL B 1 166 ? -6.828 -9.695 -14.281 1 93.06 166 VAL B C 1
ATOM 3707 O O . VAL B 1 166 ? -6.469 -8.57 -14.625 1 93.06 166 VAL B O 1
ATOM 3710 N N . GLY B 1 167 ? -6.023 -10.609 -13.711 1 95.31 167 GLY B N 1
ATOM 3711 C CA . GLY B 1 167 ? -4.691 -10.211 -13.281 1 95.31 167 GLY B CA 1
ATOM 3712 C C . GLY B 1 167 ? -4.668 -9.594 -11.898 1 95.31 167 GLY B C 1
ATOM 3713 O O . GLY B 1 167 ? -5.457 -9.977 -11.031 1 95.31 167 GLY B O 1
ATOM 3714 N N . CYS B 1 168 ? -3.699 -8.797 -11.633 1 94.94 168 CYS B N 1
ATOM 3715 C CA . CYS B 1 168 ? -3.51 -8.141 -10.344 1 94.94 168 CYS B CA 1
ATOM 3716 C C . CYS B 1 168 ? -3.174 -6.664 -10.539 1 94.94 168 CYS B C 1
ATOM 3718 O O . CYS B 1 168 ? -2.051 -6.32 -10.906 1 94.94 168 CYS B O 1
ATOM 3720 N N . PHE B 1 169 ? -4.102 -5.797 -10.266 1 88.44 169 PHE B N 1
ATOM 3721 C CA . PHE B 1 169 ? -3.945 -4.371 -10.523 1 88.44 169 PHE B CA 1
ATOM 3722 C C . PHE B 1 169 ? -4.336 -3.557 -9.297 1 88.44 169 PHE B C 1
ATOM 3724 O O . PHE B 1 169 ? -4.785 -4.109 -8.289 1 88.44 169 PHE B O 1
ATOM 3731 N N . GLY B 1 170 ? -4.035 -2.248 -9.359 1 82.12 170 GLY B N 1
ATOM 3732 C CA . GLY B 1 170 ? -4.41 -1.321 -8.305 1 82.12 170 GLY B CA 1
ATOM 3733 C C . GLY B 1 170 ? -3.594 -1.499 -7.035 1 82.12 170 GLY B C 1
ATOM 3734 O O . GLY B 1 170 ? -2.391 -1.758 -7.094 1 82.12 170 GLY B O 1
ATOM 3735 N N . GLY B 1 171 ? -4.266 -1.286 -5.941 1 81.88 171 GLY B N 1
ATOM 3736 C CA . GLY B 1 171 ? -3.607 -1.422 -4.652 1 81.88 171 GLY B CA 1
ATOM 3737 C C . GLY B 1 171 ? -3.031 -2.807 -4.422 1 81.88 171 GLY B C 1
ATOM 3738 O O . GLY B 1 171 ? -1.98 -2.949 -3.791 1 81.88 171 GLY B O 1
ATOM 3739 N N . MET B 1 172 ? -3.693 -3.793 -5.004 1 88.81 172 MET B N 1
ATOM 3740 C CA . MET B 1 172 ? -3.219 -5.16 -4.797 1 88.81 172 MET B CA 1
ATOM 3741 C C . MET B 1 172 ? -1.972 -5.434 -5.629 1 88.81 172 MET B C 1
ATOM 3743 O O . MET B 1 172 ? -1.233 -6.379 -5.355 1 88.81 172 MET B O 1
ATOM 3747 N N . GLY B 1 173 ? -1.758 -4.602 -6.637 1 87.94 173 GLY B N 1
ATOM 3748 C CA . GLY B 1 173 ? -0.481 -4.688 -7.328 1 87.94 173 GLY B CA 1
ATOM 3749 C C . GLY B 1 173 ? 0.707 -4.426 -6.422 1 87.94 173 GLY B C 1
ATOM 3750 O O . GLY B 1 173 ? 1.714 -5.133 -6.492 1 87.94 173 GLY B O 1
ATOM 3751 N N . PHE B 1 174 ? 0.623 -3.422 -5.562 1 83.56 174 PHE B N 1
ATOM 3752 C CA . PHE B 1 174 ? 1.731 -3.158 -4.656 1 83.56 174 PHE B CA 1
ATOM 3753 C C . PHE B 1 174 ? 1.804 -4.219 -3.564 1 83.56 174 PHE B C 1
ATOM 3755 O O . PHE B 1 174 ? 2.891 -4.562 -3.096 1 83.56 174 PHE B O 1
ATOM 3762 N N . VAL B 1 175 ? 0.573 -4.695 -3.211 1 90 175 VAL B N 1
ATOM 3763 C CA . VAL B 1 175 ? 0.575 -5.781 -2.236 1 90 175 VAL B CA 1
ATOM 3764 C C . VAL B 1 175 ? 1.355 -6.973 -2.789 1 90 175 VAL B C 1
ATOM 3766 O O . VAL B 1 175 ? 2.193 -7.551 -2.094 1 90 175 VAL B O 1
ATOM 3769 N N . ALA B 1 176 ? 1.088 -7.289 -4.047 1 93.75 176 ALA B N 1
ATOM 3770 C CA . ALA B 1 176 ? 1.811 -8.391 -4.68 1 93.75 176 ALA B CA 1
ATOM 3771 C C . ALA B 1 176 ? 3.312 -8.109 -4.707 1 93.75 176 ALA B C 1
ATOM 3773 O O . ALA B 1 176 ? 4.117 -9.008 -4.449 1 93.75 176 ALA B O 1
ATOM 3774 N N . ALA B 1 177 ? 3.705 -6.895 -4.953 1 89.88 177 ALA B N 1
ATOM 3775 C CA . ALA B 1 177 ? 5.113 -6.512 -5.02 1 89.88 177 ALA B CA 1
ATOM 3776 C C . ALA B 1 177 ? 5.793 -6.68 -3.664 1 89.88 177 ALA B C 1
ATOM 3778 O O . ALA B 1 177 ? 7.008 -6.879 -3.59 1 89.88 177 ALA B O 1
ATOM 3779 N N . ALA B 1 178 ? 4.996 -6.598 -2.658 1 91.5 178 ALA B N 1
ATOM 3780 C CA . ALA B 1 178 ? 5.547 -6.664 -1.308 1 91.5 178 ALA B CA 1
ATOM 3781 C C . ALA B 1 178 ? 5.711 -8.109 -0.853 1 91.5 178 ALA B C 1
ATOM 3783 O O . ALA B 1 178 ? 6.328 -8.383 0.18 1 91.5 178 ALA B O 1
ATOM 3784 N N . THR B 1 179 ? 5.121 -9.086 -1.574 1 96.31 179 THR B N 1
ATOM 3785 C CA . THR B 1 179 ? 5.281 -10.492 -1.213 1 96.31 179 THR B CA 1
ATOM 3786 C C . THR B 1 179 ? 6.699 -10.969 -1.519 1 96.31 179 THR B C 1
ATOM 3788 O O . THR B 1 179 ? 7.492 -10.234 -2.109 1 96.31 179 THR B O 1
ATOM 3791 N N . ASP B 1 180 ? 7.043 -12.164 -1.101 1 97.06 180 ASP B N 1
ATOM 3792 C CA . ASP B 1 180 ? 8.422 -12.641 -1.221 1 97.06 180 ASP B CA 1
ATOM 3793 C C . ASP B 1 180 ? 8.719 -13.094 -2.648 1 97.06 180 ASP B C 1
ATOM 3795 O O . ASP B 1 180 ? 9.828 -12.875 -3.152 1 97.06 180 ASP B O 1
ATOM 3799 N N . VAL B 1 181 ? 7.758 -13.758 -3.229 1 98.19 181 VAL B N 1
ATOM 3800 C CA . VAL B 1 181 ? 7.957 -14.344 -4.547 1 98.19 181 VAL B CA 1
ATOM 3801 C C . VAL B 1 181 ? 6.703 -14.141 -5.398 1 98.19 181 VAL B C 1
ATOM 3803 O O . VAL B 1 181 ? 5.582 -14.266 -4.902 1 98.19 181 VAL B O 1
ATOM 3806 N N . ILE B 1 182 ? 6.898 -13.828 -6.648 1 98.25 182 ILE B N 1
ATOM 3807 C CA . ILE B 1 182 ? 5.797 -13.703 -7.602 1 98.25 182 ILE B CA 1
ATOM 3808 C C . ILE B 1 182 ? 5.957 -14.742 -8.711 1 98.25 182 ILE B C 1
ATOM 3810 O O . ILE B 1 182 ? 6.969 -14.758 -9.414 1 98.25 182 ILE B O 1
ATOM 3814 N N . ILE B 1 183 ? 4.996 -15.617 -8.805 1 98.88 183 ILE B N 1
ATOM 3815 C CA . ILE B 1 183 ? 4.883 -16.578 -9.891 1 98.88 183 ILE B CA 1
ATOM 3816 C C . ILE B 1 183 ? 3.762 -16.172 -10.844 1 98.88 183 ILE B C 1
ATOM 3818 O O . ILE B 1 183 ? 2.623 -15.961 -10.414 1 98.88 183 ILE B O 1
ATOM 3822 N N . MET B 1 184 ? 4.059 -16 -12.117 1 98.75 184 MET B N 1
ATOM 3823 C CA . MET B 1 184 ? 3.059 -15.609 -13.109 1 98.75 184 MET B CA 1
ATOM 3824 C C . MET B 1 184 ? 2.988 -16.641 -14.234 1 98.75 184 MET B C 1
ATOM 3826 O O . MET B 1 184 ? 3.908 -17.438 -14.414 1 98.75 184 MET B O 1
ATOM 3830 N N . SER B 1 185 ? 1.9 -16.734 -14.906 1 98.44 185 SER B N 1
ATOM 3831 C CA . SER B 1 185 ? 1.865 -17.312 -16.25 1 98.44 185 SER B CA 1
ATOM 3832 C C . SER B 1 185 ? 2.012 -16.219 -17.312 1 98.44 185 SER B C 1
ATOM 3834 O O . SER B 1 185 ? 1.96 -15.031 -17 1 98.44 185 SER B O 1
ATOM 3836 N N . GLN B 1 186 ? 2.197 -16.609 -18.562 1 95.56 186 GLN B N 1
ATOM 3837 C CA . GLN B 1 186 ? 2.311 -15.633 -19.641 1 95.56 186 GLN B CA 1
ATOM 3838 C C . GLN B 1 186 ? 1.012 -14.844 -19.812 1 95.56 186 GLN B C 1
ATOM 3840 O O . GLN B 1 186 ? 1.01 -13.758 -20.375 1 95.56 186 GLN B O 1
ATOM 3845 N N . PHE B 1 187 ? -0.048 -15.367 -19.188 1 95 187 PHE B N 1
ATOM 3846 C CA . PHE B 1 187 ? -1.354 -14.742 -19.344 1 95 187 PHE B CA 1
ATOM 3847 C C . PHE B 1 187 ? -1.649 -13.805 -18.172 1 95 187 PHE B C 1
ATOM 3849 O O . PHE B 1 187 ? -2.568 -12.984 -18.234 1 95 187 PHE B O 1
ATOM 3856 N N . GLY B 1 188 ? -0.917 -13.977 -17.078 1 96.44 188 GLY B N 1
ATOM 3857 C CA . GLY B 1 188 ? -1.096 -13.078 -15.945 1 96.44 188 GLY B CA 1
ATOM 3858 C C . GLY B 1 188 ? -0.679 -11.648 -16.25 1 96.44 188 GLY B C 1
ATOM 3859 O O . GLY B 1 188 ? 0.23 -11.414 -17.047 1 96.44 188 GLY B O 1
ATOM 3860 N N . ARG B 1 189 ? -1.332 -10.742 -15.656 1 95.19 189 ARG B N 1
ATOM 3861 C CA . ARG B 1 189 ? -0.993 -9.328 -15.789 1 95.19 189 ARG B CA 1
ATOM 3862 C C . ARG B 1 189 ? -0.825 -8.68 -14.414 1 95.19 189 ARG B C 1
ATOM 3864 O O . ARG B 1 189 ? -1.617 -8.922 -13.508 1 95.19 189 ARG B O 1
ATOM 3871 N N . LEU B 1 190 ? 0.231 -7.926 -14.273 1 93.69 190 LEU B N 1
ATOM 3872 C CA . LEU B 1 190 ? 0.559 -7.254 -13.016 1 93.69 190 LEU B CA 1
ATOM 3873 C C . LEU B 1 190 ? 0.865 -5.777 -13.258 1 93.69 190 LEU B C 1
ATOM 3875 O O . LEU B 1 190 ? 1.676 -5.441 -14.125 1 93.69 190 LEU B O 1
ATOM 3879 N N . GLY B 1 191 ? 0.188 -4.961 -12.547 1 86.19 191 GLY B N 1
ATOM 3880 C CA . GLY B 1 191 ? 0.433 -3.529 -12.641 1 86.19 191 GLY B CA 1
ATOM 3881 C C . GLY B 1 191 ? -0.315 -2.73 -11.586 1 86.19 191 GLY B C 1
ATOM 3882 O O . GLY B 1 191 ? -1.203 -3.258 -10.914 1 86.19 191 GLY B O 1
ATOM 3883 N N . LEU B 1 192 ? 0.002 -1.522 -11.5 1 79.44 192 LEU B N 1
ATOM 3884 C CA . LEU B 1 192 ? -0.693 -0.647 -10.562 1 79.44 192 LEU B CA 1
ATOM 3885 C C . LEU B 1 192 ? -1.99 -0.123 -11.164 1 79.44 192 LEU B C 1
ATOM 3887 O O . LEU B 1 192 ? -3.031 -0.111 -10.508 1 79.44 192 LEU B O 1
ATOM 3891 N N . THR B 1 193 ? -1.812 0.344 -12.406 1 76.88 193 THR B N 1
ATOM 3892 C CA . THR B 1 193 ? -2.963 0.909 -13.102 1 76.88 193 THR B CA 1
ATOM 3893 C C . THR B 1 193 ? -3.426 -0.019 -14.219 1 76.88 193 THR B C 1
ATOM 3895 O O . THR B 1 193 ? -2.615 -0.482 -15.023 1 76.88 193 THR B O 1
ATOM 3898 N N . GLY B 1 194 ? -4.672 -0.287 -14.234 1 78.69 194 GLY B N 1
ATOM 3899 C CA . GLY B 1 194 ? -5.219 -1.088 -15.32 1 78.69 194 GLY B CA 1
ATOM 3900 C C . GLY B 1 194 ? -5.102 -0.415 -16.672 1 78.69 194 GLY B C 1
ATOM 3901 O O . GLY B 1 194 ? -5.066 0.814 -16.766 1 78.69 194 GLY B O 1
ATOM 3902 N N . PRO B 1 195 ? -5.148 -1.2 -17.719 1 82.81 195 PRO B N 1
ATOM 3903 C CA . PRO B 1 195 ? -4.957 -0.66 -19.062 1 82.81 195 PRO B CA 1
ATOM 3904 C C . PRO B 1 195 ? -5.984 0.408 -19.422 1 82.81 195 PRO B C 1
ATOM 3906 O O . PRO B 1 195 ? -5.645 1.408 -20.062 1 82.81 195 PRO B O 1
ATOM 3909 N N . GLU B 1 196 ? -7.219 0.194 -19.047 1 80.75 196 GLU B N 1
ATOM 3910 C CA . GLU B 1 196 ? -8.273 1.146 -19.375 1 80.75 196 GLU B CA 1
ATOM 3911 C C . GLU B 1 196 ? -8.055 2.482 -18.688 1 80.75 196 GLU B C 1
ATOM 3913 O O . GLU B 1 196 ? -8.336 3.541 -19.25 1 80.75 196 GLU B O 1
ATOM 3918 N N . VAL B 1 197 ? -7.633 2.43 -17.469 1 75.69 197 VAL B N 1
ATOM 3919 C CA . VAL B 1 197 ? -7.363 3.65 -16.719 1 75.69 197 VAL B CA 1
ATOM 3920 C C . VAL B 1 197 ? -6.172 4.383 -17.328 1 75.69 197 VAL B C 1
ATOM 3922 O O . VAL B 1 197 ? -6.164 5.613 -17.406 1 75.69 197 VAL B O 1
ATOM 3925 N N . ILE B 1 198 ? -5.148 3.656 -17.75 1 78.81 198 ILE B N 1
ATOM 3926 C CA . ILE B 1 198 ? -3.994 4.258 -18.406 1 78.81 198 ILE B CA 1
ATOM 3927 C C . ILE B 1 198 ? -4.441 4.996 -19.656 1 78.81 198 ILE B C 1
ATOM 3929 O O . ILE B 1 198 ? -4.051 6.141 -19.891 1 78.81 198 ILE B O 1
ATOM 3933 N N . GLU B 1 199 ? -5.277 4.277 -20.438 1 84.5 199 GLU B N 1
ATOM 3934 C CA . GLU B 1 199 ? -5.785 4.883 -21.672 1 84.5 199 GLU B CA 1
ATOM 3935 C C . GLU B 1 199 ? -6.578 6.152 -21.359 1 84.5 199 GLU B C 1
ATOM 3937 O O . GLU B 1 199 ? -6.461 7.148 -22.078 1 84.5 199 GLU B O 1
ATOM 3942 N N . GLN B 1 200 ? -7.344 6.074 -20.359 1 77.69 200 GLN B N 1
ATOM 3943 C CA . GLN B 1 200 ? -8.172 7.219 -19.984 1 77.69 200 GLN B CA 1
ATOM 3944 C C . GLN B 1 200 ? -7.305 8.414 -19.578 1 77.69 200 GLN B C 1
ATOM 3946 O O . GLN B 1 200 ? -7.629 9.555 -19.906 1 77.69 200 GLN B O 1
ATOM 3951 N N . GLU B 1 201 ? -6.258 8.188 -18.922 1 73.06 201 GLU B N 1
ATOM 3952 C CA . GLU B 1 201 ? -5.414 9.266 -18.406 1 73.06 201 GLU B CA 1
ATOM 3953 C C . GLU B 1 201 ? -4.457 9.781 -19.469 1 73.06 201 GLU B C 1
ATOM 3955 O O . GLU B 1 201 ? -4.176 10.977 -19.547 1 73.06 201 GLU B O 1
ATOM 3960 N N . MET B 1 202 ? -3.891 8.875 -20.297 1 77.75 202 MET B N 1
ATOM 3961 C CA . MET B 1 202 ? -2.824 9.242 -21.234 1 77.75 202 MET B CA 1
ATOM 3962 C C . MET B 1 202 ? -3.367 9.414 -22.641 1 77.75 202 MET B C 1
ATOM 3964 O O . MET B 1 202 ? -2.705 10.008 -23.5 1 77.75 202 MET B O 1
ATOM 3968 N N . GLY B 1 203 ? -4.586 8.859 -22.844 1 84.06 203 GLY B N 1
ATOM 3969 C CA . GLY B 1 203 ? -5.184 8.906 -24.172 1 84.06 203 GLY B CA 1
ATOM 3970 C C . GLY B 1 203 ? -4.914 7.664 -25 1 84.06 203 GLY B C 1
ATOM 3971 O O . GLY B 1 203 ? -3.877 7.016 -24.828 1 84.06 203 GLY B O 1
ATOM 3972 N N . LYS B 1 204 ? -5.84 7.383 -25.906 1 87.38 204 LYS B N 1
ATOM 3973 C CA . LYS B 1 204 ? -5.805 6.168 -26.719 1 87.38 204 LYS B CA 1
ATOM 3974 C C . LYS B 1 204 ? -4.598 6.168 -27.656 1 87.38 204 LYS B C 1
ATOM 3976 O O . LYS B 1 204 ? -4.059 5.109 -27.984 1 87.38 204 LYS B O 1
ATOM 3981 N N . ASP B 1 205 ? -4.094 7.367 -28.047 1 87.25 205 ASP B N 1
ATOM 3982 C CA . ASP B 1 205 ? -2.951 7.473 -28.953 1 87.25 205 ASP B CA 1
ATOM 3983 C C . ASP B 1 205 ? -1.659 7.051 -28.266 1 87.25 205 ASP B C 1
ATOM 3985 O O . ASP B 1 205 ? -0.743 6.535 -28.906 1 87.25 205 ASP B O 1
ATOM 3989 N N . GLU B 1 206 ? -1.599 7.219 -26.984 1 81.62 206 GLU B N 1
ATOM 3990 C CA . GLU B 1 206 ? -0.414 6.871 -26.203 1 81.62 206 GLU B CA 1
ATOM 3991 C C . GLU B 1 206 ? -0.471 5.418 -25.734 1 81.62 206 GLU B C 1
ATOM 3993 O O . GLU B 1 206 ? 0.55 4.73 -25.703 1 81.62 206 GLU B O 1
ATOM 3998 N N . PHE B 1 207 ? -1.651 5.023 -25.344 1 85.44 207 PHE B N 1
ATOM 3999 C CA . PHE B 1 207 ? -1.868 3.656 -24.875 1 85.44 207 PHE B CA 1
ATOM 4000 C C . PHE B 1 207 ? -3.258 3.166 -25.266 1 85.44 207 PHE B C 1
ATOM 4002 O O . PHE B 1 207 ? -4.258 3.592 -24.688 1 85.44 207 PHE B O 1
ATOM 4009 N N . ASP B 1 208 ? -3.287 2.211 -26.188 1 90.94 208 ASP B N 1
ATOM 4010 C CA . ASP B 1 208 ? -4.543 1.613 -26.641 1 90.94 208 ASP B CA 1
ATOM 4011 C C . ASP B 1 208 ? -4.855 0.344 -25.844 1 90.94 208 ASP B C 1
ATOM 4013 O O . ASP B 1 208 ? -4.324 -0.728 -26.156 1 90.94 208 ASP B O 1
ATOM 4017 N N . ALA B 1 209 ? -5.793 0.396 -24.969 1 87.81 209 ALA B N 1
ATOM 4018 C CA . ALA B 1 209 ? -6.125 -0.705 -24.062 1 87.81 209 ALA B CA 1
ATOM 4019 C C . ALA B 1 209 ? -6.766 -1.862 -24.828 1 87.81 209 ALA B C 1
ATOM 4021 O O . ALA B 1 209 ? -6.84 -2.982 -24.312 1 87.81 209 ALA B O 1
ATOM 4022 N N . SER B 1 210 ? -7.242 -1.592 -26.016 1 91.44 210 SER B N 1
ATOM 4023 C CA . SER B 1 210 ? -7.859 -2.646 -26.812 1 91.44 210 SER B CA 1
ATOM 4024 C C . SER B 1 210 ? -6.805 -3.469 -27.547 1 91.44 210 SER B C 1
ATOM 4026 O O . SER B 1 210 ? -7.105 -4.543 -28.078 1 91.44 210 SER B O 1
ATOM 4028 N N . ASP B 1 211 ? -5.613 -2.949 -27.594 1 90.94 211 ASP B N 1
ATOM 4029 C CA . ASP B 1 211 ? -4.492 -3.693 -28.156 1 90.94 211 ASP B CA 1
ATOM 4030 C C . ASP B 1 211 ? -3.953 -4.715 -27.156 1 90.94 211 ASP B C 1
ATOM 4032 O O . ASP B 1 211 ? -3.051 -4.406 -26.375 1 90.94 211 ASP B O 1
ATOM 4036 N N . ARG B 1 212 ? -4.449 -5.879 -27.312 1 87.25 212 ARG B N 1
ATOM 4037 C CA . ARG B 1 212 ? -4.121 -6.934 -26.344 1 87.25 212 ARG B CA 1
ATOM 4038 C C . ARG B 1 212 ? -2.623 -7.211 -26.328 1 87.25 212 ARG B C 1
ATOM 4040 O O . ARG B 1 212 ? -2.047 -7.453 -25.266 1 87.25 212 ARG B O 1
ATOM 4047 N N . ALA B 1 213 ? -2.09 -7.219 -27.453 1 87 213 ALA B N 1
ATOM 4048 C CA . ALA B 1 213 ? -0.654 -7.469 -27.547 1 87 213 ALA B CA 1
ATOM 4049 C C . ALA B 1 213 ? 0.137 -6.414 -26.781 1 87 213 ALA B C 1
ATOM 4051 O O . ALA B 1 213 ? 1.083 -6.742 -26.062 1 87 213 ALA B O 1
ATOM 4052 N N . LEU B 1 214 ? -0.207 -5.211 -26.922 1 87 214 LEU B N 1
ATOM 4053 C CA . LEU B 1 214 ? 0.427 -4.109 -26.203 1 87 214 LEU B CA 1
ATOM 4054 C C . LEU B 1 214 ? 0.264 -4.277 -24.703 1 87 214 LEU B C 1
ATOM 4056 O O . LEU B 1 214 ? 1.22 -4.09 -23.953 1 87 214 LEU B O 1
ATOM 4060 N N . VAL B 1 215 ? -0.906 -4.617 -24.281 1 88.06 215 VAL B N 1
ATOM 4061 C CA . VAL B 1 215 ? -1.202 -4.797 -22.859 1 88.06 215 VAL B CA 1
ATOM 4062 C C . VAL B 1 215 ? -0.315 -5.895 -22.281 1 88.06 215 VAL B C 1
ATOM 4064 O O . VAL B 1 215 ? 0.291 -5.723 -21.219 1 88.06 215 VAL B O 1
ATOM 4067 N N . TYR B 1 216 ? -0.191 -6.984 -22.984 1 88.94 216 TYR B N 1
ATOM 4068 C CA . TYR B 1 216 ? 0.606 -8.102 -22.5 1 88.94 216 TYR B CA 1
ATOM 4069 C C . TYR B 1 216 ? 2.094 -7.777 -22.547 1 88.94 216 TYR B C 1
ATOM 4071 O O . TYR B 1 216 ? 2.867 -8.227 -21.703 1 88.94 216 TYR B O 1
ATOM 4079 N N . ARG B 1 217 ? 2.484 -6.957 -23.484 1 89.12 217 ARG B N 1
ATOM 4080 C CA . ARG B 1 217 ? 3.883 -6.559 -23.594 1 89.12 217 ARG B CA 1
ATOM 4081 C C . ARG B 1 217 ? 4.25 -5.574 -22.484 1 89.12 217 ARG B C 1
ATOM 4083 O O . ARG B 1 217 ? 5.43 -5.359 -22.203 1 89.12 217 ARG B O 1
ATOM 4090 N N . THR B 1 218 ? 3.254 -5.043 -21.859 1 86.06 218 THR B N 1
ATOM 4091 C CA . THR B 1 218 ? 3.531 -4.035 -20.844 1 86.06 218 THR B CA 1
ATOM 4092 C C . THR B 1 218 ? 3.27 -4.586 -19.438 1 86.06 218 THR B C 1
ATOM 4094 O O . THR B 1 218 ? 3.953 -4.211 -18.484 1 86.06 218 THR B O 1
ATOM 4097 N N . THR B 1 219 ? 2.307 -5.516 -19.312 1 90.75 219 THR B N 1
ATOM 4098 C CA . THR B 1 219 ? 1.902 -5.938 -17.984 1 90.75 219 THR B CA 1
ATOM 4099 C C . THR B 1 219 ? 1.931 -7.457 -17.859 1 90.75 219 THR B C 1
ATOM 4101 O O . THR B 1 219 ? 1.699 -8.008 -16.781 1 90.75 219 THR B O 1
ATOM 4104 N N . GLY B 1 220 ? 2.248 -8.125 -18.938 1 93.88 220 GLY B N 1
ATOM 4105 C CA . GLY B 1 220 ? 2.133 -9.57 -19 1 93.88 220 GLY B CA 1
ATOM 4106 C C . GLY B 1 220 ? 3.32 -10.289 -18.375 1 93.88 220 GLY B C 1
ATOM 4107 O O . GLY B 1 220 ? 4.352 -9.672 -18.109 1 93.88 220 GLY B O 1
ATOM 4108 N N . GLY B 1 221 ? 3.152 -11.57 -18.188 1 96.19 221 GLY B N 1
ATOM 4109 C CA . GLY B 1 221 ? 4.121 -12.398 -17.5 1 96.19 221 GLY B CA 1
ATOM 4110 C C . GLY B 1 221 ? 5.492 -12.383 -18.141 1 96.19 221 GLY B C 1
ATOM 4111 O O . GLY B 1 221 ? 6.508 -12.273 -17.438 1 96.19 221 GLY B O 1
ATOM 4112 N N . LYS B 1 222 ? 5.578 -12.477 -19.453 1 95.69 222 LYS B N 1
ATOM 4113 C CA . LYS B 1 222 ? 6.871 -12.5 -20.141 1 95.69 222 LYS B CA 1
ATOM 4114 C C . LYS B 1 222 ? 7.637 -11.195 -19.906 1 95.69 222 LYS B C 1
ATOM 4116 O O . LYS B 1 222 ? 8.828 -11.219 -19.609 1 95.69 222 LYS B O 1
ATOM 4121 N N . HIS B 1 223 ? 6.945 -10.094 -20.047 1 93.62 223 HIS B N 1
ATOM 4122 C CA . HIS B 1 223 ? 7.57 -8.805 -19.812 1 93.62 223 HIS B CA 1
ATOM 4123 C C . HIS B 1 223 ? 8.016 -8.664 -18.359 1 93.62 223 HIS B C 1
ATOM 4125 O O . HIS B 1 223 ? 9.148 -8.25 -18.094 1 93.62 223 HIS B O 1
ATOM 4131 N N . LYS B 1 224 ? 7.133 -9.016 -17.438 1 93.56 224 LYS B N 1
ATOM 4132 C CA . LYS B 1 224 ? 7.438 -8.891 -16.016 1 93.56 224 LYS B CA 1
ATOM 4133 C C . LYS B 1 224 ? 8.602 -9.797 -15.617 1 93.56 224 LYS B C 1
ATOM 4135 O O . LYS B 1 224 ? 9.391 -9.453 -14.734 1 93.56 224 LYS B O 1
ATOM 4140 N N . TYR B 1 225 ? 8.711 -10.922 -16.312 1 95.81 225 TYR B N 1
ATOM 4141 C CA . TYR B 1 225 ? 9.844 -11.82 -16.078 1 95.81 225 TYR B CA 1
ATOM 4142 C C . TYR B 1 225 ? 11.141 -11.188 -16.562 1 95.81 225 TYR B C 1
ATOM 4144 O O . TYR B 1 225 ? 12.148 -11.195 -15.844 1 95.81 225 TYR B O 1
ATOM 4152 N N . ILE B 1 226 ? 11.117 -10.562 -17.703 1 93.81 226 ILE B N 1
ATOM 4153 C CA . ILE B 1 226 ? 12.312 -9.992 -18.312 1 93.81 226 ILE B CA 1
ATOM 4154 C C . ILE B 1 226 ? 12.805 -8.82 -17.469 1 93.81 226 ILE B C 1
ATOM 4156 O O . ILE B 1 226 ? 14.008 -8.672 -17.234 1 93.81 226 ILE B O 1
ATOM 4160 N N . ILE B 1 227 ? 11.867 -8.031 -16.922 1 87.88 227 ILE B N 1
ATOM 4161 C CA . ILE B 1 227 ? 12.305 -6.82 -16.219 1 87.88 227 ILE B CA 1
ATOM 4162 C C . ILE B 1 227 ? 12.531 -7.129 -14.742 1 87.88 227 ILE B C 1
ATOM 4164 O O . ILE B 1 227 ? 12.914 -6.246 -13.969 1 87.88 227 ILE B O 1
ATOM 4168 N N . GLY B 1 228 ? 12.188 -8.414 -14.281 1 89.69 228 GLY B N 1
ATOM 4169 C CA . GLY B 1 228 ? 12.555 -8.836 -12.938 1 89.69 228 GLY B CA 1
ATOM 4170 C C . GLY B 1 228 ? 11.422 -8.68 -11.938 1 89.69 228 GLY B C 1
ATOM 4171 O O . GLY B 1 228 ? 11.586 -8.984 -10.75 1 89.69 228 GLY B O 1
ATOM 4172 N N . ASP B 1 229 ? 10.211 -8.234 -12.352 1 90 229 ASP B N 1
ATOM 4173 C CA . ASP B 1 229 ? 9.07 -8.047 -11.461 1 90 229 ASP B CA 1
ATOM 4174 C C . ASP B 1 229 ? 8.422 -9.383 -11.109 1 90 229 ASP B C 1
ATOM 4176 O O . ASP B 1 229 ? 7.695 -9.484 -10.117 1 90 229 ASP B O 1
ATOM 4180 N N . CYS B 1 230 ? 8.711 -10.32 -11.914 1 94.88 230 CYS B N 1
ATOM 4181 C CA . CYS B 1 230 ? 8.258 -11.695 -11.734 1 94.88 230 CYS B CA 1
ATOM 4182 C C . CYS B 1 230 ? 9.445 -12.633 -11.539 1 94.88 230 CYS B C 1
ATOM 4184 O O . CYS B 1 230 ? 10.406 -12.586 -12.305 1 94.88 230 CYS B O 1
ATOM 4186 N N . ASN B 1 231 ? 9.344 -13.5 -10.555 1 97.25 231 ASN B N 1
ATOM 4187 C CA . ASN B 1 231 ? 10.469 -14.383 -10.273 1 97.25 231 ASN B CA 1
ATOM 4188 C C . ASN B 1 231 ? 10.414 -15.648 -11.125 1 97.25 231 ASN B C 1
ATOM 4190 O O . ASN B 1 231 ? 11.453 -16.125 -11.602 1 97.25 231 ASN B O 1
ATOM 4194 N N . TYR B 1 232 ? 9.227 -16.188 -11.297 1 98.38 232 TYR B N 1
ATOM 4195 C CA . TYR B 1 232 ? 9.055 -17.422 -12.039 1 98.38 232 TYR B CA 1
ATOM 4196 C C . TYR B 1 232 ? 7.863 -17.344 -12.984 1 98.38 232 TYR B C 1
ATOM 4198 O O . TYR B 1 232 ? 6.855 -16.703 -12.664 1 98.38 232 TYR B O 1
ATOM 4206 N N . LEU B 1 233 ? 7.98 -18.031 -14.125 1 98.44 233 LEU B N 1
ATOM 4207 C CA . LEU B 1 233 ? 6.848 -18.234 -15.016 1 98.44 233 LEU B CA 1
ATOM 4208 C C . LEU B 1 233 ? 6.383 -19.688 -14.969 1 98.44 233 LEU B C 1
ATOM 4210 O O . LEU B 1 233 ? 7.199 -20.609 -15.031 1 98.44 233 LEU B O 1
ATOM 4214 N N . ALA B 1 234 ? 5.113 -19.875 -14.75 1 98.69 234 ALA B N 1
ATOM 4215 C CA . ALA B 1 234 ? 4.488 -21.188 -14.781 1 98.69 234 ALA B CA 1
ATOM 4216 C C . ALA B 1 234 ? 3.578 -21.344 -16 1 98.69 234 ALA B C 1
ATOM 4218 O O . ALA B 1 234 ? 3.059 -20.344 -16.516 1 98.69 234 ALA B O 1
ATOM 4219 N N . ALA B 1 235 ? 3.438 -22.594 -16.5 1 98.38 235 ALA B N 1
ATOM 4220 C CA . ALA B 1 235 ? 2.436 -22.875 -17.531 1 98.38 235 ALA B CA 1
ATOM 4221 C C . ALA B 1 235 ? 1.026 -22.594 -17.016 1 98.38 235 ALA B C 1
ATOM 4223 O O . ALA B 1 235 ? 0.819 -22.469 -15.805 1 98.38 235 ALA B O 1
ATOM 4224 N N . ASP B 1 236 ? 0.082 -22.453 -18.016 1 98.06 236 ASP B N 1
ATOM 4225 C CA . ASP B 1 236 ? -1.294 -22.141 -17.656 1 98.06 236 ASP B CA 1
ATOM 4226 C C . ASP B 1 236 ? -2.031 -23.375 -17.141 1 98.06 236 ASP B C 1
ATOM 4228 O O . ASP B 1 236 ? -2.955 -23.859 -17.797 1 98.06 236 ASP B O 1
ATOM 4232 N N . SER B 1 237 ? -1.712 -23.859 -15.969 1 98.69 237 SER B N 1
ATOM 4233 C CA . SER B 1 237 ? -2.414 -24.938 -15.281 1 98.69 237 SER B CA 1
ATOM 4234 C C . SER B 1 237 ? -2.213 -24.844 -13.766 1 98.69 237 SER B C 1
ATOM 4236 O O . SER B 1 237 ? -1.173 -24.375 -13.305 1 98.69 237 SER B O 1
ATOM 4238 N N . ILE B 1 238 ? -3.182 -25.281 -13.016 1 98.69 238 ILE B N 1
ATOM 4239 C CA . ILE B 1 238 ? -3.084 -25.297 -11.562 1 98.69 238 ILE B CA 1
ATOM 4240 C C . ILE B 1 238 ? -1.887 -26.156 -11.133 1 98.69 238 ILE B C 1
ATOM 4242 O O . ILE B 1 238 ? -1.133 -25.766 -10.234 1 98.69 238 ILE B O 1
ATOM 4246 N N . ARG B 1 239 ? -1.632 -27.25 -11.898 1 98.56 239 ARG B N 1
ATOM 4247 C CA . ARG B 1 239 ? -0.509 -28.141 -11.633 1 98.56 239 ARG B CA 1
ATOM 4248 C C . ARG B 1 239 ? 0.818 -27.406 -11.727 1 98.56 239 ARG B C 1
ATOM 4250 O O . ARG B 1 239 ? 1.674 -27.531 -10.844 1 98.56 239 ARG B O 1
ATOM 4257 N N . SER B 1 240 ? 0.986 -26.625 -12.766 1 98.69 240 SER B N 1
ATOM 4258 C CA . SER B 1 240 ? 2.248 -25.922 -12.977 1 98.69 240 SER B CA 1
ATOM 4259 C C . SER B 1 240 ? 2.498 -24.891 -11.883 1 98.69 240 SER B C 1
ATOM 4261 O O . SER B 1 240 ? 3.629 -24.734 -11.414 1 98.69 240 SER B O 1
ATOM 4263 N N . PHE B 1 241 ? 1.463 -24.125 -11.469 1 98.88 241 PHE B N 1
ATOM 4264 C CA . PHE B 1 241 ? 1.595 -23.188 -10.367 1 98.88 241 PHE B CA 1
ATOM 4265 C C . PHE B 1 241 ? 1.927 -23.906 -9.07 1 98.88 241 PHE B C 1
ATOM 4267 O O . PHE B 1 241 ? 2.77 -23.453 -8.297 1 98.88 241 PHE B O 1
ATOM 4274 N N . ARG B 1 242 ? 1.282 -25.047 -8.836 1 98.75 242 ARG B N 1
ATOM 4275 C CA . ARG B 1 242 ? 1.547 -25.828 -7.629 1 98.75 242 ARG B CA 1
ATOM 4276 C C . ARG B 1 242 ? 2.986 -26.344 -7.613 1 98.75 242 ARG B C 1
ATOM 4278 O O . ARG B 1 242 ? 3.668 -26.25 -6.59 1 98.75 242 ARG B O 1
ATOM 4285 N N . GLU B 1 243 ? 3.441 -26.875 -8.734 1 98.62 243 GLU B N 1
ATOM 4286 C CA . GLU B 1 243 ? 4.793 -27.422 -8.828 1 98.62 243 GLU B CA 1
ATOM 4287 C C . GLU B 1 243 ? 5.844 -26.328 -8.633 1 98.62 243 GLU B C 1
ATOM 4289 O O . GLU B 1 243 ? 6.852 -26.547 -7.957 1 98.62 243 GLU B O 1
ATOM 4294 N N . THR B 1 244 ? 5.609 -25.156 -9.242 1 98.69 244 THR B N 1
ATOM 4295 C CA . THR B 1 244 ? 6.535 -24.047 -9.078 1 98.69 244 THR B CA 1
ATOM 4296 C C . THR B 1 244 ? 6.555 -23.562 -7.629 1 98.69 244 THR B C 1
ATOM 4298 O O . THR B 1 244 ? 7.621 -23.312 -7.066 1 98.69 244 THR B O 1
ATOM 4301 N N . THR B 1 245 ? 5.367 -23.453 -7.004 1 98.62 245 THR B N 1
ATOM 4302 C CA . THR B 1 245 ? 5.246 -23.062 -5.602 1 98.62 245 THR B CA 1
ATOM 4303 C C . THR B 1 245 ? 5.996 -24.047 -4.707 1 98.62 245 THR B C 1
ATOM 4305 O O . THR B 1 245 ? 6.754 -23.641 -3.822 1 98.62 245 THR B O 1
ATOM 4308 N N . THR B 1 246 ? 5.836 -25.344 -4.996 1 98.25 246 THR B N 1
ATOM 4309 C CA . THR B 1 246 ? 6.496 -26.391 -4.23 1 98.25 246 THR B CA 1
ATOM 4310 C C . THR B 1 246 ? 8.016 -26.266 -4.328 1 98.25 246 THR B C 1
ATOM 4312 O O . THR B 1 246 ? 8.719 -26.375 -3.322 1 98.25 246 THR B O 1
ATOM 4315 N N . ALA B 1 247 ? 8.484 -26.016 -5.551 1 98.06 247 ALA B N 1
ATOM 4316 C CA . ALA B 1 247 ? 9.922 -25.859 -5.766 1 98.06 247 ALA B CA 1
ATOM 4317 C C . ALA B 1 247 ? 10.469 -24.672 -4.988 1 98.06 247 ALA B C 1
ATOM 4319 O O . ALA B 1 247 ? 11.555 -24.734 -4.406 1 98.06 247 ALA B O 1
ATOM 4320 N N . VAL B 1 248 ? 9.75 -23.547 -4.965 1 97.75 248 VAL B N 1
ATOM 4321 C CA . VAL B 1 248 ? 10.164 -22.344 -4.242 1 97.75 248 VAL B CA 1
ATOM 4322 C C . VAL B 1 248 ? 10.227 -22.641 -2.746 1 97.75 248 VAL B C 1
ATOM 4324 O O . VAL B 1 248 ? 11.188 -22.266 -2.07 1 97.75 248 VAL B O 1
ATOM 4327 N N . LEU B 1 249 ? 9.227 -23.391 -2.254 1 96.94 249 LEU B N 1
ATOM 4328 C CA . LEU B 1 249 ? 9.086 -23.625 -0.82 1 96.94 249 LEU B CA 1
ATOM 4329 C C . LEU B 1 249 ? 10.133 -24.609 -0.321 1 96.94 249 LEU B C 1
ATOM 4331 O O . LEU B 1 249 ? 10.328 -24.766 0.888 1 96.94 249 LEU B O 1
ATOM 4335 N N . GLN B 1 250 ? 10.852 -25.281 -1.228 1 96.19 250 GLN B N 1
ATOM 4336 C CA . GLN B 1 250 ? 11.953 -26.156 -0.846 1 96.19 250 GLN B CA 1
ATOM 4337 C C . GLN B 1 250 ? 13.227 -25.359 -0.572 1 96.19 250 GLN B C 1
ATOM 4339 O O . GLN B 1 250 ? 14.188 -25.891 0.002 1 96.19 250 GLN B O 1
ATOM 4344 N N . LYS B 1 251 ? 13.234 -24.109 -0.955 1 96.06 251 LYS B N 1
ATOM 4345 C CA . LYS B 1 251 ? 14.398 -23.25 -0.72 1 96.06 251 LYS B CA 1
ATOM 4346 C C . LYS B 1 251 ? 14.406 -22.719 0.708 1 96.06 251 LYS B C 1
ATOM 4348 O O . LYS B 1 251 ? 13.344 -22.5 1.303 1 96.06 251 LYS B O 1
ATOM 4353 N N . PRO B 1 252 ? 15.656 -22.516 1.229 1 95.31 252 PRO B N 1
ATOM 4354 C CA . PRO B 1 252 ? 15.719 -21.875 2.545 1 95.31 252 PRO B CA 1
ATOM 4355 C C . PRO B 1 252 ? 15.156 -20.453 2.543 1 95.31 252 PRO B C 1
ATOM 4357 O O . PRO B 1 252 ? 15.234 -19.766 1.525 1 95.31 252 PRO B O 1
ATOM 4360 N N . MET B 1 253 ? 14.602 -20.047 3.684 1 95.38 253 MET B N 1
ATOM 4361 C CA . MET B 1 253 ? 13.984 -18.734 3.824 1 95.38 253 MET B CA 1
ATOM 4362 C C . MET B 1 253 ? 14.953 -17.641 3.414 1 95.38 253 MET B C 1
ATOM 4364 O O . MET B 1 253 ? 14.555 -16.641 2.789 1 95.38 253 MET B O 1
ATOM 4368 N N . GLU B 1 254 ? 16.25 -17.812 3.699 1 94.62 254 GLU B N 1
ATOM 4369 C CA . GLU B 1 254 ? 17.25 -16.828 3.355 1 94.62 254 GLU B CA 1
ATOM 4370 C C . GLU B 1 254 ? 17.328 -16.609 1.846 1 94.62 254 GLU B C 1
ATOM 4372 O O . GLU B 1 254 ? 17.484 -15.484 1.375 1 94.62 254 GLU B O 1
ATOM 4377 N N . GLU B 1 255 ? 17.172 -17.688 1.117 1 96.25 255 GLU B N 1
ATOM 4378 C CA . GLU B 1 255 ? 17.188 -17.609 -0.34 1 96.25 255 GLU B CA 1
ATOM 4379 C C . GLU B 1 255 ? 15.883 -17 -0.865 1 96.25 255 GLU B C 1
ATOM 4381 O O . GLU B 1 255 ? 15.906 -16.172 -1.778 1 96.25 255 GLU B O 1
ATOM 4386 N N . ILE B 1 256 ? 14.766 -17.344 -0.269 1 96.69 256 ILE B N 1
ATOM 4387 C CA . ILE B 1 256 ? 13.461 -16.828 -0.683 1 96.69 256 ILE B CA 1
ATOM 4388 C C . ILE B 1 256 ? 13.438 -15.305 -0.523 1 96.69 256 ILE B C 1
ATOM 4390 O O . ILE B 1 256 ? 12.906 -14.594 -1.378 1 96.69 256 ILE B O 1
ATOM 4394 N N . GLU B 1 257 ? 14.078 -14.781 0.471 1 93.62 257 GLU B N 1
ATOM 4395 C CA . GLU B 1 257 ? 14.094 -13.344 0.748 1 93.62 257 GLU B CA 1
ATOM 4396 C C . GLU B 1 257 ? 14.828 -12.578 -0.354 1 93.62 257 GLU B C 1
ATOM 4398 O O . GLU B 1 257 ? 14.531 -11.414 -0.604 1 93.62 257 GLU B O 1
ATOM 4403 N N . THR B 1 258 ? 15.758 -13.266 -1.004 1 93.81 258 THR B N 1
ATOM 4404 C CA . THR B 1 258 ? 16.516 -12.602 -2.057 1 93.81 258 THR B CA 1
ATOM 4405 C C . THR B 1 258 ? 15.641 -12.359 -3.283 1 93.81 258 THR B C 1
ATOM 4407 O O . THR B 1 258 ? 15.992 -11.57 -4.16 1 93.81 258 THR B O 1
ATOM 4410 N N . PHE B 1 259 ? 14.477 -13.023 -3.322 1 95.38 259 PHE B N 1
ATOM 4411 C CA . PHE B 1 259 ? 13.586 -12.891 -4.473 1 95.38 259 PHE B CA 1
ATOM 4412 C C . PHE B 1 259 ? 12.727 -11.633 -4.348 1 95.38 259 PHE B C 1
ATOM 4414 O O . PHE B 1 259 ? 12.094 -11.211 -5.316 1 95.38 259 PHE B O 1
ATOM 4421 N N . ARG B 1 260 ? 12.695 -11.023 -3.148 1 93.38 260 ARG B N 1
ATOM 4422 C CA . ARG B 1 260 ? 11.836 -9.867 -2.93 1 93.38 260 ARG B CA 1
ATOM 4423 C C . ARG B 1 260 ? 12.219 -8.719 -3.857 1 93.38 260 ARG B C 1
ATOM 4425 O O . ARG B 1 260 ? 13.391 -8.578 -4.227 1 93.38 260 ARG B O 1
ATOM 4432 N N . ARG B 1 261 ? 11.312 -7.879 -4.141 1 89.69 261 ARG B N 1
ATOM 4433 C CA . ARG B 1 261 ? 11.516 -6.754 -5.047 1 89.69 261 ARG B CA 1
ATOM 4434 C C . ARG B 1 261 ? 11.797 -5.469 -4.273 1 89.69 261 ARG B C 1
ATOM 4436 O O . ARG B 1 261 ? 12.289 -4.492 -4.84 1 89.69 261 ARG B O 1
ATOM 4443 N N . ILE B 1 262 ? 11.422 -5.535 -3.002 1 87.31 262 ILE B N 1
ATOM 4444 C CA . ILE B 1 262 ? 11.594 -4.359 -2.158 1 87.31 262 ILE B CA 1
ATOM 4445 C C . ILE B 1 262 ? 12.234 -4.762 -0.833 1 87.31 262 ILE B C 1
ATOM 4447 O O . ILE B 1 262 ? 12.453 -5.949 -0.578 1 87.31 262 ILE B O 1
ATOM 4451 N N . GLY B 1 263 ? 12.609 -3.793 -0.025 1 85.12 263 GLY B N 1
ATOM 4452 C CA . GLY B 1 263 ? 13 -4.086 1.344 1 85.12 263 GLY B CA 1
ATOM 4453 C C . GLY B 1 263 ? 14.461 -3.811 1.62 1 85.12 263 GLY B C 1
ATOM 4454 O O . GLY B 1 263 ? 14.977 -4.145 2.691 1 85.12 263 GLY B O 1
ATOM 4455 N N . SER B 1 264 ? 15.148 -3.256 0.52 1 83.19 264 SER B N 1
ATOM 4456 C CA . SER B 1 264 ? 16.547 -2.908 0.772 1 83.19 264 SER B CA 1
ATOM 4457 C C . SER B 1 264 ? 16.984 -1.721 -0.078 1 83.19 264 SER B C 1
ATOM 4459 O O . SER B 1 264 ? 16.406 -1.47 -1.143 1 83.19 264 SER B O 1
ATOM 4461 N N . MET B 1 265 ? 17.984 -1.029 0.419 1 80.88 265 MET B N 1
ATOM 4462 C CA . MET B 1 265 ? 18.516 0.105 -0.326 1 80.88 265 MET B CA 1
ATOM 4463 C C . MET B 1 265 ? 19.172 -0.357 -1.624 1 80.88 265 MET B C 1
ATOM 4465 O O . MET B 1 265 ? 19.156 0.367 -2.621 1 80.88 265 MET B O 1
ATOM 4469 N N . GLU B 1 266 ? 19.641 -1.576 -1.571 1 84.25 266 GLU B N 1
ATOM 4470 C CA . GLU B 1 266 ? 20.219 -2.139 -2.787 1 84.25 266 GLU B CA 1
ATOM 4471 C C . GLU B 1 266 ? 19.172 -2.266 -3.891 1 84.25 266 GLU B C 1
ATOM 4473 O O . GLU B 1 266 ? 19.438 -1.926 -5.047 1 84.25 266 GLU B O 1
ATOM 4478 N N . LYS B 1 267 ? 18.062 -2.709 -3.506 1 85.12 267 LYS B N 1
ATOM 4479 C CA . LYS B 1 267 ? 17 -2.869 -4.48 1 85.12 267 LYS B CA 1
ATOM 4480 C C . LYS B 1 267 ? 16.516 -1.515 -4.996 1 85.12 267 LYS B C 1
ATOM 4482 O O . LYS B 1 267 ? 16.188 -1.373 -6.176 1 85.12 267 LYS B O 1
ATOM 4487 N N . ILE B 1 268 ? 16.453 -0.572 -4.16 1 80.69 268 ILE B N 1
ATOM 4488 C CA . ILE B 1 268 ? 16.062 0.778 -4.551 1 80.69 268 ILE B CA 1
ATOM 4489 C C . ILE B 1 268 ? 17.062 1.332 -5.562 1 80.69 268 ILE B C 1
ATOM 4491 O O . ILE B 1 268 ? 16.672 1.916 -6.574 1 80.69 268 ILE B O 1
ATOM 4495 N N . LYS B 1 269 ? 18.328 1.143 -5.242 1 80.81 269 LYS B N 1
ATOM 4496 C CA . LYS B 1 269 ? 19.375 1.597 -6.156 1 80.81 269 LYS B CA 1
ATOM 4497 C C . LYS B 1 269 ? 19.234 0.929 -7.523 1 80.81 269 LYS B C 1
ATOM 4499 O O . LYS B 1 269 ? 19.391 1.581 -8.555 1 80.81 269 LYS B O 1
ATOM 4504 N N . GLU B 1 270 ? 18.938 -0.34 -7.488 1 81.44 270 GLU B N 1
ATOM 4505 C CA . GLU B 1 270 ? 18.734 -1.075 -8.734 1 81.44 270 GLU B CA 1
ATOM 4506 C C . GLU B 1 270 ? 17.562 -0.505 -9.531 1 81.44 270 GLU B C 1
ATOM 4508 O O . GLU B 1 270 ? 17.625 -0.402 -10.758 1 81.44 270 GLU B O 1
ATOM 4513 N N . GLN B 1 271 ? 16.547 -0.199 -8.852 1 77.62 271 GLN B N 1
ATOM 4514 C CA . GLN B 1 271 ? 15.375 0.361 -9.508 1 77.62 271 GLN B CA 1
ATOM 4515 C C . GLN B 1 271 ? 15.68 1.724 -10.117 1 77.62 271 GLN B C 1
ATOM 4517 O O . GLN B 1 271 ? 15.211 2.037 -11.219 1 77.62 271 GLN B O 1
ATOM 4522 N N . ILE B 1 272 ? 16.422 2.508 -9.391 1 75.94 272 ILE B N 1
ATOM 4523 C CA . ILE B 1 272 ? 16.797 3.828 -9.883 1 75.94 272 ILE B CA 1
ATOM 4524 C C . ILE B 1 272 ? 17.625 3.688 -11.156 1 75.94 272 ILE B C 1
ATOM 4526 O O . ILE B 1 272 ? 17.438 4.434 -12.117 1 75.94 272 ILE B O 1
ATOM 4530 N N . GLU B 1 273 ? 18.484 2.686 -11.141 1 76.12 273 GLU B N 1
ATOM 4531 C CA . GLU B 1 273 ? 19.312 2.443 -12.312 1 76.12 273 GLU B CA 1
ATOM 4532 C C . GLU B 1 273 ? 18.469 2.021 -13.516 1 76.12 273 GLU B C 1
ATOM 4534 O O . GLU B 1 273 ? 18.766 2.404 -14.648 1 76.12 273 GLU B O 1
ATOM 4539 N N . LEU B 1 274 ? 17.469 1.238 -13.273 1 74.94 274 LEU B N 1
ATOM 4540 C CA . LEU B 1 274 ? 16.578 0.815 -14.336 1 74.94 274 LEU B CA 1
ATOM 4541 C C . LEU B 1 274 ? 15.797 2.004 -14.898 1 74.94 274 LEU B C 1
ATOM 4543 O O . LEU B 1 274 ? 15.539 2.07 -16.109 1 74.94 274 LEU B O 1
ATOM 4547 N N . VAL B 1 275 ? 15.406 2.816 -14.055 1 71.38 275 VAL B N 1
ATOM 4548 C CA . VAL B 1 275 ? 14.688 4.012 -14.484 1 71.38 275 VAL B CA 1
ATOM 4549 C C . VAL B 1 275 ? 15.602 4.891 -15.328 1 71.38 275 VAL B C 1
ATOM 4551 O O . VAL B 1 275 ? 15.188 5.43 -16.359 1 71.38 275 VAL B O 1
ATOM 4554 N N . LYS B 1 276 ? 16.859 5.039 -14.805 1 70.25 276 LYS B N 1
ATOM 4555 C CA . LYS B 1 276 ? 17.844 5.793 -15.578 1 70.25 276 LYS B CA 1
ATOM 4556 C C . LYS B 1 276 ? 18 5.215 -16.984 1 70.25 276 LYS B C 1
ATOM 4558 O O . LYS B 1 276 ? 18.094 5.957 -17.953 1 70.25 276 LYS B O 1
ATOM 4563 N N . LEU B 1 277 ? 18.047 3.955 -16.969 1 70.06 277 LEU B N 1
ATOM 4564 C CA . LEU B 1 277 ? 18.172 3.258 -18.25 1 70.06 277 LEU B CA 1
ATOM 4565 C C . LEU B 1 277 ? 16.969 3.545 -19.141 1 70.06 277 LEU B C 1
ATOM 4567 O O . LEU B 1 277 ? 17.141 3.76 -20.344 1 70.06 277 LEU B O 1
ATOM 4571 N N . SER B 1 278 ? 15.805 3.516 -18.625 1 71.75 278 SER B N 1
ATOM 4572 C CA . SER B 1 278 ? 14.594 3.76 -19.406 1 71.75 278 SER B CA 1
ATOM 4573 C C . SER B 1 278 ? 14.57 5.176 -19.969 1 71.75 278 SER B C 1
ATOM 4575 O O . SER B 1 278 ? 14.086 5.402 -21.078 1 71.75 278 SER B O 1
ATOM 4577 N N . VAL B 1 279 ? 15.055 6.02 -19.203 1 66.5 279 VAL B N 1
ATOM 4578 C CA . VAL B 1 279 ? 15.094 7.418 -19.625 1 66.5 279 VAL B CA 1
ATOM 4579 C C . VAL B 1 279 ? 16.094 7.578 -20.766 1 66.5 279 VAL B C 1
ATOM 4581 O O . VAL B 1 279 ? 15.828 8.297 -21.734 1 66.5 279 VAL B O 1
ATOM 4584 N N . SER B 1 280 ? 17.141 6.922 -20.547 1 72.81 280 SER B N 1
ATOM 4585 C CA . SER B 1 280 ? 18.188 7.012 -21.578 1 72.81 280 SER B CA 1
ATOM 4586 C C . SER B 1 280 ? 17.766 6.289 -22.844 1 72.81 280 SER B C 1
ATOM 4588 O O . SER B 1 280 ? 18 6.789 -23.953 1 72.81 280 SER B O 1
ATOM 4590 N N . LEU B 1 281 ? 17.156 5.18 -22.672 1 74.19 281 LEU B N 1
ATOM 4591 C CA . LEU B 1 281 ? 16.766 4.34 -23.797 1 74.19 281 LEU B CA 1
ATOM 4592 C C . LEU B 1 281 ? 15.523 4.902 -24.484 1 74.19 281 LEU B C 1
ATOM 4594 O O . LEU B 1 281 ? 15.336 4.703 -25.688 1 74.19 281 LEU B O 1
ATOM 4598 N N . LYS B 1 282 ? 14.711 5.668 -23.812 1 74.75 282 LYS B N 1
ATOM 4599 C CA . LYS B 1 282 ? 13.445 6.215 -24.312 1 74.75 282 LYS B CA 1
ATOM 4600 C C . LYS B 1 282 ? 12.664 5.164 -25.094 1 74.75 282 LYS B C 1
ATOM 4602 O O . LYS B 1 282 ? 12.328 5.375 -26.266 1 74.75 282 LYS B O 1
ATOM 4607 N N . PRO B 1 283 ? 12.406 4.086 -24.375 1 77.31 283 PRO B N 1
ATOM 4608 C CA . PRO B 1 283 ? 11.734 2.998 -25.078 1 77.31 283 PRO B CA 1
ATOM 4609 C C . PRO B 1 283 ? 10.352 3.393 -25.594 1 77.31 283 PRO B C 1
ATOM 4611 O O . PRO B 1 283 ? 9.625 4.121 -24.906 1 77.31 283 PRO B O 1
ATOM 4614 N N . LYS B 1 284 ? 10.055 3.025 -26.828 1 75.5 284 LYS B N 1
ATOM 4615 C CA . LYS B 1 284 ? 8.734 3.26 -27.406 1 75.5 284 LYS B CA 1
ATOM 4616 C C . LYS B 1 284 ? 7.805 2.074 -27.156 1 75.5 284 LYS B C 1
ATOM 4618 O O . LYS B 1 284 ? 6.582 2.213 -27.219 1 75.5 284 LYS B O 1
ATOM 4623 N N . ASP B 1 285 ? 8.531 0.999 -26.922 1 81.06 285 ASP B N 1
ATOM 4624 C CA . ASP B 1 285 ? 7.852 -0.268 -26.688 1 81.06 285 ASP B CA 1
ATOM 4625 C C . ASP B 1 285 ? 8.641 -1.146 -25.719 1 81.06 285 ASP B C 1
ATOM 4627 O O . ASP B 1 285 ? 9.844 -0.94 -25.531 1 81.06 285 ASP B O 1
ATOM 4631 N N . SER B 1 286 ? 7.902 -2.07 -25.062 1 85.38 286 SER B N 1
ATOM 4632 C CA . SER B 1 286 ? 8.586 -3.006 -24.172 1 85.38 286 SER B CA 1
ATOM 4633 C C . SER B 1 286 ? 9.672 -3.775 -24.922 1 85.38 286 SER B C 1
ATOM 4635 O O . SER B 1 286 ? 10.68 -4.164 -24.312 1 85.38 286 SER B O 1
ATOM 4637 N N . MET B 1 287 ? 9.523 -3.938 -26.172 1 90.12 287 MET B N 1
ATOM 4638 C CA . MET B 1 287 ? 10.5 -4.68 -26.969 1 90.12 287 MET B CA 1
ATOM 4639 C C . MET B 1 287 ? 11.852 -3.98 -26.969 1 90.12 287 MET B C 1
ATOM 4641 O O . MET B 1 287 ? 12.891 -4.629 -27.094 1 90.12 287 MET B O 1
ATOM 4645 N N . ASP B 1 288 ? 11.852 -2.674 -26.828 1 89.25 288 ASP B N 1
ATOM 4646 C CA . ASP B 1 288 ? 13.109 -1.938 -26.703 1 89.25 288 ASP B CA 1
ATOM 4647 C C . ASP B 1 288 ? 13.852 -2.328 -25.422 1 89.25 288 ASP B C 1
ATOM 4649 O O . ASP B 1 288 ? 15.078 -2.449 -25.422 1 89.25 288 ASP B O 1
ATOM 4653 N N . VAL B 1 289 ? 13.047 -2.539 -24.422 1 86.56 289 VAL B N 1
ATOM 4654 C CA . VAL B 1 289 ? 13.609 -2.961 -23.141 1 86.56 289 VAL B CA 1
ATOM 4655 C C . VAL B 1 289 ? 14.133 -4.391 -23.25 1 86.56 289 VAL B C 1
ATOM 4657 O O . VAL B 1 289 ? 15.188 -4.719 -22.719 1 86.56 289 VAL B O 1
ATOM 4660 N N . TRP B 1 290 ? 13.359 -5.203 -24.016 1 93 290 TRP B N 1
ATOM 4661 C CA . TRP B 1 290 ? 13.773 -6.586 -24.219 1 93 290 TRP B CA 1
ATOM 4662 C C . TRP B 1 290 ? 15.086 -6.656 -24.984 1 93 290 TRP B C 1
ATOM 4664 O O . TRP B 1 290 ? 15.969 -7.461 -24.656 1 93 290 TRP B O 1
ATOM 4674 N N . ALA B 1 291 ? 15.219 -5.801 -25.953 1 92.75 291 ALA B N 1
ATOM 4675 C CA . ALA B 1 291 ? 16.453 -5.723 -26.734 1 92.75 291 ALA B CA 1
ATOM 4676 C C . ALA B 1 291 ? 17.625 -5.293 -25.859 1 92.75 291 ALA B C 1
ATOM 4678 O O . ALA B 1 291 ? 18.719 -5.844 -25.953 1 92.75 291 ALA B O 1
ATOM 4679 N N . HIS B 1 292 ? 17.391 -4.371 -25.062 1 89.81 292 HIS B N 1
ATOM 4680 C CA . HIS B 1 292 ? 18.438 -3.875 -24.172 1 89.81 292 HIS B CA 1
ATOM 4681 C C . HIS B 1 292 ? 18.891 -4.957 -23.203 1 89.81 292 HIS B C 1
ATOM 4683 O O . HIS B 1 292 ? 20.062 -4.977 -22.797 1 89.81 292 HIS B O 1
ATOM 4689 N N . ALA B 1 293 ? 17.969 -5.809 -22.812 1 91.75 293 ALA B N 1
ATOM 4690 C CA . ALA B 1 293 ? 18.297 -6.902 -21.906 1 91.75 293 ALA B CA 1
ATOM 4691 C C . ALA B 1 293 ? 19.188 -7.93 -22.578 1 91.75 293 ALA B C 1
ATOM 4693 O O . ALA B 1 293 ? 19.688 -8.859 -21.938 1 91.75 293 ALA B O 1
ATOM 4694 N N . GLY B 1 294 ? 19.375 -7.766 -23.875 1 93.44 294 GLY B N 1
ATOM 4695 C CA . GLY B 1 294 ? 20.266 -8.648 -24.609 1 93.44 294 GLY B CA 1
ATOM 4696 C C . GLY B 1 294 ? 19.547 -9.594 -25.547 1 93.44 294 GLY B C 1
ATOM 4697 O O . GLY B 1 294 ? 20.172 -10.492 -26.125 1 93.44 294 GLY B O 1
ATOM 4698 N N . ASN B 1 295 ? 18.266 -9.336 -25.672 1 95.81 295 ASN B N 1
ATOM 4699 C CA . ASN B 1 295 ? 17.5 -10.172 -26.594 1 95.81 295 ASN B CA 1
ATOM 4700 C C . ASN B 1 295 ? 17.531 -9.617 -28.016 1 95.81 295 ASN B C 1
ATOM 4702 O O . ASN B 1 295 ? 16.828 -8.672 -28.328 1 95.81 295 ASN B O 1
ATOM 4706 N N . GLU B 1 296 ? 18.219 -10.172 -28.922 1 92.56 296 GLU B N 1
ATOM 4707 C CA . GLU B 1 296 ? 18.531 -9.664 -30.25 1 92.56 296 GLU B CA 1
ATOM 4708 C C . GLU B 1 296 ? 17.266 -9.578 -31.109 1 92.56 296 GLU B C 1
ATOM 4710 O O . GLU B 1 296 ? 17.141 -8.68 -31.953 1 92.56 296 GLU B O 1
ATOM 4715 N N . ASN B 1 297 ? 16.391 -10.562 -31.016 1 93.25 297 ASN B N 1
ATOM 4716 C CA . ASN B 1 297 ? 15.125 -10.578 -31.734 1 93.25 297 ASN B CA 1
ATOM 4717 C C . ASN B 1 297 ? 13.938 -10.586 -30.781 1 93.25 297 ASN B C 1
ATOM 4719 O O . ASN B 1 297 ? 13.227 -11.594 -30.672 1 93.25 297 ASN B O 1
ATOM 4723 N N . PRO B 1 298 ? 13.656 -9.445 -30.188 1 93.06 298 PRO B N 1
ATOM 4724 C CA . PRO B 1 298 ? 12.625 -9.398 -29.156 1 93.06 298 PRO B CA 1
ATOM 4725 C C . PRO B 1 298 ? 11.266 -9.883 -29.641 1 93.06 298 PRO B C 1
ATOM 4727 O O . PRO B 1 298 ? 10.5 -10.477 -28.875 1 93.06 298 PRO B O 1
ATOM 4730 N N . GLU B 1 299 ? 10.906 -9.688 -30.891 1 91.81 299 GLU B N 1
ATOM 4731 C CA . GLU B 1 299 ? 9.617 -10.086 -31.438 1 91.81 299 GLU B CA 1
ATOM 4732 C C . GLU B 1 299 ? 9.43 -11.602 -31.375 1 91.81 299 GLU B C 1
ATOM 4734 O O . GLU B 1 299 ? 8.312 -12.086 -31.203 1 91.81 299 GLU B O 1
ATOM 4739 N N . SER B 1 300 ? 10.484 -12.273 -31.547 1 92.94 300 SER B N 1
ATOM 4740 C CA . SER B 1 300 ? 10.422 -13.727 -31.531 1 92.94 300 SER B CA 1
ATOM 4741 C C . SER B 1 300 ? 10 -14.258 -30.172 1 92.94 300 SER B C 1
ATOM 4743 O O . SER B 1 300 ? 9.453 -15.359 -30.062 1 92.94 300 SER B O 1
ATOM 4745 N N . LEU B 1 301 ? 10.25 -13.484 -29.109 1 93.69 301 LEU B N 1
ATOM 4746 C CA . LEU B 1 301 ? 9.938 -13.906 -27.75 1 93.69 301 LEU B CA 1
ATOM 4747 C C . LEU B 1 301 ? 8.43 -13.984 -27.531 1 93.69 301 LEU B C 1
ATOM 4749 O O . LEU B 1 301 ? 7.961 -14.75 -26.688 1 93.69 301 LEU B O 1
ATOM 4753 N N . ILE B 1 302 ? 7.688 -13.258 -28.297 1 89.25 302 ILE B N 1
ATOM 4754 C CA . ILE B 1 302 ? 6.242 -13.148 -28.125 1 89.25 302 ILE B CA 1
ATOM 4755 C C . ILE B 1 302 ? 5.586 -14.492 -28.453 1 89.25 302 ILE B C 1
ATOM 4757 O O . ILE B 1 302 ? 4.707 -14.945 -27.719 1 89.25 302 ILE B O 1
ATOM 4761 N N . ASN B 1 303 ? 6.074 -15.156 -29.453 1 88.38 303 ASN B N 1
ATOM 4762 C CA . ASN B 1 303 ? 5.387 -16.344 -29.953 1 88.38 303 ASN B CA 1
ATOM 4763 C C . ASN B 1 303 ? 6.039 -17.625 -29.469 1 88.38 303 ASN B C 1
ATOM 4765 O O . ASN B 1 303 ? 5.578 -18.719 -29.781 1 88.38 303 ASN B O 1
ATOM 4769 N N . MET B 1 304 ? 7.008 -17.5 -28.703 1 92.75 304 MET B N 1
ATOM 4770 C CA . MET B 1 304 ? 7.691 -18.688 -28.188 1 92.75 304 MET B CA 1
ATOM 4771 C C . MET B 1 304 ? 6.824 -19.422 -27.172 1 92.75 304 MET B C 1
ATOM 4773 O O . MET B 1 304 ? 6.066 -18.781 -26.422 1 92.75 304 MET B O 1
ATOM 4777 N N . THR B 1 305 ? 7.012 -20.75 -27.203 1 94.69 305 THR B N 1
ATOM 4778 C CA . THR B 1 305 ? 6.461 -21.516 -26.094 1 94.69 305 THR B CA 1
ATOM 4779 C C . THR B 1 305 ? 7.145 -21.125 -24.781 1 94.69 305 THR B C 1
ATOM 4781 O O . THR B 1 305 ? 8.211 -20.516 -24.797 1 94.69 305 THR B O 1
ATOM 4784 N N . LEU B 1 306 ? 6.492 -21.453 -23.719 1 96.31 306 LEU B N 1
ATOM 4785 C CA . LEU B 1 306 ? 7.07 -21.109 -22.422 1 96.31 306 LEU B CA 1
ATOM 4786 C C . LEU B 1 306 ? 8.469 -21.703 -22.266 1 96.31 306 LEU B C 1
ATOM 4788 O O . LEU B 1 306 ? 9.398 -21.031 -21.828 1 96.31 306 LEU B O 1
ATOM 4792 N N . ASP B 1 307 ? 8.633 -22.984 -22.656 1 96.44 307 ASP B N 1
ATOM 4793 C CA . ASP B 1 307 ? 9.914 -23.656 -22.531 1 96.44 307 ASP B CA 1
ATOM 4794 C C . ASP B 1 307 ? 10.984 -22.969 -23.375 1 96.44 307 ASP B C 1
ATOM 4796 O O . ASP B 1 307 ? 12.109 -22.766 -22.922 1 96.44 307 ASP B O 1
ATOM 4800 N N . GLU B 1 308 ? 10.633 -22.578 -24.625 1 96.38 308 GLU B N 1
ATOM 4801 C CA . GLU B 1 308 ? 11.562 -21.875 -25.516 1 96.38 308 GLU B CA 1
ATOM 4802 C C . GLU B 1 308 ? 11.93 -20.516 -24.938 1 96.38 308 GLU B C 1
ATOM 4804 O O . GLU B 1 308 ? 13.094 -20.125 -24.969 1 96.38 308 GLU B O 1
ATOM 4809 N N . PHE B 1 309 ? 10.93 -19.859 -24.484 1 97.06 309 PHE B N 1
ATOM 4810 C CA . PHE B 1 309 ? 11.117 -18.531 -23.922 1 97.06 309 PHE B CA 1
ATOM 4811 C C . PHE B 1 309 ? 12.07 -18.578 -22.734 1 97.06 309 PHE B C 1
ATOM 4813 O O . PHE B 1 309 ? 13.023 -17.797 -22.656 1 97.06 309 PHE B O 1
ATOM 4820 N N . LEU B 1 310 ? 11.828 -19.5 -21.75 1 96.81 310 LEU B N 1
ATOM 4821 C CA . LEU B 1 310 ? 12.633 -19.609 -20.531 1 96.81 310 LEU B CA 1
ATOM 4822 C C . LEU B 1 310 ? 14.07 -20 -20.859 1 96.81 310 LEU B C 1
ATOM 4824 O O . LEU B 1 310 ? 15 -19.609 -20.156 1 96.81 310 LEU B O 1
ATOM 4828 N N . ALA B 1 311 ? 14.234 -20.734 -21.984 1 96.06 311 ALA B N 1
ATOM 4829 C CA . ALA B 1 311 ? 15.562 -21.203 -22.391 1 96.06 311 ALA B CA 1
ATOM 4830 C C . ALA B 1 311 ? 16.344 -20.078 -23.062 1 96.06 311 ALA B C 1
ATOM 4832 O O . ALA B 1 311 ? 17.578 -20.047 -22.984 1 96.06 311 ALA B O 1
ATOM 4833 N N . GLN B 1 312 ? 15.641 -19.031 -23.609 1 95.12 312 GLN B N 1
ATOM 4834 C CA . GLN B 1 312 ? 16.328 -18.109 -24.5 1 95.12 312 GLN B CA 1
ATOM 4835 C C . GLN B 1 312 ? 16.297 -16.688 -23.953 1 95.12 312 GLN B C 1
ATOM 4837 O O . GLN B 1 312 ? 17.203 -15.891 -24.25 1 95.12 312 GLN B O 1
ATOM 4842 N N . ALA B 1 313 ? 15.211 -16.359 -23.266 1 95.88 313 ALA B N 1
ATOM 4843 C CA . ALA B 1 313 ? 15 -14.969 -22.875 1 95.88 313 ALA B CA 1
ATOM 4844 C C . ALA B 1 313 ? 16.078 -14.492 -21.906 1 95.88 313 ALA B C 1
ATOM 4846 O O . ALA B 1 313 ? 16.422 -15.211 -20.969 1 95.88 313 ALA B O 1
ATOM 4847 N N . LYS B 1 314 ? 16.609 -13.391 -22.156 1 96 314 LYS B N 1
ATOM 4848 C CA . LYS B 1 314 ? 17.531 -12.719 -21.25 1 96 314 LYS B CA 1
ATOM 4849 C C . LYS B 1 314 ? 16.828 -11.648 -20.438 1 96 314 LYS B C 1
ATOM 4851 O O . LYS B 1 314 ? 16.016 -10.883 -20.969 1 96 314 LYS B O 1
ATOM 4856 N N . ARG B 1 315 ? 17.125 -11.625 -19.125 1 93.5 315 ARG B N 1
ATOM 4857 C CA . ARG B 1 315 ? 16.5 -10.68 -18.219 1 93.5 315 ARG B CA 1
ATOM 4858 C C . ARG B 1 315 ? 17.375 -9.461 -17.984 1 93.5 315 ARG B C 1
ATOM 4860 O O . ARG B 1 315 ? 18.594 -9.516 -18.203 1 93.5 315 ARG B O 1
ATOM 4867 N N . LEU B 1 316 ? 16.672 -8.422 -17.625 1 87.06 316 LEU B N 1
ATOM 4868 C CA . LEU B 1 316 ? 17.438 -7.234 -17.281 1 87.06 316 LEU B CA 1
ATOM 4869 C C . LEU B 1 316 ? 18.312 -7.484 -16.062 1 87.06 316 LEU B C 1
ATOM 4871 O O . LEU B 1 316 ? 17.891 -8.133 -15.102 1 87.06 316 LEU B O 1
ATOM 4875 N N . LYS B 1 317 ? 19.531 -7.43 -16.266 1 65.69 317 LYS B N 1
ATOM 4876 C CA . LYS B 1 317 ? 20.484 -7.527 -15.156 1 65.69 317 LYS B CA 1
ATOM 4877 C C . LYS B 1 317 ? 20.5 -6.242 -14.328 1 65.69 317 LYS B C 1
ATOM 4879 O O . LYS B 1 317 ? 20.453 -5.145 -14.891 1 65.69 317 LYS B O 1
ATOM 4884 N N . ALA B 1 318 ? 20.281 -6.398 -13.156 1 55.12 318 ALA B N 1
ATOM 4885 C CA . ALA B 1 318 ? 20.516 -5.227 -12.32 1 55.12 318 ALA B CA 1
ATOM 4886 C C . ALA B 1 318 ? 21.953 -4.727 -12.461 1 55.12 318 ALA B C 1
ATOM 4888 O O . ALA B 1 318 ? 22.859 -5.512 -12.727 1 55.12 318 ALA B O 1
#

Secondary structure (DSSP, 8-state):
---HHHHHTS-TTT--HHHHHHHHS-TT--EESS-TTS----TTTGGGTS---TTTTEEEEEEEETTEEEEEEEE-TTTGGG-B-HHHHHHHHHHHHHHHHHHHHHHHH-TT--GGGS-EEEEE--B-SB-GGGHHHHHHHHHHHHHHHHHTTTTS-EEEEE-SSS-B-THHHHHHHHSSEEEE-TT-BB-SS-HHHHHHHH-TTT--TT-HHHHHHHHBHHHHHHHTS-SEE--SSHHHHHHHHHHHHTS-HHHHHTT-SSSSHHHHHHHHHHHHHHHHH--SSHHHHHHHTT-S-HHHHHHS-HHHHHHHPPPPP-/---HHHHHTS-TTT--HHHHHHHHS-TT--EETT-TTS----TTTGGGTS---TTTTEEEEEEEETTEEEEEEEE-TTTGGG-B-HHHHHHHHHHHHHHHHHHHHHHHH-TT--GGG--EEEEE--B-SB-GGGHHHHHHHHHHHHHHHHHTTTTS-EEEEE-SSS-B-THHHHHHHHSSEEEE-TT-BB-SS-HHHHHHHH-TTT--TT-HHHHHHHHBHHHHHHHTS-SEE--SSHHHHHHHHHHHHTS-HHHHHTT-SSSSHHHHHHHHHHHHHHHHH--SSHHHHHHHTT-S-HHHHHHS-HHHHHHHPPP---

Organism: Malonomonas rubra (NCBI:txid57040)

Solvent-accessible surface area (backbone atoms only — not comparable to full-atom values): 31588 Å² total; per-residue (Å²): 130,78,54,60,77,57,39,30,70,32,41,35,43,74,47,50,24,61,52,48,50,50,37,52,28,39,84,91,44,62,45,66,45,70,36,64,83,35,85,60,46,47,54,54,33,68,72,56,79,39,83,68,47,34,35,42,36,36,44,37,29,37,23,22,56,86,72,14,40,31,29,33,36,13,32,20,33,87,44,77,44,18,27,34,29,47,53,32,23,49,52,51,32,50,49,53,47,52,40,49,50,49,43,53,53,48,36,72,76,34,78,80,59,54,71,63,52,45,32,30,38,39,37,36,40,10,13,61,14,64,26,70,93,38,40,70,44,14,37,53,22,53,38,36,37,45,52,50,51,59,72,24,61,92,71,37,58,33,37,30,36,28,30,20,77,69,2,26,13,23,66,50,24,33,45,49,48,62,30,31,38,32,37,20,13,67,72,5,31,52,36,48,67,47,54,62,58,47,16,69,75,65,31,58,91,76,36,48,57,84,38,57,68,58,49,39,44,71,27,7,23,61,40,32,38,30,70,57,75,25,75,43,78,28,60,69,17,27,40,38,46,28,52,52,51,52,56,56,60,70,47,54,61,75,61,45,56,70,58,31,68,56,86,47,70,66,44,51,51,41,48,50,50,50,46,41,46,44,40,72,62,57,58,90,44,55,53,50,53,35,35,71,29,63,25,89,58,40,71,59,56,73,76,42,51,69,70,56,30,71,74,63,64,40,45,49,73,118,130,79,55,60,76,58,38,31,71,32,42,36,44,76,46,50,23,61,52,47,49,49,36,53,29,38,84,94,45,62,45,66,47,70,38,64,83,33,83,61,46,47,55,54,31,68,75,59,76,41,83,69,47,33,35,44,36,38,43,37,29,38,24,22,55,88,73,13,40,31,29,33,38,14,32,19,32,89,46,79,44,19,28,34,29,47,51,30,24,48,53,51,34,52,48,52,48,50,41,48,50,51,42,52,54,48,36,72,77,34,79,81,59,54,70,64,53,45,34,31,37,39,37,36,42,10,14,63,14,64,26,70,92,39,41,69,44,14,38,52,23,52,40,35,37,45,51,50,51,60,71,22,61,93,70,37,56,33,37,31,37,27,28,20,75,69,2,26,14,25,66,52,23,34,44,49,49,62,30,30,36,33,37,21,12,69,71,5,31,54,35,48,68,46,54,62,58,48,15,70,76,65,29,58,90,75,36,50,57,84,38,58,68,58,48,39,44,72,27,6,25,61,41,32,39,28,70,58,76,24,75,42,78,29,60,71,18,27,40,38,48,28,52,51,51,51,60,56,61,72,48,55,62,76,60,46,56,69,58,31,68,55,86,45,70,67,44,50,51,42,49,50,51,51,47,40,46,45,38,72,62,59,58,90,43,56,52,50,54,35,35,72,29,64,25,88,61,41,74,60,55,73,76,41,52,69,70,56,30,73,74,64,63,41,44,50,72,120